Protein AF-0000000084930682 (afdb_homodimer)

InterPro domains:
  IPR006115 6-phosphogluconate dehydrogenase, NADP-binding [PF03446] (6-154)
  IPR008927 6-phosphogluconate dehydrogenase-like, C-terminal domain superfamily [SSF48179] (185-286)
  IPR013328 6-phosphogluconate dehydrogenase, domain 2 [G3DSA:1.10.1040.10] (161-287)
  IPR015815 3-hydroxyisobutyrate dehydrogenase-related [PIRSF000103] (4-286)
  IPR036291 NAD(P)-binding domain superfamily [SSF51735] (5-155)
  IPR048666 NADPH-dependent reductive aminase-like, C-terminal domain [PF21761] (161-287)
  IPR051265 HIBADH-related NP60 subfamily [PTHR43580] (5-253)

Nearest PDB structures (foldseek):
  8j43-assembly1_B  TM=9.358E-01  e=3.098E-40  Frankia sp. QA3
  8kfk-assembly1_A  TM=8.866E-01  e=5.993E-33  Paenibacillus mucilaginosus
  7y8o-assembly1_B  TM=8.743E-01  e=2.305E-32  Streptomyces clavuligerus
  7y8m-assembly1_B  TM=8.558E-01  e=6.140E-32  Streptomyces clavuligerus
  6smt-assembly3_E  TM=8.747E-01  e=4.357E-31  Mycolicibacterium smegmatis MC2 155

Secondary structure (DSSP, 8-state):
-----EEEE--SHHHHHHHHHHHHTT--EEEE-SSTTTTHHHHHTTPEEPSSHHHHHHS-SEEEE--S-HHHHHHHHGGGHHHHTTSEEEE-S---HHHHHHHHHHHHHTT-EEEEEEEES-GGGTT-TTSEEEEEE-HHHHHHHHHHHTTSSEEEE--S-TTHHHHHHHHHHHHHHHHHHHHHHHHHHHHTTT--HHHHHHHHHHHHHHHHHHHHHHHHHHHHT----SS-BHHHHHHHHHHHHHHHHHTT---HHHHHHHHHHHHHHHTT-TTSBGGGGHHHH--/-----EEEE--SHHHHHHHHHHHHTT--EEEE-SSTTTTHHHHHTTPEEPSSHHHHHHT-SEEEE--S-HHHHHHHHGGGHHHHTTSEEEE-S---HHHHHHHHHHHHHTT-EEEEEEEES-GGGTT-TTSEEEEEE-HHHHHHHHHHHTTSSEEEE--S-TTHHHHHHHHHHHHHHHHHHHHHHHHHHHHTTT--HHHHHHHHHHHHHHHHHHHHHHHHHHHHT----SS-BHHHHHHHHHHHHHHHHHTT---HHHHHHHHHHHHHHHTT-TTSBGGGGHHHH--

Structure (mmCIF, N/CA/C/O backbone):
data_AF-0000000084930682-model_v1
#
loop_
_entity.id
_entity.type
_entity.pdbx_description
1 polymer '3-hydroxyisobutyrate dehydrogenase'
#
loop_
_atom_site.group_PDB
_atom_site.id
_atom_site.type_symbol
_atom_site.label_atom_id
_atom_site.label_alt_id
_atom_site.label_comp_id
_atom_site.label_asym_id
_atom_site.label_entity_id
_atom_site.label_seq_id
_atom_site.pdbx_PDB_ins_code
_atom_site.Cartn_x
_atom_site.Cartn_y
_atom_site.Cartn_z
_atom_site.occupancy
_atom_site.B_iso_or_equiv
_atom_site.auth_seq_id
_atom_site.auth_comp_id
_atom_site.auth_asym_id
_atom_site.auth_atom_id
_atom_site.pdbx_PDB_model_num
ATOM 1 N N . MET A 1 1 ? -7.109 -13.305 -34 1 51.56 1 MET A N 1
ATOM 2 C CA . MET A 1 1 ? -6.109 -13.922 -33.125 1 51.56 1 MET A CA 1
ATOM 3 C C . MET A 1 1 ? -5.93 -15.398 -33.469 1 51.56 1 MET A C 1
ATOM 5 O O . MET A 1 1 ? -6.867 -16.047 -33.938 1 51.56 1 MET A O 1
ATOM 9 N N . ASN A 1 2 ? -4.746 -15.805 -33.906 1 65.25 2 ASN A N 1
ATOM 10 C CA . ASN A 1 2 ? -4.555 -17.203 -34.25 1 65.25 2 ASN A CA 1
ATOM 11 C C . ASN A 1 2 ? -4.977 -18.141 -33.125 1 65.25 2 ASN A C 1
ATOM 13 O O . ASN A 1 2 ? -4.402 -18.094 -32.031 1 65.25 2 ASN A O 1
ATOM 17 N N . ALA A 1 3 ? -6.074 -18.734 -33.281 1 86.19 3 ALA A N 1
ATOM 18 C CA . ALA A 1 3 ? -6.703 -19.578 -32.25 1 86.19 3 ALA A CA 1
ATOM 19 C C . ALA A 1 3 ? -5.848 -20.812 -31.969 1 86.19 3 ALA A C 1
ATOM 21 O O . ALA A 1 3 ? -5.477 -21.547 -32.875 1 86.19 3 ALA A O 1
ATOM 22 N N . GLN A 1 4 ? -5.277 -20.859 -30.797 1 92.06 4 GLN A N 1
ATOM 23 C CA . GLN A 1 4 ? -4.504 -21.984 -30.297 1 92.06 4 GLN A CA 1
ATOM 24 C C . GLN A 1 4 ? -5.363 -22.906 -29.422 1 92.06 4 GLN A C 1
ATOM 26 O O . GLN A 1 4 ? -6.18 -22.422 -28.641 1 92.06 4 GLN A O 1
ATOM 31 N N . SER A 1 5 ? -5.18 -24.25 -29.719 1 96.25 5 SER A N 1
ATOM 32 C CA . SER A 1 5 ? -5.875 -25.203 -28.844 1 96.25 5 SER A CA 1
ATOM 33 C C . SER A 1 5 ? -5.254 -25.219 -27.453 1 96.25 5 SER A C 1
ATOM 35 O O . SER A 1 5 ? -4.031 -25.281 -27.312 1 96.25 5 SER A O 1
ATOM 37 N N . ILE A 1 6 ? -6.113 -25.156 -26.422 1 97.94 6 ILE A N 1
ATOM 38 C CA . ILE A 1 6 ? -5.648 -25.094 -25.047 1 97.94 6 ILE A CA 1
ATOM 39 C C . ILE A 1 6 ? -6.348 -26.156 -24.203 1 97.94 6 ILE A C 1
ATOM 41 O O . ILE A 1 6 ? -7.531 -26.422 -24.406 1 97.94 6 ILE A O 1
ATOM 45 N N . THR A 1 7 ? -5.621 -26.766 -23.391 1 98.62 7 THR A N 1
ATOM 46 C CA . THR A 1 7 ? -6.191 -27.641 -22.359 1 98.62 7 THR A CA 1
ATOM 47 C C . THR A 1 7 ? -6.082 -26.984 -20.984 1 98.62 7 THR A C 1
ATOM 49 O O . THR A 1 7 ? -5.039 -26.438 -20.641 1 98.62 7 THR A O 1
ATOM 52 N N . VAL A 1 8 ? -7.172 -27 -20.203 1 98.81 8 VAL A N 1
ATOM 53 C CA . VAL A 1 8 ? -7.16 -26.562 -18.812 1 98.81 8 VAL A CA 1
ATOM 54 C C . VAL A 1 8 ? -7.504 -27.734 -17.906 1 98.81 8 VAL A C 1
ATOM 56 O O . VAL A 1 8 ? -8.562 -28.344 -18.047 1 98.81 8 VAL A O 1
ATOM 59 N N . ILE A 1 9 ? -6.559 -28.031 -17.047 1 98.44 9 ILE A N 1
ATOM 60 C CA . ILE A 1 9 ? -6.75 -29.094 -16.078 1 98.44 9 ILE A CA 1
ATOM 61 C C . ILE A 1 9 ? -6.977 -28.516 -14.688 1 98.44 9 ILE A C 1
ATOM 63 O O . ILE A 1 9 ? -6.145 -27.75 -14.18 1 98.44 9 ILE A O 1
ATOM 67 N N . GLY A 1 10 ? -8.023 -28.922 -13.992 1 98.06 10 GLY A N 1
ATOM 68 C CA . GLY A 1 10 ? -8.469 -28.328 -12.742 1 98.06 10 GLY A CA 1
ATOM 69 C C . GLY A 1 10 ? -9.555 -27.281 -12.93 1 98.06 10 GLY A C 1
ATOM 70 O O . GLY A 1 10 ? -9.32 -26.25 -13.555 1 98.06 10 GLY A O 1
ATOM 71 N N . LEU A 1 11 ? -10.742 -27.625 -12.359 1 97.62 11 LEU A N 1
ATOM 72 C CA . LEU A 1 11 ? -11.883 -26.75 -12.609 1 97.62 11 LEU A CA 1
ATOM 73 C C . LEU A 1 11 ? -12.531 -26.312 -11.305 1 97.62 11 LEU A C 1
ATOM 75 O O . LEU A 1 11 ? -13.758 -26.422 -11.156 1 97.62 11 LEU A O 1
ATOM 79 N N . GLY A 1 12 ? -11.617 -25.969 -10.336 1 94.25 12 GLY A N 1
ATOM 80 C CA . GLY A 1 12 ? -12.133 -25.125 -9.266 1 94.25 12 GLY A CA 1
ATOM 81 C C . GLY A 1 12 ? -12.586 -23.766 -9.742 1 94.25 12 GLY A C 1
ATOM 82 O O . GLY A 1 12 ? -12.742 -23.531 -10.945 1 94.25 12 GLY A O 1
ATOM 83 N N . GLN A 1 13 ? -12.789 -22.859 -8.82 1 92.12 13 GLN A N 1
ATOM 84 C CA . GLN A 1 13 ? -13.234 -21.531 -9.203 1 92.12 13 GLN A CA 1
ATOM 85 C C . GLN A 1 13 ? -12.25 -20.875 -10.172 1 92.12 13 GLN A C 1
ATOM 87 O O . GLN A 1 13 ? -12.656 -20.328 -11.195 1 92.12 13 GLN A O 1
ATOM 92 N N . MET A 1 14 ? -10.977 -20.953 -9.82 1 94.94 14 MET A N 1
ATOM 93 C CA . MET A 1 14 ? -9.953 -20.312 -10.648 1 94.94 14 MET A CA 1
ATOM 94 C C . MET A 1 14 ? -9.812 -21.031 -11.984 1 94.94 14 MET A C 1
ATOM 96 O O . MET A 1 14 ? -9.789 -20.391 -13.039 1 94.94 14 MET A O 1
ATOM 100 N N . GLY A 1 15 ? -9.688 -22.375 -11.961 1 97.5 15 GLY A N 1
ATOM 101 C CA . GLY A 1 15 ? -9.57 -23.125 -13.195 1 97.5 15 GLY A CA 1
ATOM 102 C C . GLY A 1 15 ? -10.719 -22.875 -14.156 1 97.5 15 GLY A C 1
ATOM 103 O O . GLY A 1 15 ? -10.508 -22.766 -15.367 1 97.5 15 GLY A O 1
ATOM 104 N N . THR A 1 16 ? -11.914 -22.812 -13.602 1 97.5 16 THR A N 1
ATOM 105 C CA . THR A 1 16 ? -13.094 -22.516 -14.414 1 97.5 16 THR A CA 1
ATOM 106 C C . THR A 1 16 ? -12.992 -21.141 -15.055 1 97.5 16 THR A C 1
ATOM 108 O O . THR A 1 16 ? -13.297 -20.969 -16.234 1 97.5 16 THR A O 1
ATOM 111 N N . ALA A 1 17 ? -12.57 -20.141 -14.281 1 97.12 17 ALA A N 1
ATOM 112 C CA . ALA A 1 17 ? -12.406 -18.781 -14.797 1 97.12 17 ALA A CA 1
ATOM 113 C C . ALA A 1 17 ? -11.367 -18.734 -15.914 1 97.12 17 ALA A C 1
ATOM 115 O O . ALA A 1 17 ? -11.547 -18.047 -16.906 1 97.12 17 ALA A O 1
ATOM 116 N N . LEU A 1 18 ? -10.289 -19.484 -15.75 1 98.44 18 LEU A N 1
ATOM 117 C CA . LEU A 1 18 ? -9.242 -19.547 -16.766 1 98.44 18 LEU A CA 1
ATOM 118 C C . LEU A 1 18 ? -9.773 -20.156 -18.062 1 98.44 18 LEU A C 1
ATOM 120 O O . LEU A 1 18 ? -9.57 -19.594 -19.141 1 98.44 18 LEU A O 1
ATOM 124 N N . ALA A 1 19 ? -10.438 -21.266 -17.938 1 98.44 19 ALA A N 1
ATOM 125 C CA . ALA A 1 19 ? -11 -21.938 -19.109 1 98.44 19 ALA A CA 1
ATOM 126 C C . ALA A 1 19 ? -12.016 -21.047 -19.812 1 98.44 19 ALA A C 1
ATOM 128 O O . ALA A 1 19 ? -12.023 -20.953 -21.047 1 98.44 19 ALA A O 1
ATOM 129 N N . ASP A 1 20 ? -12.82 -20.391 -19.031 1 98 20 ASP A N 1
ATOM 130 C CA . ASP A 1 20 ? -13.844 -19.484 -19.578 1 98 20 ASP A CA 1
ATOM 131 C C . ASP A 1 20 ? -13.203 -18.359 -20.375 1 98 20 ASP A C 1
ATOM 133 O O . ASP A 1 20 ? -13.727 -17.953 -21.422 1 98 20 ASP A O 1
ATOM 137 N N . ALA A 1 21 ? -12.156 -17.797 -19.891 1 98.06 21 ALA A N 1
ATOM 138 C CA . ALA A 1 21 ? -11.461 -16.703 -20.578 1 98.06 21 ALA A CA 1
ATOM 139 C C . ALA A 1 21 ? -10.953 -17.156 -21.938 1 98.06 21 ALA A C 1
ATOM 141 O O . ALA A 1 21 ? -11.078 -16.438 -22.938 1 98.06 21 ALA A O 1
ATOM 142 N N . PHE A 1 22 ? -10.383 -18.375 -22 1 98.06 22 PHE A N 1
ATOM 143 C CA . PHE A 1 22 ? -9.891 -18.906 -23.266 1 98.06 22 PHE A CA 1
ATOM 144 C C . PHE A 1 22 ? -11.047 -19.125 -24.25 1 98.06 22 PHE A C 1
ATOM 146 O O . PHE A 1 22 ? -10.945 -18.781 -25.422 1 98.06 22 PHE A O 1
ATOM 153 N N . LEU A 1 23 ? -12.133 -19.672 -23.734 1 97.25 23 LEU A N 1
ATOM 154 C CA . LEU A 1 23 ? -13.32 -19.906 -24.547 1 97.25 23 LEU A CA 1
ATOM 155 C C . LEU A 1 23 ? -13.852 -18.594 -25.125 1 97.25 23 LEU A C 1
ATOM 157 O O . LEU A 1 23 ? -14.141 -18.5 -26.328 1 97.25 23 LEU A O 1
ATOM 161 N N . ALA A 1 24 ? -13.961 -17.656 -24.266 1 96.5 24 ALA A N 1
ATOM 162 C CA . ALA A 1 24 ? -14.5 -16.359 -24.672 1 96.5 24 ALA A CA 1
ATOM 163 C C . ALA A 1 24 ? -13.633 -15.703 -25.75 1 96.5 24 ALA A C 1
ATOM 165 O O . ALA A 1 24 ? -14.141 -14.984 -26.609 1 96.5 24 ALA A O 1
ATOM 166 N N . ALA A 1 25 ? -12.367 -16 -25.703 1 96.75 25 ALA A N 1
ATOM 167 C CA . ALA A 1 25 ? -11.43 -15.422 -26.672 1 96.75 25 ALA A CA 1
ATOM 168 C C . ALA A 1 25 ? -11.414 -16.219 -27.969 1 96.75 25 ALA A C 1
ATOM 170 O O . ALA A 1 25 ? -10.719 -15.859 -28.922 1 96.75 25 ALA A O 1
ATOM 171 N N . GLY A 1 26 ? -12.094 -17.359 -27.969 1 96.5 26 GLY A N 1
ATOM 172 C CA . GLY A 1 26 ? -12.273 -18.109 -29.203 1 96.5 26 GLY A CA 1
ATOM 173 C C . GLY A 1 26 ? -11.281 -19.25 -29.359 1 96.5 26 GLY A C 1
ATOM 174 O O . GLY A 1 26 ? -11.172 -19.844 -30.438 1 96.5 26 GLY A O 1
ATOM 175 N N . HIS A 1 27 ? -10.539 -19.578 -28.328 1 97.81 27 HIS A N 1
ATOM 176 C CA . HIS A 1 27 ? -9.609 -20.703 -28.391 1 97.81 27 HIS A CA 1
ATOM 177 C C . HIS A 1 27 ? -10.336 -22.031 -28.219 1 97.81 27 HIS A C 1
ATOM 179 O O . HIS A 1 27 ? -11.172 -22.172 -27.328 1 97.81 27 HIS A O 1
ATOM 185 N N . PRO A 1 28 ? -10.062 -23.016 -29.125 1 97.94 28 PRO A N 1
ATOM 186 C CA . PRO A 1 28 ? -10.539 -24.359 -28.781 1 97.94 28 PRO A CA 1
ATOM 187 C C . PRO A 1 28 ? -10.016 -24.844 -27.438 1 97.94 28 PRO A C 1
ATOM 189 O O . PRO A 1 28 ? -8.805 -24.922 -27.234 1 97.94 28 PRO A O 1
ATOM 192 N N . THR A 1 29 ? -10.938 -25.078 -26.5 1 98.5 29 THR A N 1
ATOM 193 C CA . THR A 1 29 ? -10.539 -25.328 -25.109 1 98.5 29 THR A CA 1
ATOM 194 C C . THR A 1 29 ? -11.016 -26.703 -24.656 1 98.5 29 THR A C 1
ATOM 196 O O . THR A 1 29 ? -12.219 -26.984 -24.656 1 98.5 29 THR A O 1
ATOM 199 N N . THR A 1 30 ? -10.086 -27.562 -24.344 1 98.62 30 THR A N 1
ATOM 200 C CA . THR A 1 30 ? -10.359 -28.844 -23.703 1 98.62 30 THR A CA 1
ATOM 201 C C . THR A 1 30 ? -10.219 -28.734 -22.188 1 98.62 30 THR A C 1
ATOM 203 O O . THR A 1 30 ? -9.289 -28.094 -21.688 1 98.62 30 THR A O 1
ATOM 206 N N . VAL A 1 31 ? -11.18 -29.359 -21.422 1 98.69 31 VAL A N 1
ATOM 207 C CA . VAL A 1 31 ? -11.148 -29.219 -19.969 1 98.69 31 VAL A CA 1
ATOM 208 C C . VAL A 1 31 ? -11.227 -30.594 -19.312 1 98.69 31 VAL A C 1
ATOM 210 O O . VAL A 1 31 ? -11.812 -31.516 -19.875 1 98.69 31 VAL A O 1
ATOM 213 N N . TRP A 1 32 ? -10.602 -30.703 -18.141 1 98.12 32 TRP A N 1
ATOM 214 C CA . TRP A 1 32 ? -10.664 -31.906 -17.344 1 98.12 32 TRP A CA 1
ATOM 215 C C . TRP A 1 32 ? -10.633 -31.578 -15.844 1 98.12 32 TRP A C 1
ATOM 217 O O . TRP A 1 32 ? -9.922 -30.672 -15.422 1 98.12 32 TRP A O 1
ATOM 227 N N . ASN A 1 33 ? -11.352 -32.312 -15.094 1 97.56 33 ASN A N 1
ATOM 228 C CA . ASN A 1 33 ? -11.367 -32.25 -13.633 1 97.56 33 ASN A CA 1
ATOM 229 C C . ASN A 1 33 ? -11.68 -33.625 -13.023 1 97.56 33 ASN A C 1
ATOM 231 O O . ASN A 1 33 ? -12.414 -34.406 -13.609 1 97.56 33 ASN A O 1
ATOM 235 N N . ARG A 1 34 ? -11.117 -33.844 -11.883 1 92.5 34 ARG A N 1
ATOM 236 C CA . ARG A 1 34 ? -11.297 -35.125 -11.211 1 92.5 34 ARG A CA 1
ATOM 237 C C . ARG A 1 34 ? -12.758 -35.344 -10.812 1 92.5 34 ARG A C 1
ATOM 239 O O . ARG A 1 34 ? -13.312 -36.438 -11.023 1 92.5 34 ARG A O 1
ATOM 246 N N . THR A 1 35 ? -13.352 -34.219 -10.273 1 91 35 THR A N 1
ATOM 247 C CA . THR A 1 35 ? -14.734 -34.312 -9.805 1 91 35 THR A CA 1
ATOM 248 C C . THR A 1 35 ? -15.703 -34.219 -10.977 1 91 35 THR A C 1
ATOM 250 O O . THR A 1 35 ? -15.703 -33.219 -11.711 1 91 35 THR A O 1
ATOM 253 N N . PRO A 1 36 ? -16.594 -35.188 -11.07 1 83.81 36 PRO A N 1
ATOM 254 C CA . PRO A 1 36 ? -17.562 -35.156 -12.172 1 83.81 36 PRO A CA 1
ATOM 255 C C . PRO A 1 36 ? -18.484 -33.938 -12.109 1 83.81 36 PRO A C 1
ATOM 257 O O . PRO A 1 36 ? -18.844 -33.469 -11.023 1 83.81 36 PRO A O 1
ATOM 260 N N . GLY A 1 37 ? -18.859 -33.469 -13.188 1 90.62 37 GLY A N 1
ATOM 261 C CA . GLY A 1 37 ? -19.844 -32.406 -13.25 1 90.62 37 GLY A CA 1
ATOM 262 C C . GLY A 1 37 ? -19.25 -31.016 -13.289 1 90.62 37 GLY A C 1
ATOM 263 O O . GLY A 1 37 ? -19.891 -30.078 -13.734 1 90.62 37 GLY A O 1
ATOM 264 N N . LYS A 1 38 ? -18 -30.859 -12.859 1 91.75 38 LYS A N 1
ATOM 265 C CA . LYS A 1 38 ? -17.375 -29.531 -12.781 1 91.75 38 LYS A CA 1
ATOM 266 C C . LYS A 1 38 ? -17.203 -28.922 -14.172 1 91.75 38 LYS A C 1
ATOM 268 O O . LYS A 1 38 ? -17.203 -27.703 -14.32 1 91.75 38 LYS A O 1
ATOM 273 N N . ALA A 1 39 ? -17.188 -29.734 -15.156 1 95.06 39 ALA A N 1
ATOM 274 C CA . ALA A 1 39 ? -16.906 -29.266 -16.516 1 95.06 39 ALA A CA 1
ATOM 275 C C . ALA A 1 39 ? -18.203 -28.922 -17.25 1 95.06 39 ALA A C 1
ATOM 277 O O . ALA A 1 39 ? -18.172 -28.312 -18.312 1 95.06 39 ALA A O 1
ATOM 278 N N . ASP A 1 40 ? -19.344 -29.234 -16.719 1 96 40 ASP A N 1
ATOM 279 C CA . ASP A 1 40 ? -20.609 -29.203 -17.438 1 96 40 ASP A CA 1
ATOM 280 C C . ASP A 1 40 ? -20.906 -27.812 -17.969 1 96 40 ASP A C 1
ATOM 282 O O . ASP A 1 40 ? -21.25 -27.641 -19.141 1 96 40 ASP A O 1
ATOM 286 N N . ALA A 1 41 ? -20.797 -26.859 -17.109 1 95.62 41 ALA A N 1
ATOM 287 C CA . ALA A 1 41 ? -21.109 -25.484 -17.5 1 95.62 41 ALA A CA 1
ATOM 288 C C . ALA A 1 41 ? -20.188 -25.016 -18.625 1 95.62 41 ALA A C 1
ATOM 290 O O . ALA A 1 41 ? -20.625 -24.297 -19.531 1 95.62 41 ALA A O 1
ATOM 291 N N . LEU A 1 42 ? -18.953 -25.422 -18.609 1 97.81 42 LEU A N 1
ATOM 292 C CA . LEU A 1 42 ? -17.984 -25.031 -19.641 1 97.81 42 LEU A CA 1
ATOM 293 C C . LEU A 1 42 ? -18.297 -25.75 -20.953 1 97.81 42 LEU A C 1
ATOM 295 O O . LEU A 1 42 ? -18.156 -25.156 -22.031 1 97.81 42 LEU A O 1
ATOM 299 N N . VAL A 1 43 ? -18.672 -26.984 -20.859 1 97.5 43 VAL A N 1
ATOM 300 C CA . VAL A 1 43 ? -19.031 -27.75 -22.047 1 97.5 43 VAL A CA 1
ATOM 301 C C . VAL A 1 43 ? -20.25 -27.125 -22.719 1 97.5 43 VAL A C 1
ATOM 303 O O . VAL A 1 43 ? -20.312 -27.031 -23.953 1 97.5 43 VAL A O 1
ATOM 306 N N . ALA A 1 44 ? -21.172 -26.719 -21.875 1 97.31 44 ALA A N 1
ATOM 307 C CA . ALA A 1 44 ? -22.359 -26.062 -22.391 1 97.31 44 ALA A CA 1
ATOM 308 C C . ALA A 1 44 ? -22 -24.781 -23.156 1 97.31 44 ALA A C 1
ATOM 310 O O . ALA A 1 44 ? -22.703 -24.359 -24.062 1 97.31 44 ALA A O 1
ATOM 311 N N . ARG A 1 45 ? -20.859 -24.234 -22.891 1 96.25 45 ARG A N 1
ATOM 312 C CA . ARG A 1 45 ? -20.422 -23 -23.516 1 96.25 45 ARG A CA 1
ATOM 313 C C . ARG A 1 45 ? -19.438 -23.266 -24.641 1 96.25 45 ARG A C 1
ATOM 315 O O . ARG A 1 45 ? -18.922 -22.344 -25.266 1 96.25 45 ARG A O 1
ATOM 322 N N . GLY A 1 46 ? -19.125 -24.578 -24.859 1 97.5 46 GLY A N 1
ATOM 323 C CA . GLY A 1 46 ? -18.359 -24.875 -26.062 1 97.5 46 GLY A CA 1
ATOM 324 C C . GLY A 1 46 ? -17.062 -25.609 -25.781 1 97.5 46 GLY A C 1
ATOM 325 O O . GLY A 1 46 ? -16.344 -25.984 -26.703 1 97.5 46 GLY A O 1
ATOM 326 N N . ALA A 1 47 ? -16.703 -25.859 -24.547 1 98.25 47 ALA A N 1
ATOM 327 C CA . ALA A 1 47 ? -15.484 -26.594 -24.219 1 98.25 47 ALA A CA 1
ATOM 328 C C . ALA A 1 47 ? -15.641 -28.078 -24.516 1 98.25 47 ALA A C 1
ATOM 330 O O . ALA A 1 47 ? -16.766 -28.594 -24.609 1 98.25 47 ALA A O 1
ATOM 331 N N . THR A 1 48 ? -14.594 -28.703 -24.75 1 98.25 48 THR A N 1
ATOM 332 C CA . THR A 1 48 ? -14.57 -30.156 -24.906 1 98.25 48 THR A CA 1
ATOM 333 C C . THR A 1 48 ? -14.133 -30.828 -23.609 1 98.25 48 THR A C 1
ATOM 335 O O . THR A 1 48 ? -13.078 -30.516 -23.062 1 98.25 48 THR A O 1
ATOM 338 N N . ARG A 1 49 ? -14.938 -31.734 -23.125 1 98.12 49 ARG A N 1
ATOM 339 C CA . ARG A 1 49 ? -14.586 -32.469 -21.922 1 98.12 49 ARG A CA 1
ATOM 340 C C . ARG A 1 49 ? -13.695 -33.656 -22.25 1 98.12 49 ARG A C 1
ATOM 342 O O . ARG A 1 49 ? -14.055 -34.5 -23.078 1 98.12 49 ARG A O 1
ATOM 349 N N . ALA A 1 50 ? -12.547 -33.688 -21.672 1 97.81 50 ALA A N 1
ATOM 350 C CA . ALA A 1 50 ? -11.711 -34.875 -21.781 1 97.81 50 ALA A CA 1
ATOM 351 C C . ALA A 1 50 ? -12.141 -35.938 -20.75 1 97.81 50 ALA A C 1
ATOM 353 O O . ALA A 1 50 ? -12.461 -35.594 -19.609 1 97.81 50 ALA A O 1
ATOM 354 N N . ALA A 1 51 ? -12.047 -37.188 -21.047 1 96.19 51 ALA A N 1
ATOM 355 C CA . ALA A 1 51 ? -12.477 -38.25 -20.172 1 96.19 51 ALA A CA 1
ATOM 356 C C . ALA A 1 51 ? -11.352 -38.656 -19.219 1 96.19 51 ALA A C 1
ATOM 358 O O . ALA A 1 51 ? -11.602 -39.188 -18.125 1 96.19 51 ALA A O 1
ATOM 359 N N . THR A 1 52 ? -10.141 -38.469 -19.719 1 96.81 52 THR A N 1
ATOM 360 C CA . THR A 1 52 ? -8.969 -38.844 -18.922 1 96.81 52 THR A CA 1
ATOM 361 C C . THR A 1 52 ? -7.926 -37.719 -18.969 1 96.81 52 THR A C 1
ATOM 363 O O . THR A 1 52 ? -7.996 -36.844 -19.828 1 96.81 52 THR A O 1
ATOM 366 N N . VAL A 1 53 ? -7.008 -37.812 -18.047 1 97.75 53 VAL A N 1
ATOM 367 C CA . VAL A 1 53 ? -5.918 -36.844 -18.016 1 97.75 53 VAL A CA 1
ATOM 368 C C . VAL A 1 53 ? -5.082 -36.969 -19.297 1 97.75 53 VAL A C 1
ATOM 370 O O . V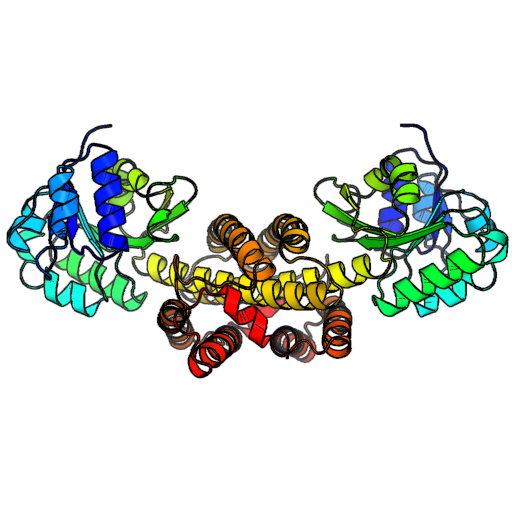AL A 1 53 ? -4.652 -35.969 -19.875 1 97.75 53 VAL A O 1
ATOM 373 N N . THR A 1 54 ? -4.879 -38.219 -19.75 1 98.06 54 THR A N 1
ATOM 374 C CA . THR A 1 54 ? -4.121 -38.469 -20.969 1 98.06 54 THR A CA 1
ATOM 375 C C . THR A 1 54 ? -4.781 -37.781 -22.172 1 98.06 54 THR A C 1
ATOM 377 O O . THR A 1 54 ? -4.109 -37.125 -22.953 1 98.06 54 THR A O 1
ATOM 380 N N . GLU A 1 55 ? -6.098 -37.969 -22.266 1 97.75 55 GLU A N 1
ATOM 381 C CA . GLU A 1 55 ? -6.844 -37.344 -23.344 1 97.75 55 GLU A CA 1
ATOM 382 C C . GLU A 1 55 ? -6.715 -35.812 -23.266 1 97.75 55 GLU A C 1
ATOM 384 O O . GLU A 1 55 ? -6.57 -35.156 -24.297 1 97.75 55 GLU A O 1
ATOM 389 N N . ALA A 1 56 ? -6.773 -35.312 -22.062 1 98.06 56 ALA A N 1
ATOM 390 C CA . ALA A 1 56 ? -6.695 -33.875 -21.859 1 98.06 56 ALA A CA 1
ATOM 391 C C . ALA A 1 56 ? -5.352 -33.312 -22.328 1 98.06 56 ALA A C 1
ATOM 393 O O . ALA A 1 56 ? -5.305 -32.375 -23.094 1 98.06 56 ALA A O 1
ATOM 394 N N . VAL A 1 57 ? -4.234 -33.938 -21.906 1 98.12 57 VAL A N 1
ATOM 395 C CA . VAL A 1 57 ? -2.912 -33.375 -22.156 1 98.12 57 VAL A CA 1
ATOM 396 C C . VAL A 1 57 ? -2.547 -33.562 -23.641 1 98.12 57 VAL A C 1
ATOM 398 O O . VAL A 1 57 ? -1.751 -32.812 -24.188 1 98.12 57 VAL A O 1
ATOM 401 N N . THR A 1 58 ? -3.16 -34.531 -24.344 1 97.75 58 THR A N 1
ATOM 402 C CA . THR A 1 58 ? -2.812 -34.812 -25.734 1 97.75 58 THR A CA 1
ATOM 403 C C . THR A 1 58 ? -3.674 -33.969 -26.688 1 97.75 58 THR A C 1
ATOM 405 O O . THR A 1 58 ? -3.373 -33.844 -27.875 1 97.75 58 THR A O 1
ATOM 408 N N . ALA A 1 59 ? -4.672 -33.344 -26.125 1 98 59 ALA A N 1
ATOM 409 C CA . ALA A 1 59 ? -5.645 -32.625 -26.938 1 98 59 ALA A CA 1
ATOM 410 C C . ALA A 1 59 ? -5.074 -31.281 -27.422 1 98 59 ALA A C 1
ATOM 412 O O . ALA A 1 59 ? -5.594 -30.688 -28.359 1 98 59 ALA A O 1
ATOM 413 N N . SER A 1 60 ? -4.047 -30.766 -26.781 1 97.75 60 SER A N 1
ATOM 414 C CA . SER A 1 60 ? -3.541 -29.438 -27.094 1 97.75 60 SER A CA 1
ATOM 415 C C . SER A 1 60 ? -2.031 -29.359 -26.906 1 97.75 60 SER A C 1
ATOM 417 O O . SER A 1 60 ? -1.461 -30.125 -26.125 1 97.75 60 SER A O 1
ATOM 419 N N . GLU A 1 61 ? -1.413 -28.469 -27.578 1 95.81 61 GLU A N 1
ATOM 420 C CA . GLU A 1 61 ? 0.001 -28.172 -27.359 1 95.81 61 GLU A CA 1
ATOM 421 C C . GLU A 1 61 ? 0.218 -27.484 -26.016 1 95.81 61 GLU A C 1
ATOM 423 O O . GLU A 1 61 ? 1.159 -27.797 -25.297 1 95.81 61 GLU A O 1
ATOM 428 N N . LEU A 1 62 ? -0.631 -26.516 -25.719 1 98 62 LEU A N 1
ATOM 429 C CA . LEU A 1 62 ? -0.551 -25.75 -24.469 1 98 62 LEU A CA 1
ATOM 430 C C . LEU A 1 62 ? -1.49 -26.328 -23.422 1 98 62 LEU A C 1
ATOM 432 O O . LEU A 1 62 ? -2.705 -26.375 -23.625 1 98 62 LEU A O 1
ATOM 436 N N . VAL A 1 63 ? -0.92 -26.766 -22.312 1 98.69 63 VAL A N 1
ATOM 437 C CA . VAL A 1 63 ? -1.67 -27.359 -21.203 1 98.69 63 VAL A CA 1
ATOM 438 C C . VAL A 1 63 ? -1.528 -26.484 -19.969 1 98.69 63 VAL A C 1
ATOM 440 O O . VAL A 1 63 ? -0.418 -26.266 -19.469 1 98.69 63 VAL A O 1
ATOM 443 N N . VAL A 1 64 ? -2.652 -25.969 -19.438 1 98.81 64 VAL A N 1
ATOM 444 C CA . VAL A 1 64 ? -2.686 -25.156 -18.219 1 98.81 64 VAL A CA 1
ATOM 445 C C . VAL A 1 64 ? -3.219 -26.016 -17.062 1 98.81 64 VAL A C 1
ATOM 447 O O . VAL A 1 64 ? -4.281 -26.625 -17.172 1 98.81 64 VAL A O 1
ATOM 450 N N . VAL A 1 65 ? -2.449 -26.062 -16.016 1 98.75 65 VAL A N 1
ATOM 451 C CA . VAL A 1 65 ? -2.893 -26.828 -14.852 1 98.75 65 VAL A CA 1
ATOM 452 C C . VAL A 1 65 ? -3.086 -25.906 -13.664 1 98.75 65 VAL A C 1
ATOM 454 O O . VAL A 1 65 ? -2.244 -25.031 -13.398 1 98.75 65 VAL A O 1
ATOM 457 N N . CYS A 1 66 ? -4.16 -25.938 -13.008 1 98.38 66 CYS A N 1
ATOM 458 C CA . CYS A 1 66 ? -4.543 -25.172 -11.828 1 98.38 66 CYS A CA 1
ATOM 459 C C . CYS A 1 66 ? -5.355 -26.016 -10.859 1 98.38 66 CYS A C 1
ATOM 461 O O . CYS A 1 66 ? -6.578 -26.094 -10.977 1 98.38 66 CYS A O 1
ATOM 463 N N . VAL A 1 67 ? -4.641 -26.641 -9.906 1 97.31 67 VAL A N 1
ATOM 464 C CA . VAL A 1 67 ? -5.262 -27.578 -8.984 1 97.31 67 VAL A CA 1
ATOM 465 C C . VAL A 1 67 ? -4.93 -27.188 -7.547 1 97.31 67 VAL A C 1
ATOM 467 O O . VAL A 1 67 ? -4.57 -26.047 -7.277 1 97.31 67 VAL A O 1
ATOM 470 N N . LEU A 1 68 ? -5.168 -28 -6.621 1 92.94 68 LEU A N 1
ATOM 471 C CA . LEU A 1 68 ? -5.172 -27.656 -5.203 1 92.94 68 LEU A CA 1
ATOM 472 C C . LEU A 1 68 ? -3.771 -27.281 -4.734 1 92.94 68 LEU A C 1
ATOM 474 O O . LEU A 1 68 ? -3.604 -26.281 -4.023 1 92.94 68 LEU A O 1
ATOM 478 N N . ASP A 1 69 ? -2.779 -28.125 -5.055 1 94.56 69 ASP A N 1
ATOM 479 C CA . ASP A 1 69 ? -1.416 -27.891 -4.586 1 94.56 69 ASP A CA 1
ATOM 480 C C . ASP A 1 69 ? -0.405 -28.656 -5.434 1 94.56 69 ASP A C 1
ATOM 482 O O . ASP A 1 69 ? -0.771 -29.281 -6.434 1 94.56 69 ASP A O 1
ATOM 486 N N . ASP A 1 70 ? 0.809 -28.516 -5.086 1 95.94 70 ASP A N 1
ATOM 487 C CA . ASP A 1 70 ? 1.902 -29.109 -5.844 1 95.94 70 ASP A CA 1
ATOM 488 C C . ASP A 1 70 ? 1.785 -30.625 -5.867 1 95.94 70 ASP A C 1
ATOM 490 O O . ASP A 1 70 ? 2.068 -31.266 -6.887 1 95.94 70 ASP A O 1
ATOM 494 N N . ALA A 1 71 ? 1.396 -31.203 -4.762 1 96.38 71 ALA A N 1
ATOM 495 C CA . ALA A 1 71 ? 1.232 -32.656 -4.691 1 96.38 71 ALA A CA 1
ATOM 496 C C . ALA A 1 71 ? 0.179 -33.125 -5.688 1 96.38 71 ALA A C 1
ATOM 498 O O . ALA A 1 71 ? 0.364 -34.156 -6.348 1 96.38 71 ALA A O 1
ATOM 499 N N . ALA A 1 72 ? -0.867 -32.406 -5.785 1 96.69 72 ALA A N 1
ATOM 500 C CA . ALA A 1 72 ? -1.929 -32.75 -6.727 1 96.69 72 ALA A CA 1
ATOM 501 C C . ALA A 1 72 ? -1.434 -32.656 -8.172 1 96.69 72 ALA A C 1
ATOM 503 O O . ALA A 1 72 ? -1.818 -33.469 -9.016 1 96.69 72 ALA A O 1
ATOM 504 N N . VAL A 1 73 ? -0.625 -31.719 -8.484 1 97.81 73 VAL A N 1
ATOM 505 C CA . VAL A 1 73 ? -0.053 -31.578 -9.82 1 97.81 73 VAL A CA 1
ATOM 506 C C . VAL A 1 73 ? 0.758 -32.812 -10.172 1 97.81 73 VAL A C 1
ATOM 508 O O . VAL A 1 73 ? 0.579 -33.406 -11.25 1 97.81 73 VAL A O 1
ATOM 511 N N . ARG A 1 74 ? 1.587 -33.188 -9.266 1 96.06 74 ARG A N 1
ATOM 512 C CA . ARG A 1 74 ? 2.459 -34.344 -9.508 1 96.06 74 ARG A CA 1
ATOM 513 C C . ARG A 1 74 ? 1.646 -35.625 -9.664 1 96.06 74 ARG A C 1
ATOM 515 O O . ARG A 1 74 ? 1.919 -36.438 -10.555 1 96.06 74 ARG A O 1
ATOM 522 N N . GLU A 1 75 ? 0.743 -35.781 -8.797 1 96 75 GLU A N 1
ATOM 523 C CA . GLU A 1 75 ? -0.11 -36.969 -8.852 1 96 75 GLU A CA 1
ATOM 524 C C . GLU A 1 75 ? -0.842 -37.062 -10.188 1 96 75 GLU A C 1
ATOM 526 O O . GLU A 1 75 ? -1.023 -38.156 -10.727 1 96 75 GLU A O 1
ATOM 531 N N . LEU A 1 76 ? -1.188 -35.938 -10.672 1 96.5 76 LEU A N 1
ATOM 532 C CA . LEU A 1 76 ? -1.979 -35.844 -11.898 1 96.5 76 LEU A CA 1
ATOM 533 C C . LEU A 1 76 ? -1.105 -36.062 -13.125 1 96.5 76 LEU A C 1
ATOM 535 O O . LEU A 1 76 ? -1.514 -36.75 -14.07 1 96.5 76 LEU A O 1
ATOM 539 N N . LEU A 1 77 ? 0.062 -35.5 -13.141 1 97.19 77 LEU A N 1
ATOM 540 C CA . LEU A 1 77 ? 0.797 -35.406 -14.398 1 97.19 77 LEU A CA 1
ATOM 541 C C . LEU A 1 77 ? 1.886 -36.469 -14.484 1 97.19 77 LEU A C 1
ATOM 543 O O . LEU A 1 77 ? 2.316 -36.844 -15.578 1 97.19 77 LEU A O 1
ATOM 547 N N . ALA A 1 78 ? 2.346 -36.969 -13.359 1 95.75 78 ALA A N 1
ATOM 548 C CA . ALA A 1 78 ? 3.426 -37.969 -13.344 1 95.75 78 ALA A CA 1
ATOM 549 C C . ALA A 1 78 ? 3.072 -39.188 -14.195 1 95.75 78 ALA A C 1
ATOM 551 O O . ALA A 1 78 ? 3.883 -39.625 -15.008 1 95.75 78 ALA 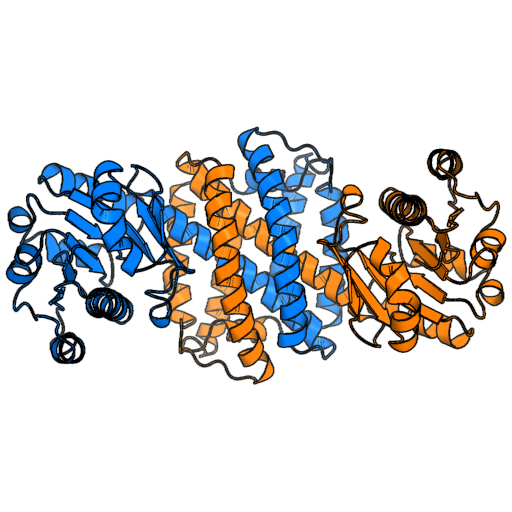A O 1
ATOM 552 N N . PRO A 1 79 ? 1.825 -39.688 -14.07 1 97.06 79 PRO A N 1
ATOM 553 C CA . PRO A 1 79 ? 1.475 -40.906 -14.836 1 97.06 79 PRO A CA 1
ATOM 554 C C . PRO A 1 79 ? 1.396 -40.656 -16.344 1 97.06 79 PRO A C 1
ATOM 556 O O . PRO A 1 79 ? 1.392 -41.594 -17.125 1 97.06 79 PRO A O 1
ATOM 559 N N . VAL A 1 80 ? 1.312 -39.406 -16.766 1 97.88 80 VAL A N 1
ATOM 560 C CA . VAL A 1 80 ? 1.109 -39.125 -18.188 1 97.88 80 VAL A CA 1
ATOM 561 C C . VAL A 1 80 ? 2.293 -38.312 -18.719 1 97.88 80 VAL A C 1
ATOM 563 O O . VAL A 1 80 ? 2.154 -37.562 -19.688 1 97.88 80 VAL A O 1
ATOM 566 N N . THR A 1 81 ? 3.422 -38.406 -18.094 1 97.88 81 THR A N 1
ATOM 567 C CA . THR A 1 81 ? 4.633 -37.656 -18.422 1 97.88 81 THR A CA 1
ATOM 568 C C . THR A 1 81 ? 4.996 -37.844 -19.906 1 97.88 81 THR A C 1
ATOM 570 O O . THR A 1 81 ? 5.305 -36.844 -20.594 1 97.88 81 THR A O 1
ATOM 573 N N . GLU A 1 82 ? 4.914 -39.031 -20.375 1 97.44 82 GLU A N 1
ATOM 574 C CA . GLU A 1 82 ? 5.281 -39.312 -21.766 1 97.44 82 GLU A CA 1
ATOM 575 C C . GLU A 1 82 ? 4.336 -38.625 -22.734 1 97.44 82 GLU A C 1
ATOM 577 O O . GLU A 1 82 ? 4.746 -38.188 -23.828 1 97.44 82 GLU A O 1
ATOM 582 N N . SER A 1 83 ? 3.107 -38.531 -22.391 1 98.06 83 SER A N 1
ATOM 583 C CA . SER A 1 83 ? 2.113 -37.906 -23.234 1 98.06 83 SER A CA 1
ATOM 584 C C . SER A 1 83 ? 2.326 -36.375 -23.281 1 98.06 83 SER A C 1
ATOM 586 O O . SER A 1 83 ? 1.837 -35.719 -24.188 1 98.06 83 SER A O 1
ATOM 588 N N . LEU A 1 84 ? 3.025 -35.844 -22.328 1 98.19 84 LEU A N 1
ATOM 589 C CA . LEU A 1 84 ? 3.279 -34.406 -22.25 1 98.19 84 LEU A CA 1
ATOM 590 C C . LEU A 1 84 ? 4.516 -34.031 -23.047 1 98.19 84 LEU A C 1
ATOM 592 O O . LEU A 1 84 ? 4.742 -32.844 -23.312 1 98.19 84 LEU A O 1
ATOM 596 N N . ARG A 1 85 ? 5.316 -35.062 -23.391 1 97.81 85 ARG A N 1
ATOM 597 C CA . ARG A 1 85 ? 6.547 -34.781 -24.141 1 97.81 85 ARG A CA 1
ATOM 598 C C . ARG A 1 85 ? 6.262 -33.938 -25.375 1 97.81 85 ARG A C 1
ATOM 600 O O . ARG A 1 85 ? 5.344 -34.25 -26.141 1 97.81 85 ARG A O 1
ATOM 607 N N . GLY A 1 86 ? 7.035 -32.875 -25.516 1 97.38 86 GLY A N 1
ATOM 608 C CA . GLY A 1 86 ? 6.914 -32 -26.672 1 97.38 86 GLY A CA 1
ATOM 609 C C . GLY A 1 86 ? 5.859 -30.938 -26.5 1 97.38 86 GLY A C 1
ATOM 610 O O . GLY A 1 86 ? 5.742 -30.031 -27.344 1 97.38 86 GLY A O 1
ATOM 611 N N . ARG A 1 87 ? 5.117 -30.938 -25.453 1 97.88 87 ARG A N 1
ATOM 612 C CA . ARG A 1 87 ? 4.074 -29.953 -25.188 1 97.88 87 ARG A CA 1
ATOM 613 C C . ARG A 1 87 ? 4.566 -28.891 -24.203 1 97.88 87 ARG A C 1
ATOM 615 O O . ARG A 1 87 ? 5.719 -28.938 -23.766 1 97.88 87 ARG A O 1
ATOM 622 N N . VAL A 1 88 ? 3.756 -27.891 -24.016 1 98.25 88 VAL A N 1
ATOM 623 C CA . VAL A 1 88 ? 4.066 -26.812 -23.078 1 98.25 88 VAL A CA 1
ATOM 624 C C . VAL A 1 88 ? 3.105 -26.859 -21.891 1 98.25 88 VAL A C 1
ATOM 626 O O . VAL A 1 88 ? 1.886 -26.812 -22.062 1 98.25 88 VAL A O 1
ATOM 629 N N . LEU A 1 89 ? 3.668 -27.062 -20.734 1 98.56 89 LEU A N 1
ATOM 630 C CA . LEU A 1 89 ? 2.902 -27.047 -19.5 1 98.56 89 LEU A CA 1
ATOM 631 C C . LEU A 1 89 ? 3.01 -25.703 -18.797 1 98.56 89 LEU A C 1
ATOM 633 O O . LEU A 1 89 ? 4.113 -25.25 -18.484 1 98.56 89 LEU A O 1
ATOM 637 N N . VAL A 1 90 ? 1.896 -25 -18.609 1 98.75 90 VAL A N 1
ATOM 638 C CA . VAL A 1 90 ? 1.8 -23.812 -17.781 1 98.75 90 VAL A CA 1
ATOM 639 C C . VAL A 1 90 ? 1.171 -24.156 -16.438 1 98.75 90 VAL A C 1
ATOM 641 O O . VAL A 1 90 ? -0.013 -24.484 -16.375 1 98.75 90 VAL A O 1
ATOM 644 N N . ASN A 1 91 ? 1.933 -24.078 -15.414 1 98.75 91 ASN A N 1
ATOM 645 C CA . ASN A 1 91 ? 1.451 -24.375 -14.07 1 98.75 91 ASN A CA 1
ATOM 646 C C . ASN A 1 91 ? 0.994 -23.125 -13.336 1 98.75 91 ASN A C 1
ATOM 648 O O . ASN A 1 91 ? 1.81 -22.266 -13.016 1 98.75 91 ASN A O 1
ATOM 652 N N . LEU A 1 92 ? -0.263 -23 -13.078 1 98.56 92 LEU A N 1
ATOM 653 C CA . LEU A 1 92 ? -0.816 -21.859 -12.344 1 98.56 92 LEU A CA 1
ATOM 654 C C . LEU A 1 92 ? -1.345 -22.297 -10.984 1 98.56 92 LEU A C 1
ATOM 656 O O . LEU A 1 92 ? -2.207 -21.625 -10.406 1 98.56 92 LEU A O 1
ATOM 660 N N . THR A 1 93 ? -0.896 -23.516 -10.539 1 97.69 93 THR A N 1
ATOM 661 C CA . THR A 1 93 ? -1.158 -23.984 -9.188 1 97.69 93 THR A CA 1
ATOM 662 C C . THR A 1 93 ? -0.254 -23.281 -8.18 1 97.69 93 THR A C 1
ATOM 664 O O . THR A 1 93 ? 0.95 -23.156 -8.406 1 97.69 93 THR A O 1
ATOM 667 N N . THR A 1 94 ? -0.85 -22.875 -7.082 1 94.81 94 THR A N 1
ATOM 668 C CA . THR A 1 94 ? -0.067 -22.203 -6.047 1 94.81 94 THR A CA 1
ATOM 669 C C . THR A 1 94 ? 0.937 -23.172 -5.426 1 94.81 94 THR A C 1
ATOM 671 O O . THR A 1 94 ? 0.591 -24.312 -5.102 1 94.81 94 THR A O 1
ATOM 674 N N . GLY A 1 95 ? 2.156 -22.734 -5.324 1 95.19 95 GLY A N 1
ATOM 675 C CA . GLY A 1 95 ? 3.219 -23.531 -4.734 1 95.19 95 GLY A CA 1
ATOM 676 C C . GLY A 1 95 ? 4.395 -22.703 -4.258 1 95.19 95 GLY A C 1
ATOM 677 O O . GLY A 1 95 ? 4.316 -21.469 -4.215 1 95.19 95 GLY A O 1
ATOM 678 N N . SER A 1 96 ? 5.48 -23.375 -3.822 1 97 96 SER A N 1
ATOM 679 C CA . SER A 1 96 ? 6.688 -22.703 -3.354 1 97 96 SER A CA 1
ATOM 680 C C . SER A 1 96 ? 7.707 -22.547 -4.477 1 97 96 SER A C 1
ATOM 682 O O . SER A 1 96 ? 7.617 -23.234 -5.5 1 97 96 SER A O 1
ATOM 684 N N . PRO A 1 97 ? 8.648 -21.641 -4.281 1 97.44 97 PRO A N 1
ATOM 685 C CA . PRO A 1 97 ? 9.719 -21.5 -5.27 1 97.44 97 PRO A CA 1
ATOM 686 C C . PRO A 1 97 ? 10.477 -22.812 -5.5 1 97.44 97 PRO A C 1
ATOM 688 O O . PRO A 1 97 ? 10.812 -23.141 -6.637 1 97.44 97 PRO A O 1
ATOM 691 N N . GLU A 1 98 ? 10.68 -23.531 -4.438 1 97.38 98 GLU A N 1
ATOM 692 C CA . GLU A 1 98 ? 11.391 -24.797 -4.527 1 97.38 98 GLU A CA 1
ATOM 693 C C . GLU A 1 98 ? 10.594 -25.828 -5.336 1 97.38 98 GLU A C 1
ATOM 695 O O . GLU A 1 98 ? 11.164 -26.547 -6.164 1 97.38 98 GLU A O 1
ATOM 700 N N . GLN A 1 99 ? 9.344 -25.844 -5.102 1 97.81 99 GLN A N 1
ATOM 701 C CA . GLN A 1 99 ? 8.477 -26.75 -5.844 1 97.81 99 GLN A CA 1
ATOM 702 C C . GLN A 1 99 ? 8.445 -26.391 -7.328 1 97.81 99 GLN A C 1
ATOM 704 O O . GLN A 1 99 ? 8.5 -27.281 -8.188 1 97.81 99 GLN A O 1
ATOM 709 N N . ALA A 1 100 ? 8.367 -25.141 -7.652 1 98 100 ALA A N 1
ATOM 710 C CA . ALA A 1 100 ? 8.359 -24.672 -9.039 1 98 100 ALA A CA 1
ATOM 711 C C . ALA A 1 100 ? 9.641 -25.078 -9.758 1 98 100 ALA A C 1
ATOM 713 O O . ALA A 1 100 ? 9.602 -25.547 -10.898 1 98 100 ALA A O 1
ATOM 714 N N . ARG A 1 101 ? 10.75 -24.922 -9.078 1 98.31 101 ARG A N 1
ATOM 715 C CA . ARG A 1 101 ? 12.039 -25.297 -9.648 1 98.31 101 ARG A CA 1
ATOM 716 C C . ARG A 1 101 ? 12.125 -26.797 -9.867 1 98.31 101 ARG A C 1
ATOM 718 O O . ARG A 1 101 ? 12.664 -27.25 -10.883 1 98.31 101 ARG A O 1
ATOM 725 N N . ALA A 1 102 ? 11.617 -27.516 -8.922 1 98.12 102 ALA A N 1
ATOM 726 C CA . ALA A 1 102 ? 11.602 -28.969 -9.055 1 98.12 102 ALA A CA 1
ATOM 727 C C . ALA A 1 102 ? 10.75 -29.406 -10.234 1 98.12 102 ALA A C 1
ATOM 729 O O . ALA A 1 102 ? 11.117 -30.328 -10.977 1 98.12 102 ALA A O 1
ATOM 730 N N . GLN A 1 103 ? 9.625 -28.797 -10.43 1 98 103 GLN A N 1
ATOM 731 C CA . GLN A 1 103 ? 8.75 -29.094 -11.547 1 98 103 GLN A CA 1
ATOM 732 C C . GLN A 1 103 ? 9.406 -28.734 -12.875 1 98 103 GLN A C 1
ATOM 734 O O . GLN A 1 103 ? 9.258 -29.453 -13.867 1 98 103 GLN A O 1
ATOM 739 N N . ALA A 1 104 ? 10.062 -27.609 -12.906 1 98.19 104 ALA A N 1
ATOM 740 C CA . ALA A 1 104 ? 10.773 -27.188 -14.109 1 98.19 104 ALA A CA 1
ATOM 741 C C . ALA A 1 104 ? 11.852 -28.219 -14.492 1 98.19 104 ALA A C 1
ATOM 743 O O . ALA A 1 104 ? 12.016 -28.547 -15.672 1 98.19 104 ALA A O 1
ATOM 744 N N . ALA A 1 105 ? 12.594 -28.688 -13.477 1 98.06 105 ALA A N 1
ATOM 745 C CA . ALA A 1 105 ? 13.625 -29.688 -13.711 1 98.06 105 ALA A CA 1
ATOM 746 C C . ALA A 1 105 ? 13.023 -30.984 -14.242 1 98.06 105 ALA A C 1
ATOM 748 O O . ALA A 1 105 ? 13.547 -31.578 -15.18 1 98.06 105 ALA A O 1
ATOM 749 N N . TRP A 1 106 ? 11.953 -31.391 -13.602 1 97.88 106 TRP A N 1
ATOM 750 C CA . TRP A 1 106 ? 11.234 -32.562 -14.039 1 97.88 106 TRP A CA 1
ATOM 751 C C . TRP A 1 106 ? 10.797 -32.438 -15.492 1 97.88 106 TRP A C 1
ATOM 753 O O . TRP A 1 106 ? 10.992 -33.344 -16.297 1 97.88 106 TRP A O 1
ATOM 763 N N . ALA A 1 107 ? 10.211 -31.328 -15.875 1 98 107 ALA A N 1
ATOM 764 C CA . ALA A 1 107 ? 9.734 -31.062 -17.234 1 98 107 ALA A CA 1
ATOM 765 C C . ALA A 1 107 ? 10.875 -31.125 -18.234 1 98 107 ALA A C 1
ATOM 767 O O . ALA A 1 107 ? 10.758 -31.734 -19.297 1 98 107 ALA A O 1
ATOM 768 N N . ALA A 1 108 ? 11.945 -30.484 -17.875 1 97.56 108 ALA A N 1
ATOM 769 C CA . ALA A 1 108 ? 13.109 -30.453 -18.766 1 97.56 108 ALA A CA 1
ATOM 770 C C . ALA A 1 108 ? 13.641 -31.859 -19.016 1 97.56 108 ALA A C 1
ATOM 772 O O . ALA A 1 108 ? 13.992 -32.188 -20.156 1 97.56 108 ALA A O 1
ATOM 773 N N . GLU A 1 109 ? 13.68 -32.656 -17.953 1 97.75 109 GLU A N 1
ATOM 774 C CA . GLU A 1 109 ? 14.156 -34.031 -18.047 1 97.75 109 GLU A CA 1
ATOM 775 C C . GLU A 1 109 ? 13.305 -34.844 -19.016 1 97.75 109 GLU A C 1
ATOM 777 O O . GLU A 1 109 ? 13.797 -35.781 -19.625 1 97.75 109 GLU A O 1
ATOM 782 N N . HIS A 1 110 ? 12.109 -34.438 -19.188 1 97.88 110 HIS A N 1
ATOM 783 C CA . HIS A 1 110 ? 11.18 -35.25 -19.953 1 97.88 110 HIS A CA 1
ATOM 784 C C . HIS A 1 110 ? 10.789 -34.562 -21.266 1 97.88 110 HIS A C 1
ATOM 786 O O . HIS A 1 110 ? 9.82 -34.969 -21.906 1 97.88 110 HIS A O 1
ATOM 792 N N . GLY A 1 111 ? 11.5 -33.438 -21.609 1 97.75 111 GLY A N 1
ATOM 793 C CA . GLY A 1 111 ? 11.25 -32.75 -22.875 1 97.75 111 GLY A CA 1
ATOM 794 C C . GLY A 1 111 ? 9.938 -32 -22.906 1 97.75 111 GLY A C 1
ATOM 795 O O . GLY A 1 111 ? 9.281 -31.938 -23.953 1 97.75 111 GLY A O 1
ATOM 796 N N . ILE A 1 112 ? 9.461 -31.562 -21.812 1 98.19 112 ILE A N 1
ATOM 797 C CA . ILE A 1 112 ? 8.242 -30.781 -21.672 1 98.19 112 ILE A CA 1
ATOM 798 C C . ILE A 1 112 ? 8.594 -29.297 -21.5 1 98.19 112 ILE A C 1
ATOM 800 O O . ILE A 1 112 ? 9.43 -28.938 -20.656 1 98.19 112 ILE A O 1
ATOM 804 N N . GLY A 1 113 ? 8.109 -28.422 -22.422 1 98.19 113 GLY A N 1
ATOM 805 C CA . GLY A 1 113 ? 8.203 -27 -22.125 1 98.19 113 GLY A CA 1
ATOM 806 C C . GLY A 1 113 ? 7.477 -26.594 -20.859 1 98.19 113 GLY A C 1
ATOM 807 O O . GLY A 1 113 ? 6.391 -27.109 -20.578 1 98.19 113 GLY A O 1
ATOM 808 N N . TYR A 1 114 ? 8.062 -25.703 -20.109 1 98.44 114 TYR A N 1
ATOM 809 C CA . TYR A 1 114 ? 7.473 -25.438 -18.797 1 98.44 114 TYR A CA 1
ATOM 810 C C . TYR A 1 114 ? 7.508 -23.953 -18.484 1 98.44 114 TYR A C 1
ATOM 812 O O . TYR A 1 114 ? 8.539 -23.297 -18.656 1 98.44 114 TYR A O 1
ATOM 820 N N . LEU A 1 115 ? 6.383 -23.406 -18.094 1 98.69 115 LEU A N 1
ATOM 821 C CA . LEU A 1 115 ? 6.227 -22.094 -17.469 1 98.69 115 LEU A CA 1
ATOM 822 C C . LEU A 1 115 ? 5.516 -22.203 -16.125 1 98.69 115 LEU A C 1
ATOM 824 O O . LEU A 1 115 ? 4.48 -22.859 -16.016 1 98.69 115 LEU A O 1
ATOM 828 N N . ASP A 1 116 ? 6.133 -21.656 -15.117 1 98.62 116 ASP A N 1
ATOM 829 C CA . ASP A 1 116 ? 5.477 -21.531 -13.812 1 98.62 116 ASP A CA 1
ATOM 830 C C . ASP A 1 116 ? 4.887 -20.141 -13.625 1 98.62 116 ASP A C 1
ATOM 832 O O . ASP A 1 116 ? 5.539 -19.141 -13.93 1 98.62 116 ASP A O 1
ATOM 836 N N . GLY A 1 117 ? 3.656 -20.109 -13.164 1 97.94 117 GLY A N 1
ATOM 837 C CA . GLY A 1 117 ? 3.023 -18.797 -13.078 1 97.94 117 GLY A CA 1
ATOM 838 C C . GLY A 1 117 ? 2.264 -18.578 -11.781 1 97.94 117 GLY A C 1
ATOM 839 O O . GLY A 1 117 ? 2.217 -19.469 -10.93 1 97.94 117 GLY A O 1
ATOM 840 N N . ALA A 1 118 ? 1.815 -17.406 -11.57 1 98 118 ALA A N 1
ATOM 841 C CA . ALA A 1 118 ? 0.976 -17 -10.453 1 98 118 ALA A CA 1
ATOM 842 C C . ALA A 1 118 ? -0.111 -16.031 -10.914 1 98 118 ALA A C 1
ATOM 844 O O . ALA A 1 118 ? 0.17 -15.062 -11.641 1 98 118 ALA A O 1
ATOM 845 N N . VAL A 1 119 ? -1.313 -16.328 -10.555 1 97.31 119 VAL A N 1
ATOM 846 C CA . VAL A 1 119 ? -2.451 -15.492 -10.906 1 97.31 119 VAL A CA 1
ATOM 847 C C . VAL A 1 119 ? -2.631 -14.398 -9.859 1 97.31 119 VAL A C 1
ATOM 849 O O . VAL A 1 119 ? -2.912 -14.688 -8.688 1 97.31 119 VAL A O 1
ATOM 852 N N . MET A 1 120 ? -2.461 -13.133 -10.242 1 97.25 120 MET A N 1
ATOM 853 C CA . MET A 1 120 ? -2.525 -12.016 -9.305 1 97.25 120 MET A CA 1
ATOM 854 C C . MET A 1 120 ? -3.887 -11.336 -9.367 1 97.25 120 MET A C 1
ATOM 856 O O . MET A 1 120 ? -3.971 -10.125 -9.578 1 97.25 120 MET A O 1
ATOM 860 N N . THR A 1 121 ? -4.902 -12.047 -9.25 1 93.62 121 THR A N 1
ATOM 861 C CA . THR A 1 121 ? -6.285 -11.586 -9.164 1 93.62 121 THR A CA 1
ATOM 862 C C . THR A 1 121 ? -7.191 -12.711 -8.664 1 93.62 121 THR A C 1
ATOM 864 O O . THR A 1 121 ? -6.723 -13.805 -8.359 1 93.62 121 THR A O 1
ATOM 867 N N . THR A 1 122 ? -8.445 -12.461 -8.484 1 90 122 THR A N 1
ATOM 868 C CA . THR A 1 122 ? -9.461 -13.453 -8.125 1 90 122 THR A CA 1
ATOM 869 C C . THR A 1 122 ? -10.18 -13.961 -9.375 1 90 122 THR A C 1
ATOM 871 O O . THR A 1 122 ? -9.992 -13.422 -10.469 1 90 122 THR A O 1
ATOM 874 N N . PRO A 1 123 ? -10.992 -14.992 -9.242 1 92.56 123 PRO A N 1
ATOM 875 C CA . PRO A 1 123 ? -11.617 -15.602 -10.414 1 92.56 123 PRO A CA 1
ATOM 876 C C . PRO A 1 123 ? -12.422 -14.609 -11.242 1 92.56 123 PRO A C 1
ATOM 878 O O . PRO A 1 123 ? -12.289 -14.562 -12.469 1 92.56 123 PRO A O 1
ATOM 881 N N . PRO A 1 124 ? -13.133 -13.68 -10.664 1 90.88 124 PRO A N 1
ATOM 882 C CA . PRO A 1 124 ? -13.883 -12.727 -11.484 1 90.88 124 PRO A CA 1
ATOM 883 C C . PRO A 1 124 ? -12.969 -11.773 -12.266 1 90.88 124 PRO A C 1
ATOM 885 O O . PRO A 1 124 ? -13.406 -11.164 -13.242 1 90.88 124 PRO A O 1
ATOM 888 N N . GLY A 1 125 ? -11.734 -11.656 -11.828 1 93.25 125 GLY A N 1
ATOM 889 C CA . GLY A 1 125 ? -10.82 -10.719 -12.453 1 93.25 125 GLY A CA 1
ATOM 890 C C . GLY A 1 125 ? -10.047 -11.32 -13.609 1 93.25 125 GLY A C 1
ATOM 891 O O . GLY A 1 125 ? -9.336 -10.609 -14.328 1 93.25 125 GLY A O 1
ATOM 892 N N . VAL A 1 126 ? -10.242 -12.617 -13.828 1 96.62 126 VAL A N 1
ATOM 893 C CA . VAL A 1 126 ? -9.531 -13.289 -14.906 1 96.62 126 VAL A CA 1
ATOM 894 C C . VAL A 1 126 ? -10.039 -12.789 -16.25 1 96.62 126 VAL A C 1
ATOM 896 O O . VAL A 1 126 ? -11.25 -12.672 -16.469 1 96.62 126 VAL A O 1
ATOM 899 N N . GLY A 1 127 ? -9.141 -12.438 -17.125 1 97 127 GLY A N 1
ATOM 900 C CA . GLY A 1 127 ? -9.492 -11.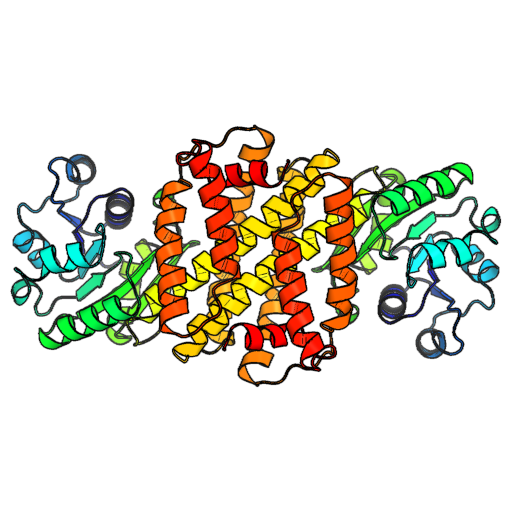938 -18.453 1 97 127 GLY A CA 1
ATOM 901 C C . GLY A 1 127 ? -9.367 -10.43 -18.562 1 97 127 GLY A C 1
ATOM 902 O O . GLY A 1 127 ? -9.367 -9.891 -19.672 1 97 127 GLY A O 1
ATOM 903 N N . ASP A 1 128 ? -9.305 -9.727 -17.453 1 95.81 128 ASP A N 1
ATOM 904 C CA . ASP A 1 128 ? -9.102 -8.281 -17.438 1 95.81 128 ASP A CA 1
ATOM 905 C C . ASP A 1 128 ? -7.629 -7.926 -17.594 1 95.81 128 ASP A C 1
ATOM 907 O O . ASP A 1 128 ? -6.797 -8.305 -16.766 1 95.81 12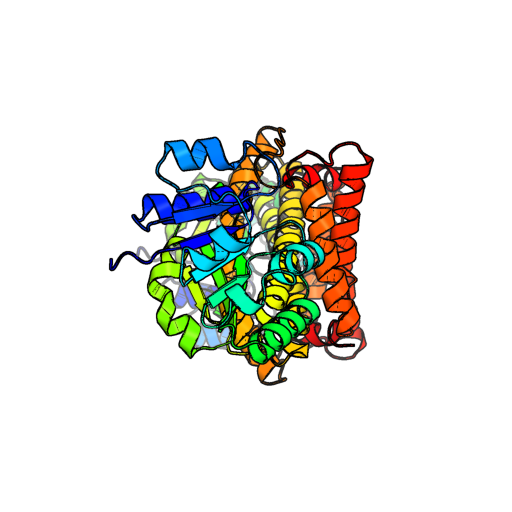8 ASP A O 1
ATOM 911 N N . SER A 1 129 ? -7.344 -7.156 -18.594 1 95.56 129 SER A N 1
ATOM 912 C CA . SER A 1 129 ? -5.965 -6.824 -18.938 1 95.56 129 SER A CA 1
ATOM 913 C C . SER A 1 129 ? -5.328 -5.941 -17.875 1 95.56 129 SER A C 1
ATOM 915 O O . SER A 1 129 ? -4.109 -5.754 -17.859 1 95.56 129 SER A O 1
ATOM 917 N N . ALA A 1 130 ? -6.094 -5.414 -16.938 1 94.44 130 ALA A N 1
ATOM 918 C CA . ALA A 1 130 ? -5.57 -4.609 -15.828 1 94.44 130 ALA A CA 1
ATOM 919 C C . ALA A 1 130 ? -4.91 -5.492 -14.773 1 94.44 130 ALA A C 1
ATOM 921 O O . ALA A 1 130 ? -4.117 -5.012 -13.961 1 94.44 130 ALA A O 1
ATOM 922 N N . ASN A 1 131 ? -5.242 -6.801 -14.805 1 96.31 131 ASN A N 1
ATOM 923 C CA . ASN A 1 131 ? -4.691 -7.734 -13.828 1 96.31 131 ASN A CA 1
ATOM 924 C C . ASN A 1 131 ? -3.473 -8.469 -14.375 1 96.31 131 ASN A C 1
ATOM 926 O O . ASN A 1 131 ? -3.402 -8.758 -15.57 1 96.31 131 ASN A O 1
ATOM 930 N N . MET A 1 132 ? -2.594 -8.773 -13.477 1 97.88 132 MET A N 1
ATOM 931 C CA . MET A 1 132 ? -1.35 -9.406 -13.906 1 97.88 132 MET A CA 1
ATOM 932 C C . MET A 1 132 ? -1.426 -10.922 -13.742 1 97.88 132 MET A C 1
ATOM 934 O O . MET A 1 132 ? -2.016 -11.422 -12.781 1 97.88 132 MET A O 1
ATOM 938 N N . ILE A 1 133 ? -0.844 -11.617 -14.641 1 98.56 133 ILE A N 1
ATOM 939 C CA . ILE A 1 133 ? -0.421 -13.008 -14.469 1 98.56 133 ILE A CA 1
ATOM 940 C C . ILE A 1 133 ? 1.096 -13.102 -14.609 1 98.56 133 ILE A C 1
ATOM 942 O O . ILE A 1 133 ? 1.659 -12.664 -15.617 1 98.56 133 ILE A O 1
ATOM 946 N N . LEU A 1 134 ? 1.768 -13.633 -13.641 1 98.69 134 LEU A N 1
ATOM 947 C CA . LEU A 1 134 ? 3.223 -13.75 -13.641 1 98.69 134 LEU A CA 1
ATOM 948 C C . LEU A 1 134 ? 3.666 -15.078 -14.234 1 98.69 134 LEU A C 1
ATOM 950 O O . LEU A 1 134 ? 3.047 -16.109 -13.984 1 98.69 134 LEU A O 1
ATOM 954 N N . TYR A 1 135 ? 4.68 -15.008 -15 1 98.75 135 TYR A N 1
ATOM 955 C CA . TYR A 1 135 ? 5.25 -16.219 -15.578 1 98.75 135 TYR A CA 1
ATOM 956 C C . TYR A 1 135 ? 6.766 -16.234 -15.414 1 98.75 135 TYR A C 1
ATOM 958 O O . TYR A 1 135 ? 7.426 -15.203 -15.547 1 98.75 135 TYR A O 1
ATOM 966 N N . ALA A 1 136 ? 7.289 -17.359 -15.102 1 98.62 136 ALA A N 1
ATOM 967 C CA . ALA A 1 136 ? 8.727 -17.609 -15.031 1 98.62 136 ALA A CA 1
ATOM 968 C C . ALA A 1 136 ? 9.102 -18.922 -15.695 1 98.62 136 ALA A C 1
ATOM 970 O O . ALA A 1 136 ? 8.375 -19.906 -15.578 1 98.62 136 ALA A O 1
ATOM 971 N N . GLY A 1 137 ? 10.18 -18.938 -16.375 1 97.44 137 GLY A N 1
ATOM 972 C CA . GLY A 1 137 ? 10.648 -20.078 -17.141 1 97.44 137 GLY A CA 1
ATOM 973 C C . GLY A 1 137 ? 11.336 -19.672 -18.438 1 97.44 137 GLY A C 1
ATOM 974 O O . GLY A 1 137 ? 11.922 -18.594 -18.516 1 97.44 137 GLY A O 1
ATOM 975 N N . SER A 1 138 ? 11.258 -20.5 -19.453 1 95.06 138 SER A N 1
ATOM 976 C CA . SER A 1 138 ? 11.938 -20.25 -20.719 1 95.06 138 SER A CA 1
ATOM 977 C C . SER A 1 138 ? 11.422 -18.969 -21.391 1 95.06 138 SER A C 1
ATOM 979 O O . SER A 1 138 ? 10.242 -18.891 -21.734 1 95.06 138 SER A O 1
ATOM 981 N N . PRO A 1 139 ? 12.297 -18 -21.562 1 94.56 139 PRO A N 1
ATOM 982 C CA . PRO A 1 139 ? 11.867 -16.781 -22.25 1 94.56 139 PRO A CA 1
ATOM 983 C C . PRO A 1 139 ? 11.328 -17.047 -23.656 1 94.56 139 PRO A C 1
ATOM 985 O O . PRO A 1 139 ? 10.406 -16.375 -24.109 1 94.56 139 PRO A O 1
ATOM 988 N N . GLU A 1 140 ? 11.922 -18 -24.266 1 96.06 140 GLU A N 1
ATOM 989 C CA . GLU A 1 140 ? 11.484 -18.359 -25.625 1 96.06 140 GLU A CA 1
ATOM 990 C C . GLU A 1 140 ? 10.062 -18.922 -25.609 1 96.06 140 GLU A C 1
ATOM 992 O O . GLU A 1 140 ? 9.242 -18.562 -26.453 1 96.06 140 GLU A O 1
ATOM 997 N N . LEU A 1 141 ? 9.875 -19.797 -24.688 1 96.62 141 LEU A N 1
ATOM 998 C CA . LEU A 1 141 ? 8.539 -20.391 -24.562 1 96.62 141 LEU A CA 1
ATOM 999 C C . LEU A 1 141 ? 7.508 -19.312 -24.219 1 96.62 141 LEU A C 1
ATOM 1001 O O . LEU A 1 141 ? 6.402 -19.328 -24.781 1 96.62 141 LEU A O 1
ATOM 1005 N N . PHE A 1 142 ? 7.855 -18.453 -23.375 1 97.81 142 PHE A N 1
ATOM 1006 C CA . PHE A 1 142 ? 6.961 -17.359 -23 1 97.81 142 PHE A CA 1
ATOM 1007 C C . PHE A 1 142 ? 6.629 -16.5 -24.219 1 97.81 142 PHE A C 1
ATOM 1009 O O . PHE A 1 142 ? 5.461 -16.203 -24.469 1 97.81 142 PHE A O 1
ATOM 1016 N N . ALA A 1 143 ? 7.625 -16.125 -24.891 1 97.31 143 ALA A N 1
ATOM 1017 C CA . ALA A 1 143 ? 7.434 -15.297 -26.062 1 97.31 143 ALA A CA 1
ATOM 1018 C C . ALA A 1 143 ? 6.523 -15.977 -27.094 1 97.31 143 ALA A C 1
ATOM 1020 O O . ALA A 1 143 ? 5.66 -15.336 -27.688 1 97.31 143 ALA A O 1
ATOM 1021 N N . ALA A 1 144 ? 6.672 -17.25 -27.266 1 96.5 144 ALA A N 1
ATOM 1022 C CA . ALA A 1 144 ? 5.938 -18.016 -28.266 1 96.5 144 ALA A CA 1
ATOM 1023 C C . ALA A 1 144 ? 4.449 -18.078 -27.922 1 96.5 144 ALA A C 1
ATOM 1025 O O . ALA A 1 144 ? 3.605 -18.188 -28.812 1 96.5 144 ALA A O 1
ATOM 1026 N N . HIS A 1 145 ? 4.145 -17.969 -26.625 1 97.06 145 HIS A N 1
ATOM 1027 C CA . HIS A 1 145 ? 2.76 -18.172 -26.203 1 97.06 145 HIS A CA 1
ATOM 1028 C C . HIS A 1 145 ? 2.193 -16.922 -25.547 1 97.06 145 HIS A C 1
ATOM 1030 O O . HIS A 1 145 ? 1.116 -16.969 -24.953 1 97.06 145 HIS A O 1
ATOM 1036 N N . ARG A 1 146 ? 2.869 -15.781 -25.641 1 97.12 146 ARG A N 1
ATOM 1037 C CA . ARG A 1 146 ? 2.51 -14.555 -24.938 1 97.12 146 ARG A CA 1
ATOM 1038 C C . ARG A 1 146 ? 1.123 -14.07 -25.344 1 97.12 146 ARG A C 1
ATOM 1040 O O . ARG A 1 146 ? 0.325 -13.664 -24.5 1 97.12 146 ARG A O 1
ATOM 1047 N N . THR A 1 147 ? 0.864 -14.102 -26.609 1 96.75 147 THR A N 1
ATOM 1048 C CA . THR A 1 147 ? -0.415 -13.617 -27.109 1 96.75 147 THR A CA 1
ATOM 1049 C C . THR A 1 147 ? -1.568 -14.453 -26.562 1 96.75 147 THR A C 1
ATOM 1051 O O . THR A 1 147 ? -2.588 -13.898 -26.141 1 96.75 147 THR A O 1
ATOM 1054 N N . THR A 1 148 ? -1.396 -15.75 -26.547 1 97.31 148 THR A N 1
ATOM 1055 C CA . THR A 1 148 ? -2.422 -16.641 -26.016 1 97.31 148 THR A CA 1
ATOM 1056 C C . THR A 1 148 ? -2.6 -16.422 -24.516 1 97.31 148 THR A C 1
ATOM 1058 O O . THR A 1 148 ? -3.729 -16.344 -24.031 1 97.31 148 THR A O 1
ATOM 1061 N N . LEU A 1 149 ? -1.511 -16.234 -23.812 1 97.81 149 LEU A N 1
ATOM 1062 C CA . LEU A 1 149 ? -1.548 -16.094 -22.359 1 97.81 149 LEU A CA 1
ATOM 1063 C C . LEU A 1 149 ? -2.135 -14.75 -21.953 1 97.81 149 LEU A C 1
ATOM 1065 O O . LEU A 1 149 ? -2.67 -14.602 -20.859 1 97.81 149 LEU A O 1
ATOM 1069 N N . ALA A 1 150 ? -2.096 -13.758 -22.859 1 97.81 150 ALA A N 1
ATOM 1070 C CA . ALA A 1 150 ? -2.602 -12.414 -22.594 1 97.81 150 ALA A CA 1
ATOM 1071 C C . ALA A 1 150 ? -4.121 -12.414 -22.469 1 97.81 150 ALA A C 1
ATOM 1073 O O . ALA A 1 150 ? -4.711 -11.453 -21.969 1 97.81 150 ALA A O 1
ATOM 1074 N N . VAL A 1 151 ? -4.711 -13.57 -22.875 1 97.19 151 VAL A N 1
ATOM 1075 C CA . VAL A 1 151 ? -6.156 -13.711 -22.766 1 97.19 151 VAL A CA 1
ATOM 1076 C C . VAL A 1 151 ? -6.562 -13.766 -21.297 1 97.19 151 VAL A C 1
ATOM 1078 O O . VAL A 1 151 ? -7.672 -13.375 -20.938 1 97.19 151 VAL A O 1
ATOM 1081 N N . LEU A 1 152 ? -5.66 -14.18 -20.453 1 98.19 152 LEU A N 1
ATOM 1082 C CA . LEU A 1 152 ? -5.957 -14.398 -19.047 1 98.19 152 LEU A CA 1
ATOM 1083 C C . LEU A 1 152 ? -5.762 -13.109 -18.25 1 98.19 152 LEU A C 1
ATOM 1085 O O . LEU A 1 152 ? -6.27 -12.984 -17.125 1 98.19 152 LEU A O 1
ATOM 1089 N N . GLY A 1 153 ? -5.027 -12.188 -18.688 1 97.81 153 GLY A N 1
ATOM 1090 C CA . GLY A 1 153 ? -4.527 -10.961 -18.078 1 97.81 153 GLY A CA 1
ATOM 1091 C C . GLY A 1 153 ? -3.203 -10.508 -18.672 1 97.81 153 GLY A C 1
ATOM 1092 O O . GLY A 1 153 ? -2.658 -11.156 -19.562 1 97.81 153 GLY A O 1
ATOM 1093 N N . ASP A 1 154 ? -2.711 -9.406 -18.234 1 98 154 ASP A N 1
ATOM 1094 C CA . ASP A 1 154 ? -1.419 -8.945 -18.734 1 98 154 ASP A CA 1
ATOM 1095 C C . ASP A 1 154 ? -0.3 -9.898 -18.328 1 98 154 ASP A C 1
ATOM 1097 O O . ASP A 1 154 ? 0.022 -10.023 -17.141 1 98 154 ASP A O 1
ATOM 1101 N N . PRO A 1 155 ? 0.293 -10.586 -19.25 1 98.31 155 PRO A N 1
ATOM 1102 C CA . PRO A 1 155 ? 1.354 -11.539 -18.938 1 98.31 155 PRO A CA 1
ATOM 1103 C C . PRO A 1 155 ? 2.68 -10.867 -18.594 1 98.31 155 PRO A C 1
ATOM 1105 O O . PRO A 1 155 ? 3.232 -10.141 -19.422 1 98.31 155 PRO A O 1
ATOM 1108 N N . VAL A 1 156 ? 3.215 -11.062 -17.406 1 98.19 156 VAL A N 1
ATOM 1109 C CA . VAL A 1 156 ? 4.473 -10.484 -16.953 1 98.19 156 VAL A CA 1
ATOM 1110 C C . VAL A 1 156 ? 5.57 -11.547 -16.969 1 98.19 156 VAL A C 1
ATOM 1112 O O . VAL A 1 156 ? 5.422 -12.602 -16.359 1 98.19 156 VAL A O 1
ATOM 1115 N N . ASP A 1 157 ? 6.664 -11.273 -17.672 1 98.25 157 ASP A N 1
ATOM 1116 C CA . ASP A 1 157 ? 7.805 -12.18 -17.766 1 98.25 157 ASP A CA 1
ATOM 1117 C C . ASP A 1 157 ? 8.805 -11.914 -16.641 1 98.25 157 ASP A C 1
ATOM 1119 O O . ASP A 1 157 ? 9.398 -10.844 -16.562 1 98.25 157 ASP A O 1
ATOM 1123 N N . LEU A 1 158 ? 9.039 -12.938 -15.758 1 98.12 158 LEU A N 1
ATOM 1124 C CA . LEU A 1 158 ? 9.93 -12.758 -14.625 1 98.12 158 LEU A CA 1
ATOM 1125 C C . LEU A 1 158 ? 11.297 -13.375 -14.898 1 98.12 158 LEU A C 1
ATOM 1127 O O . LEU A 1 158 ? 12.164 -13.391 -14.023 1 98.12 158 LEU A O 1
ATOM 1131 N N . GLY A 1 159 ? 11.422 -13.961 -16.078 1 97.12 159 GLY A N 1
ATOM 1132 C CA . GLY A 1 159 ? 12.727 -14.5 -16.453 1 97.12 159 GLY A CA 1
ATOM 1133 C C . GLY A 1 159 ? 12.797 -16.016 -16.344 1 97.12 159 GLY A C 1
ATOM 1134 O O . GLY A 1 159 ? 11.766 -16.672 -16.25 1 97.12 159 GLY A O 1
ATOM 1135 N N . PRO A 1 160 ? 13.969 -16.625 -16.406 1 97.5 160 PRO A N 1
ATOM 1136 C CA . PRO A 1 160 ? 14.133 -18.062 -16.641 1 97.5 160 PRO A CA 1
ATOM 1137 C C . PRO A 1 160 ? 13.992 -18.891 -15.367 1 97.5 160 PRO A C 1
ATOM 1139 O O . PRO A 1 160 ? 13.82 -20.109 -15.43 1 97.5 160 PRO A O 1
ATOM 1142 N N . ASP A 1 161 ? 14.148 -18.266 -14.18 1 98.19 161 ASP A N 1
ATOM 1143 C CA . ASP A 1 161 ? 14.055 -19.016 -12.93 1 98.19 161 ASP A CA 1
ATOM 1144 C C . ASP A 1 161 ? 12.602 -19.328 -12.586 1 98.19 161 ASP A C 1
ATOM 1146 O O . ASP A 1 161 ? 11.867 -18.453 -12.117 1 98.19 161 ASP A O 1
ATOM 1150 N N . ALA A 1 162 ? 12.211 -20.594 -12.664 1 98.25 162 ALA A N 1
ATOM 1151 C CA . ALA A 1 162 ? 10.828 -21.031 -12.516 1 98.25 162 ALA A CA 1
ATOM 1152 C C . ALA A 1 162 ? 10.305 -20.719 -11.109 1 98.25 162 ALA A C 1
ATOM 1154 O O . ALA A 1 162 ? 9.086 -20.672 -10.891 1 98.25 162 ALA A O 1
ATOM 1155 N N . GLY A 1 163 ? 11.195 -20.438 -10.188 1 98 163 GLY A N 1
ATOM 1156 C CA . GLY A 1 163 ? 10.789 -20.203 -8.812 1 98 163 GLY A CA 1
ATOM 1157 C C . GLY A 1 163 ? 10.289 -18.781 -8.578 1 98 163 GLY A C 1
ATOM 1158 O O . GLY A 1 163 ? 9.656 -18.516 -7.559 1 98 163 GLY A O 1
ATOM 1159 N N . LEU A 1 164 ? 10.477 -17.891 -9.547 1 98.12 164 LEU A N 1
ATOM 1160 C CA . LEU A 1 164 ? 10.227 -16.469 -9.305 1 98.12 164 LEU A CA 1
ATOM 1161 C C . LEU A 1 164 ? 8.727 -16.172 -9.328 1 98.12 164 LEU A C 1
ATOM 1163 O O . LEU A 1 164 ? 8.266 -15.242 -8.664 1 98.12 164 LEU A O 1
ATOM 1167 N N . GLY A 1 165 ? 7.945 -16.969 -10.039 1 98 165 GLY A N 1
ATOM 1168 C CA . GLY A 1 165 ? 6.504 -16.781 -10 1 98 165 GLY A CA 1
ATOM 1169 C C . GLY A 1 165 ? 5.93 -16.906 -8.602 1 98 165 GLY A C 1
ATOM 1170 O O . GLY A 1 165 ? 5.234 -16 -8.133 1 98 165 GLY A O 1
ATOM 1171 N N . SER A 1 166 ? 6.273 -18.031 -7.965 1 97.62 166 SER A N 1
ATOM 1172 C CA . SER A 1 166 ? 5.793 -18.297 -6.613 1 97.62 166 SER A CA 1
ATOM 1173 C C . SER A 1 166 ? 6.387 -17.312 -5.609 1 97.62 166 SER A C 1
ATOM 1175 O O . SER A 1 166 ? 5.715 -16.891 -4.668 1 97.62 166 SER A O 1
ATOM 1177 N N . LEU A 1 167 ? 7.633 -16.969 -5.812 1 98.06 167 LEU A N 1
ATOM 1178 C CA . LEU A 1 167 ? 8.312 -16.047 -4.91 1 98.06 167 LEU A CA 1
ATOM 1179 C C . LEU A 1 167 ? 7.66 -14.672 -4.953 1 98.06 167 LEU A C 1
ATOM 1181 O O . LEU A 1 167 ? 7.383 -14.07 -3.91 1 98.06 167 LEU A O 1
ATOM 1185 N N . TYR A 1 168 ? 7.449 -14.141 -6.195 1 98.5 168 TYR A N 1
ATOM 1186 C CA . TYR A 1 168 ? 6.781 -12.859 -6.359 1 98.5 168 TYR A CA 1
ATOM 1187 C C . TYR A 1 168 ? 5.367 -12.898 -5.789 1 98.5 168 TYR A C 1
ATOM 1189 O O . TYR A 1 168 ? 4.938 -11.969 -5.109 1 98.5 168 TYR A O 1
ATOM 1197 N N . ASP A 1 169 ? 4.676 -13.992 -6.086 1 98.06 169 ASP A N 1
ATOM 1198 C CA . ASP A 1 169 ? 3.312 -14.141 -5.582 1 98.06 169 ASP A CA 1
ATOM 1199 C C . ASP A 1 169 ? 3.273 -14.008 -4.059 1 98.06 169 ASP A C 1
ATOM 1201 O O . ASP A 1 169 ? 2.5 -13.219 -3.518 1 98.06 169 ASP A O 1
ATOM 1205 N N . ALA A 1 170 ? 4.141 -14.75 -3.371 1 97.88 170 ALA A N 1
ATOM 1206 C CA . ALA A 1 170 ? 4.195 -14.711 -1.913 1 97.88 170 ALA A CA 1
ATOM 1207 C C . ALA A 1 170 ? 4.527 -13.305 -1.417 1 97.88 170 ALA A C 1
ATOM 1209 O O . ALA A 1 170 ? 3.869 -12.789 -0.507 1 97.88 170 ALA A O 1
ATOM 1210 N N . GLY A 1 171 ? 5.539 -12.695 -2.006 1 98.5 171 GLY A N 1
ATOM 1211 C CA . GLY A 1 171 ? 5.941 -11.352 -1.612 1 98.5 171 GLY A CA 1
ATOM 1212 C C . GLY A 1 171 ? 4.859 -10.312 -1.845 1 98.5 171 GLY A C 1
ATOM 1213 O O . GLY A 1 171 ? 4.629 -9.453 -0.996 1 98.5 171 GLY A O 1
ATOM 1214 N N . LEU A 1 172 ? 4.18 -10.398 -3.004 1 98.69 172 LEU A N 1
ATOM 1215 C CA . LEU A 1 172 ? 3.143 -9.438 -3.361 1 98.69 172 LEU A CA 1
ATOM 1216 C C . LEU A 1 172 ? 1.914 -9.609 -2.475 1 98.69 172 LEU A C 1
ATOM 1218 O O . LEU A 1 172 ? 1.251 -8.625 -2.131 1 98.69 172 LEU A O 1
ATOM 1222 N N . LEU A 1 173 ? 1.623 -10.859 -2.117 1 98.19 173 LEU A N 1
ATOM 1223 C CA . LEU A 1 173 ? 0.546 -11.07 -1.157 1 98.19 173 LEU A CA 1
ATOM 1224 C C . LEU A 1 173 ? 0.916 -10.5 0.209 1 98.19 173 LEU A C 1
ATOM 1226 O O . LEU A 1 173 ? 0.073 -9.914 0.889 1 98.19 173 LEU A O 1
ATOM 1230 N N . GLY A 1 174 ? 2.166 -10.672 0.608 1 98.62 174 GLY A N 1
ATOM 1231 C CA . GLY A 1 174 ? 2.641 -10.031 1.824 1 98.62 174 GLY A CA 1
ATOM 1232 C C . GLY A 1 174 ? 2.461 -8.531 1.816 1 98.62 174 GLY A C 1
ATOM 1233 O O . GLY A 1 174 ? 2.006 -7.949 2.803 1 98.62 174 GLY A O 1
ATOM 1234 N N . LEU A 1 175 ? 2.85 -7.91 0.696 1 98.81 175 LEU A N 1
ATOM 1235 C CA . LEU A 1 175 ? 2.637 -6.477 0.52 1 98.81 175 LEU A CA 1
ATOM 1236 C C . LEU A 1 175 ? 1.156 -6.129 0.626 1 98.81 175 LEU A C 1
ATOM 1238 O O . LEU A 1 175 ? 0.789 -5.156 1.288 1 98.81 175 LEU A O 1
ATOM 1242 N N . MET A 1 176 ? 0.307 -6.918 0.025 1 98.62 176 MET A N 1
ATOM 1243 C CA . MET A 1 176 ? -1.134 -6.68 0.053 1 98.62 176 MET A CA 1
ATOM 1244 C C . MET A 1 176 ? -1.663 -6.711 1.482 1 98.62 176 MET A C 1
ATOM 1246 O O . MET A 1 176 ? -2.395 -5.809 1.897 1 98.62 176 MET A O 1
ATOM 1250 N N . TRP A 1 177 ? -1.287 -7.738 2.262 1 98.62 177 TRP A N 1
ATOM 1251 C CA . TRP A 1 177 ? -1.763 -7.844 3.637 1 98.62 177 TRP A CA 1
ATOM 1252 C C . TRP A 1 177 ? -1.252 -6.68 4.48 1 98.62 177 TRP A C 1
ATOM 1254 O O . TRP A 1 177 ? -1.94 -6.219 5.391 1 98.62 177 TRP A O 1
ATOM 1264 N N . SER A 1 178 ? -0.02 -6.23 4.184 1 98.81 178 SER A N 1
ATOM 1265 C CA . SER A 1 178 ? 0.515 -5.062 4.879 1 98.81 178 SER A CA 1
ATOM 1266 C C . SER A 1 178 ? -0.28 -3.807 4.539 1 98.81 178 SER A C 1
ATOM 1268 O O . SER A 1 178 ? -0.626 -3.025 5.43 1 98.81 178 SER A O 1
ATOM 1270 N N . VAL A 1 179 ? -0.6 -3.629 3.258 1 98.81 179 VAL A N 1
ATOM 1271 C CA . VAL A 1 179 ? -1.417 -2.492 2.844 1 98.81 179 VAL A CA 1
ATOM 1272 C C . VAL A 1 179 ? -2.779 -2.559 3.531 1 98.81 179 VAL A C 1
ATOM 1274 O O . VAL A 1 179 ? -3.232 -1.574 4.121 1 98.81 179 VAL A O 1
ATOM 1277 N N . PHE A 1 180 ? -3.418 -3.74 3.508 1 98.62 180 PHE A N 1
ATOM 1278 C CA . PHE A 1 180 ? -4.723 -3.906 4.141 1 98.62 180 PHE A CA 1
ATOM 1279 C C . PHE A 1 180 ? -4.645 -3.584 5.629 1 98.62 180 PHE A C 1
ATOM 1281 O O . PHE A 1 180 ? -5.504 -2.881 6.164 1 98.62 180 PHE A O 1
ATOM 1288 N N . GLY A 1 181 ? -3.617 -4.145 6.262 1 98.44 181 GLY A N 1
ATOM 1289 C CA . GLY A 1 181 ? -3.475 -3.898 7.688 1 98.44 181 GLY A CA 1
ATOM 1290 C C . GLY A 1 181 ? -3.396 -2.424 8.031 1 98.44 181 GLY A C 1
ATOM 1291 O O . GLY A 1 181 ? -4.129 -1.946 8.906 1 98.44 181 GLY A O 1
ATOM 1292 N N . GLY A 1 182 ? -2.463 -1.693 7.336 1 98.75 182 GLY A N 1
ATOM 1293 C CA . GLY A 1 182 ? -2.334 -0.264 7.57 1 98.75 182 GLY A CA 1
ATOM 1294 C C . GLY A 1 182 ? -3.594 0.512 7.234 1 98.75 182 GLY A C 1
ATOM 1295 O O . GLY A 1 182 ? -3.986 1.416 7.973 1 98.75 182 GLY A O 1
ATOM 1296 N N . TRP A 1 183 ? -4.238 0.182 6.137 1 98.88 183 TRP A N 1
ATOM 1297 C CA . TRP A 1 183 ? -5.449 0.854 5.672 1 98.88 183 TRP A CA 1
ATOM 1298 C C . TRP A 1 183 ? -6.609 0.609 6.637 1 98.88 183 TRP A C 1
ATOM 1300 O O . TRP A 1 183 ? -7.359 1.532 6.961 1 98.88 183 TRP A O 1
ATOM 1310 N N . LEU A 1 184 ? -6.777 -0.666 7.07 1 98.75 184 LEU A N 1
ATOM 1311 C CA . LEU A 1 184 ? -7.848 -0.994 8 1 98.75 184 LEU A CA 1
ATOM 1312 C C . LEU A 1 184 ? -7.645 -0.285 9.336 1 98.75 184 LEU A C 1
ATOM 1314 O O . LEU A 1 184 ? -8.594 0.242 9.922 1 98.75 184 LEU A O 1
ATOM 1318 N N . HIS A 1 185 ? -6.41 -0.302 9.836 1 98.69 185 HIS A N 1
ATOM 1319 C CA . HIS A 1 185 ? -6.086 0.431 11.055 1 98.69 185 HIS A CA 1
ATOM 1320 C C . HIS A 1 185 ? -6.461 1.903 10.93 1 98.69 185 HIS A C 1
ATOM 1322 O O . HIS A 1 185 ? -7.129 2.457 11.805 1 98.69 185 HIS A O 1
ATOM 1328 N N . ALA A 1 186 ? -6.051 2.516 9.797 1 98.69 186 ALA A N 1
ATOM 1329 C CA . ALA A 1 186 ? -6.309 3.934 9.555 1 98.69 186 ALA A CA 1
ATOM 1330 C C . ALA A 1 186 ? -7.805 4.199 9.398 1 98.69 186 ALA A C 1
ATOM 1332 O O . ALA A 1 186 ? -8.312 5.23 9.852 1 98.69 186 ALA A O 1
ATOM 1333 N N . SER A 1 187 ? -8.523 3.275 8.742 1 98.69 187 SER A N 1
ATOM 1334 C CA . SER A 1 187 ? -9.961 3.406 8.57 1 98.69 187 SER A CA 1
ATOM 1335 C C . SER A 1 187 ? -10.688 3.322 9.906 1 98.69 187 SER A C 1
ATOM 1337 O O . SER A 1 187 ? -11.672 4.035 10.133 1 98.69 187 SER A O 1
ATOM 1339 N N . ALA A 1 188 ? -10.211 2.4 10.742 1 98.5 188 ALA A N 1
ATOM 1340 C CA . ALA A 1 188 ? -10.773 2.322 12.086 1 98.5 188 ALA A CA 1
ATOM 1341 C C . ALA A 1 188 ? -10.547 3.617 12.859 1 98.5 188 ALA A C 1
ATOM 1343 O O . ALA A 1 188 ? -11.445 4.117 13.531 1 98.5 188 ALA A O 1
ATOM 1344 N N . LEU A 1 189 ? -9.344 4.145 12.734 1 98 189 LEU A N 1
ATOM 1345 C CA . LEU A 1 189 ? -8.977 5.402 13.375 1 98 189 LEU A CA 1
ATOM 1346 C C . LEU A 1 189 ? -9.883 6.535 12.914 1 98 189 LEU A C 1
ATOM 1348 O O . LEU A 1 189 ? -10.461 7.254 13.734 1 98 189 LEU A O 1
ATOM 1352 N N . ALA A 1 190 ? -10.008 6.723 11.602 1 97.88 190 ALA A N 1
ATOM 1353 C CA . ALA A 1 190 ? -10.859 7.762 11.023 1 97.88 190 ALA A CA 1
ATOM 1354 C C . ALA A 1 190 ? -12.32 7.535 11.391 1 97.88 190 ALA A C 1
ATOM 1356 O O . ALA A 1 190 ? -13.055 8.484 11.68 1 97.88 190 ALA A O 1
ATOM 1357 N N . GLY A 1 191 ? -12.734 6.281 11.375 1 97.75 191 GLY A N 1
ATOM 1358 C CA . GLY A 1 191 ? -14.109 5.922 11.703 1 97.75 191 GLY A CA 1
ATOM 1359 C C . GLY A 1 191 ? -14.5 6.297 13.117 1 97.75 191 GLY A C 1
ATOM 1360 O O . GLY A 1 191 ? -15.664 6.605 13.383 1 97.75 191 GLY A O 1
ATOM 1361 N N . ALA A 1 192 ? -13.562 6.215 14.023 1 96.94 192 ALA A N 1
ATOM 1362 C CA . ALA A 1 192 ? -13.82 6.59 15.414 1 96.94 192 ALA A CA 1
ATOM 1363 C C . ALA A 1 192 ? -14.258 8.047 15.516 1 96.94 192 ALA A C 1
ATOM 1365 O O . ALA A 1 192 ? -14.922 8.438 16.484 1 96.94 192 ALA A O 1
ATOM 1366 N N . ASP A 1 193 ? -13.891 8.883 14.539 1 96.5 193 ASP A N 1
ATOM 1367 C CA . ASP A 1 193 ? -14.305 10.281 14.492 1 96.5 193 ASP A CA 1
ATOM 1368 C C . ASP A 1 193 ? -15.391 10.5 13.445 1 96.5 193 ASP A C 1
ATOM 1370 O O . ASP A 1 193 ? -15.586 11.617 12.969 1 96.5 193 ASP A O 1
ATOM 1374 N N . GLY A 1 194 ? -16 9.453 12.984 1 96.81 194 GLY A N 1
ATOM 1375 C CA . GLY A 1 194 ? -17.203 9.547 12.172 1 96.81 194 GLY A CA 1
ATOM 1376 C C . GLY A 1 194 ? -16.922 9.609 10.688 1 96.81 194 GLY A C 1
ATOM 1377 O O . GLY A 1 194 ? -17.828 9.859 9.883 1 96.81 194 GLY A O 1
ATOM 1378 N N . VAL A 1 195 ? -15.758 9.383 10.25 1 98 195 VAL A N 1
ATOM 1379 C CA . VAL A 1 195 ? -15.406 9.406 8.836 1 98 195 VAL A CA 1
ATOM 1380 C C . VAL A 1 195 ? -15.758 8.062 8.195 1 98 195 VAL A C 1
ATOM 1382 O O . VAL A 1 195 ? -15.234 7.02 8.594 1 98 195 VAL A O 1
ATOM 1385 N N . PRO A 1 196 ? -16.656 8.039 7.184 1 98.5 196 PRO A N 1
ATOM 1386 C CA . PRO A 1 196 ? -16.906 6.777 6.48 1 98.5 196 PRO A CA 1
ATOM 1387 C C . PRO A 1 196 ? -15.664 6.203 5.812 1 98.5 196 PRO A C 1
ATOM 1389 O O . PRO A 1 196 ? -14.82 6.961 5.328 1 98.5 196 PRO A O 1
ATOM 1392 N N . ALA A 1 197 ? -15.625 4.883 5.816 1 98.62 197 ALA A N 1
ATOM 1393 C CA . ALA A 1 197 ? -14.484 4.203 5.219 1 98.62 197 ALA A CA 1
ATOM 1394 C C . ALA A 1 197 ? -14.297 4.613 3.762 1 98.62 197 ALA A C 1
ATOM 1396 O O . ALA A 1 197 ? -13.164 4.773 3.295 1 98.62 197 ALA A O 1
ATOM 1397 N N . ARG A 1 198 ? -15.391 4.816 3.012 1 98.44 198 ARG A N 1
ATOM 1398 C CA . ARG A 1 198 ? -15.32 5.176 1.599 1 98.44 198 ARG A CA 1
ATOM 1399 C C . ARG A 1 198 ? -14.641 6.527 1.412 1 98.44 198 ARG A C 1
ATOM 1401 O O . ARG A 1 198 ? -13.891 6.723 0.456 1 98.44 198 ARG A O 1
ATOM 1408 N N . GLU A 1 199 ? -14.891 7.465 2.316 1 98.19 199 GLU A N 1
ATOM 1409 C CA . GLU A 1 199 ? -14.305 8.797 2.227 1 98.19 199 GLU A CA 1
ATOM 1410 C C . GLU A 1 199 ? -12.805 8.766 2.514 1 98.19 199 GLU A C 1
ATOM 1412 O O . GLU A 1 199 ? -12.008 9.367 1.783 1 98.19 199 GLU A O 1
ATOM 1417 N N . PHE A 1 200 ? -12.469 8.031 3.568 1 98.75 200 PHE A N 1
ATOM 1418 C CA . PHE A 1 200 ? -11.047 7.902 3.875 1 98.75 200 PHE A CA 1
ATOM 1419 C C . PHE A 1 200 ? -10.312 7.195 2.742 1 98.75 200 PHE A C 1
ATOM 1421 O O . PHE A 1 200 ? -9.203 7.582 2.381 1 98.75 200 PHE A O 1
ATOM 1428 N N . THR A 1 201 ? -10.914 6.148 2.178 1 98.81 201 THR A N 1
ATOM 1429 C CA . THR A 1 201 ? -10.289 5.328 1.145 1 98.81 201 THR A CA 1
ATOM 1430 C C . THR A 1 201 ? -10 6.16 -0.1 1 98.81 201 THR A C 1
ATOM 1432 O O . THR A 1 201 ? -8.984 5.953 -0.767 1 98.81 201 THR A O 1
ATOM 1435 N N . ALA A 1 202 ? -10.859 7.105 -0.438 1 97.94 202 ALA A N 1
ATOM 1436 C CA . ALA A 1 202 ? -10.633 7.965 -1.599 1 97.94 202 ALA A CA 1
ATOM 1437 C C . ALA A 1 202 ? -9.312 8.727 -1.469 1 97.94 202 ALA A C 1
ATOM 1439 O O . ALA A 1 202 ? -8.555 8.836 -2.438 1 97.94 202 ALA A O 1
ATOM 1440 N N . VAL A 1 203 ? -8.961 9.188 -0.286 1 98.38 203 VAL A N 1
ATOM 1441 C CA . VAL A 1 203 ? -7.723 9.922 -0.029 1 98.38 203 VAL A CA 1
ATOM 1442 C C . VAL A 1 203 ? -6.555 8.945 0.052 1 98.38 203 VAL A C 1
ATOM 1444 O O . VAL A 1 203 ? -5.473 9.219 -0.478 1 98.38 203 VAL A O 1
ATOM 1447 N N . ALA A 1 204 ? -6.809 7.77 0.672 1 98.62 204 ALA A N 1
ATOM 1448 C CA . ALA A 1 204 ? -5.777 6.754 0.854 1 98.62 204 ALA A CA 1
ATOM 1449 C C . ALA A 1 204 ? -5.27 6.242 -0.49 1 98.62 204 ALA A C 1
ATOM 1451 O O . ALA A 1 204 ? -4.07 6.016 -0.663 1 98.62 204 ALA A O 1
ATOM 1452 N N . THR A 1 205 ? -6.215 6 -1.466 1 97.56 205 THR A N 1
ATOM 1453 C CA . THR A 1 205 ? -5.824 5.492 -2.775 1 97.56 205 THR A CA 1
ATOM 1454 C C . THR A 1 205 ? -4.934 6.492 -3.504 1 97.56 205 THR A C 1
ATOM 1456 O O . THR A 1 205 ? -3.982 6.105 -4.184 1 97.56 205 THR A O 1
ATOM 1459 N N . ARG A 1 206 ? -5.176 7.746 -3.35 1 96.25 206 ARG A N 1
ATOM 1460 C CA . ARG A 1 206 ? -4.312 8.773 -3.922 1 96.25 206 ARG A CA 1
ATOM 1461 C C . ARG A 1 206 ? -2.945 8.781 -3.244 1 96.25 206 ARG A C 1
ATOM 1463 O O . ARG A 1 206 ? -1.917 8.906 -3.91 1 96.25 206 ARG A O 1
ATOM 1470 N N . TRP A 1 207 ? -2.971 8.648 -1.951 1 97.56 207 TRP A N 1
ATOM 1471 C CA . TRP A 1 207 ? -1.74 8.625 -1.167 1 97.56 207 TRP A CA 1
ATOM 1472 C C . TRP A 1 207 ? -0.833 7.48 -1.607 1 97.56 207 TRP A C 1
ATOM 1474 O O . TRP A 1 207 ? 0.392 7.621 -1.625 1 97.56 207 TRP A O 1
ATOM 1484 N N . LEU A 1 208 ? -1.388 6.359 -2.01 1 97.25 208 LEU A N 1
ATOM 1485 C CA . LEU A 1 208 ? -0.605 5.203 -2.434 1 97.25 208 LEU A CA 1
ATOM 1486 C C . LEU A 1 208 ? 0.234 5.535 -3.662 1 97.25 208 LEU A C 1
ATOM 1488 O O . LEU A 1 208 ? 1.314 4.973 -3.854 1 97.25 208 LEU A O 1
ATOM 1492 N N . ARG A 1 209 ? -0.195 6.52 -4.441 1 93.19 209 ARG A N 1
ATOM 1493 C CA . ARG A 1 209 ? 0.604 6.949 -5.586 1 93.19 209 ARG A CA 1
ATOM 1494 C C . ARG A 1 209 ? 1.903 7.605 -5.129 1 93.19 209 ARG A C 1
ATOM 1496 O O . ARG A 1 209 ? 2.975 7.312 -5.664 1 93.19 209 ARG A O 1
ATOM 1503 N N . THR A 1 210 ? 1.781 8.461 -4.184 1 93.38 210 THR A N 1
ATOM 1504 C CA . THR A 1 210 ? 2.957 9.117 -3.621 1 93.38 210 THR A CA 1
ATOM 1505 C C . THR A 1 210 ? 3.879 8.094 -2.961 1 93.38 210 THR A C 1
ATOM 1507 O O . THR A 1 210 ? 5.098 8.148 -3.133 1 93.38 210 THR A O 1
ATOM 1510 N N . VAL A 1 211 ? 3.287 7.172 -2.238 1 96.31 211 VAL A N 1
ATOM 1511 C CA . VAL A 1 211 ? 4.059 6.141 -1.548 1 96.31 211 VAL A CA 1
ATOM 1512 C C . VAL A 1 211 ? 4.812 5.289 -2.566 1 96.31 211 VAL A C 1
ATOM 1514 O O . VAL A 1 211 ? 5.961 4.902 -2.332 1 96.31 211 VAL A O 1
ATOM 1517 N N . SER A 1 212 ? 4.168 4.996 -3.715 1 96.12 212 SER A N 1
ATOM 1518 C CA . SER A 1 212 ? 4.809 4.23 -4.781 1 96.12 212 SER A CA 1
ATOM 1519 C C . SER A 1 212 ? 6.031 4.961 -5.324 1 96.12 212 SER A C 1
ATOM 1521 O O . SER A 1 212 ? 7.023 4.328 -5.695 1 96.12 212 SER A O 1
ATOM 1523 N N . TRP A 1 213 ? 5.953 6.266 -5.398 1 92.88 213 TRP A N 1
ATOM 1524 C CA . TRP A 1 213 ? 7.094 7.059 -5.84 1 92.88 213 TRP A CA 1
ATOM 1525 C C . TRP A 1 213 ? 8.258 6.926 -4.863 1 92.88 213 TRP A C 1
ATOM 1527 O O . TRP A 1 213 ? 9.414 6.777 -5.277 1 92.88 213 TRP A O 1
ATOM 1537 N N . PHE A 1 214 ? 7.977 6.988 -3.553 1 94 214 PHE A N 1
ATOM 1538 C CA . PHE A 1 214 ? 9.008 6.781 -2.545 1 94 214 PHE A CA 1
ATOM 1539 C C . PHE A 1 214 ? 9.648 5.406 -2.703 1 94 214 PHE A C 1
ATOM 1541 O O . PHE A 1 214 ? 10.875 5.273 -2.625 1 94 214 PHE A O 1
ATOM 1548 N N . MET A 1 215 ? 8.844 4.359 -2.963 1 97.31 215 MET A N 1
ATOM 1549 C CA . MET A 1 215 ? 9.336 2.994 -3.125 1 97.31 215 MET A CA 1
ATOM 1550 C C . MET A 1 215 ? 10.359 2.916 -4.254 1 97.31 215 MET A C 1
ATOM 1552 O O . MET A 1 215 ? 11.391 2.252 -4.121 1 97.31 215 MET A O 1
ATOM 1556 N N . THR A 1 216 ? 10.086 3.578 -5.352 1 96.5 216 THR A N 1
ATOM 1557 C CA . THR A 1 216 ? 10.961 3.531 -6.52 1 96.5 216 THR A CA 1
ATOM 1558 C C . THR A 1 216 ? 12.328 4.129 -6.195 1 96.5 216 THR A C 1
ATOM 1560 O O . THR A 1 216 ? 13.359 3.557 -6.539 1 96.5 216 THR A O 1
ATOM 1563 N N . GLY A 1 217 ? 12.305 5.297 -5.512 1 95 217 GLY A N 1
ATOM 1564 C CA . GLY A 1 217 ? 13.57 5.891 -5.094 1 95 217 GLY A CA 1
ATOM 1565 C C . GLY A 1 217 ? 14.336 5.023 -4.113 1 95 217 GLY A C 1
ATOM 1566 O O . GLY A 1 217 ? 15.555 4.875 -4.23 1 95 217 GLY A O 1
ATOM 1567 N N . TYR A 1 218 ? 13.625 4.445 -3.17 1 97.25 218 TYR A N 1
ATOM 1568 C CA . TYR A 1 218 ? 14.234 3.6 -2.15 1 97.25 218 TYR A CA 1
ATOM 1569 C C . TYR A 1 218 ? 14.797 2.322 -2.766 1 97.25 218 TYR A C 1
ATOM 1571 O O . TYR A 1 218 ? 15.805 1.794 -2.301 1 97.25 218 TYR A O 1
ATOM 1579 N N . ALA A 1 219 ? 14.109 1.779 -3.824 1 98.5 219 ALA A N 1
ATOM 1580 C CA . ALA A 1 219 ? 14.594 0.573 -4.492 1 98.5 219 ALA A CA 1
ATOM 1581 C C . ALA A 1 219 ? 15.992 0.787 -5.062 1 98.5 219 ALA A C 1
ATOM 1583 O O . ALA A 1 219 ? 16.828 -0.11 -5.008 1 98.5 219 ALA A O 1
ATOM 1584 N N . G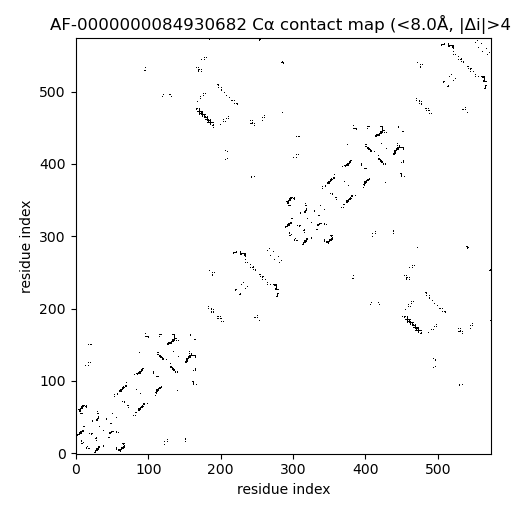LU A 1 220 ? 16.234 1.975 -5.613 1 97.75 220 GLU A N 1
ATOM 1585 C CA . GLU A 1 220 ? 17.562 2.307 -6.141 1 97.75 220 GLU A CA 1
ATOM 1586 C C . GLU A 1 220 ? 18.609 2.316 -5.031 1 97.75 220 GLU A C 1
ATOM 1588 O O . GLU A 1 220 ? 19.734 1.853 -5.227 1 97.75 220 GLU A O 1
ATOM 1593 N N . GLN A 1 221 ? 18.25 2.869 -3.895 1 97.81 221 GLN A N 1
ATOM 1594 C CA . GLN A 1 221 ? 19.141 2.904 -2.744 1 97.81 221 GLN A CA 1
ATOM 1595 C C . GLN A 1 221 ? 19.5 1.494 -2.275 1 97.81 221 GLN A C 1
ATOM 1597 O O . GLN A 1 221 ? 20.656 1.2 -1.979 1 97.81 221 GLN A O 1
ATOM 1602 N N . ILE A 1 222 ? 18.484 0.645 -2.209 1 98.31 222 ILE A N 1
ATOM 1603 C CA . ILE A 1 222 ? 18.672 -0.734 -1.77 1 98.31 222 ILE A CA 1
ATOM 1604 C C . ILE A 1 222 ? 19.641 -1.453 -2.705 1 98.31 222 ILE A C 1
ATOM 1606 O O . ILE A 1 222 ? 20.562 -2.123 -2.248 1 98.31 222 ILE A O 1
ATOM 1610 N N . ASP A 1 223 ? 19.422 -1.294 -4.012 1 98.5 223 ASP A N 1
ATOM 1611 C CA . ASP A 1 223 ? 20.281 -1.951 -4.988 1 98.5 223 ASP A CA 1
ATOM 1612 C C . ASP A 1 223 ? 21.719 -1.432 -4.895 1 98.5 223 ASP A C 1
ATOM 1614 O O . ASP A 1 223 ? 22.672 -2.189 -5.086 1 98.5 223 ASP A O 1
ATOM 1618 N N . ALA A 1 224 ? 21.875 -0.122 -4.539 1 97.75 224 ALA A N 1
ATOM 1619 C CA . ALA A 1 224 ? 23.203 0.495 -4.43 1 97.75 224 ALA A CA 1
ATOM 1620 C C . ALA A 1 224 ? 23.828 0.188 -3.078 1 97.75 224 ALA A C 1
ATOM 1622 O O . ALA A 1 224 ? 25.047 0.342 -2.906 1 97.75 224 ALA A O 1
ATOM 1623 N N . GLY A 1 225 ? 23.047 -0.198 -2.084 1 96.75 225 GLY A N 1
ATOM 1624 C CA . GLY A 1 225 ? 23.516 -0.386 -0.722 1 96.75 225 GLY A CA 1
ATOM 1625 C C . GLY A 1 225 ? 23.859 0.916 -0.026 1 96.75 225 GLY A C 1
ATOM 1626 O O . GLY A 1 225 ? 24.797 0.963 0.786 1 96.75 225 GLY A O 1
ATOM 1627 N N . GLU A 1 226 ? 23.219 2.016 -0.466 1 97.12 226 GLU A N 1
ATOM 1628 C CA . GLU A 1 226 ? 23.406 3.352 0.09 1 97.12 226 GLU A CA 1
ATOM 1629 C C . GLU A 1 226 ? 22.078 3.957 0.528 1 97.12 226 GLU A C 1
ATOM 1631 O O . GLU A 1 226 ? 21.109 3.961 -0.235 1 97.12 226 GLU A O 1
ATOM 1636 N N . TYR A 1 227 ? 22.109 4.438 1.734 1 97.25 227 TYR A N 1
ATOM 1637 C CA . TYR A 1 227 ? 20.859 4.898 2.32 1 97.25 227 TYR A CA 1
ATOM 1638 C C . TYR A 1 227 ? 20.984 6.34 2.805 1 97.25 227 TYR A C 1
ATOM 1640 O O . TYR A 1 227 ? 20.828 6.613 3.998 1 97.25 227 TYR A O 1
ATOM 1648 N N . PRO A 1 228 ? 21.219 7.211 1.895 1 93.88 228 PRO A N 1
ATOM 1649 C CA . PRO A 1 228 ? 21.328 8.609 2.318 1 93.88 228 PRO A CA 1
ATOM 1650 C C . PRO A 1 228 ? 20.031 9.164 2.896 1 93.88 228 PRO A C 1
ATOM 1652 O O . PRO A 1 228 ? 18.953 8.891 2.369 1 93.88 228 PRO A O 1
ATOM 1655 N N . GLY A 1 229 ? 20.047 9.82 4.039 1 87.81 229 GLY A N 1
ATOM 1656 C CA . GLY A 1 229 ? 18.891 10.383 4.734 1 87.81 229 GLY A CA 1
ATOM 1657 C C . GLY A 1 229 ? 18.453 11.727 4.18 1 87.81 229 GLY A C 1
ATOM 1658 O O . GLY A 1 229 ? 18.141 12.641 4.938 1 87.81 229 GLY A O 1
ATOM 1659 N N . ALA A 1 230 ? 18.453 11.93 2.877 1 79.75 230 ALA A N 1
ATOM 1660 C CA . ALA A 1 230 ? 18.219 13.234 2.254 1 79.75 230 ALA A CA 1
ATOM 1661 C C . ALA A 1 230 ? 16.75 13.625 2.324 1 79.75 230 ALA A C 1
ATOM 1663 O O . ALA A 1 230 ? 16.422 14.82 2.371 1 79.75 230 ALA A O 1
ATOM 1664 N N . ASP A 1 231 ? 15.82 12.711 2.336 1 79 231 ASP A N 1
ATOM 1665 C CA . ASP A 1 231 ? 14.391 13.023 2.379 1 79 231 ASP A CA 1
ATOM 1666 C C . ASP A 1 231 ? 13.875 13.023 3.816 1 79 231 ASP A C 1
ATOM 1668 O O . ASP A 1 231 ? 13.727 14.086 4.426 1 79 231 ASP A O 1
ATOM 1672 N N . ALA A 1 232 ? 13.586 12.008 4.391 1 84.94 232 ALA A N 1
ATOM 1673 C CA . ALA A 1 232 ? 13.203 11.844 5.793 1 84.94 232 ALA A CA 1
ATOM 1674 C C . ALA A 1 232 ? 13.977 10.695 6.438 1 84.94 232 ALA A C 1
ATOM 1676 O O . ALA A 1 232 ? 13.906 9.555 5.98 1 84.94 232 ALA A O 1
ATOM 1677 N N . THR A 1 233 ? 14.703 11.062 7.52 1 93.31 233 THR A N 1
ATOM 1678 C CA . THR A 1 233 ? 15.516 10.062 8.203 1 93.31 233 THR A CA 1
ATOM 1679 C C . THR A 1 233 ? 14.641 9.141 9.047 1 93.31 233 THR A C 1
ATOM 1681 O O . THR A 1 233 ? 13.477 9.445 9.297 1 93.31 233 THR A O 1
ATOM 1684 N N . ILE A 1 234 ? 15.172 8.039 9.461 1 96.81 234 ILE A N 1
ATOM 1685 C CA . ILE A 1 234 ? 14.477 7.102 10.336 1 96.81 234 ILE A CA 1
ATOM 1686 C C . ILE A 1 234 ? 14.125 7.789 11.656 1 96.81 234 ILE A C 1
ATOM 1688 O O . ILE A 1 234 ? 13.047 7.57 12.211 1 96.81 234 ILE A O 1
ATOM 1692 N N . ASP A 1 235 ? 15.016 8.703 12.141 1 94.81 235 ASP A N 1
ATOM 1693 C CA . ASP A 1 235 ? 14.75 9.438 13.375 1 94.81 235 ASP A CA 1
ATOM 1694 C C . ASP A 1 235 ? 13.484 10.289 13.242 1 94.81 235 ASP A C 1
ATOM 1696 O O . ASP A 1 235 ? 12.68 10.352 14.172 1 94.81 235 ASP A O 1
ATOM 1700 N N . VAL A 1 236 ? 13.352 10.906 12.109 1 90.25 236 VAL A N 1
ATOM 1701 C CA . VAL A 1 236 ? 12.188 11.742 11.852 1 90.25 236 VAL A CA 1
ATOM 1702 C C . VAL A 1 236 ? 10.922 10.883 11.844 1 90.25 236 VAL A C 1
ATOM 1704 O O . VAL A 1 236 ? 9.883 11.289 12.375 1 90.25 236 VAL A O 1
ATOM 1707 N N . GLN A 1 237 ? 11.008 9.703 11.297 1 94.88 237 GLN A N 1
ATOM 1708 C CA . GLN A 1 237 ? 9.867 8.797 11.219 1 94.88 237 GLN A CA 1
ATOM 1709 C C . GLN A 1 237 ? 9.5 8.266 12.602 1 94.88 237 GLN A C 1
ATOM 1711 O O . GLN A 1 237 ? 8.312 8.086 12.906 1 94.88 237 GLN A O 1
ATOM 1716 N N . VAL A 1 238 ? 10.508 8 13.414 1 95.75 238 VAL A N 1
ATOM 1717 C CA . VAL A 1 238 ? 10.273 7.531 14.773 1 95.75 238 VAL A CA 1
ATOM 1718 C C . VAL A 1 238 ? 9.484 8.586 15.555 1 95.75 238 VAL A C 1
ATOM 1720 O O . VAL A 1 238 ? 8.555 8.25 16.297 1 95.75 238 VAL A O 1
ATOM 1723 N N . ALA A 1 239 ? 9.797 9.82 15.344 1 90.75 239 ALA A N 1
ATOM 1724 C CA . ALA A 1 239 ? 9.062 10.898 16 1 90.75 239 ALA A CA 1
ATOM 1725 C C . ALA A 1 239 ? 7.637 10.984 15.477 1 90.75 239 ALA A C 1
ATOM 1727 O O . ALA A 1 239 ? 6.699 11.195 16.25 1 90.75 239 ALA A O 1
ATOM 1728 N N . ALA A 1 240 ? 7.477 10.797 14.227 1 92.38 240 ALA A N 1
ATOM 1729 C CA . ALA A 1 240 ? 6.172 10.953 13.578 1 92.38 240 ALA A CA 1
ATOM 1730 C C . ALA A 1 240 ? 5.219 9.836 14.008 1 92.38 240 ALA A C 1
ATOM 1732 O O . ALA A 1 240 ? 4.016 10.07 14.148 1 92.38 240 ALA A O 1
ATOM 1733 N N . ILE A 1 241 ? 5.727 8.586 14.188 1 97.12 241 ILE A N 1
ATOM 1734 C CA . ILE A 1 241 ? 4.84 7.461 14.461 1 97.12 241 ILE A CA 1
ATOM 1735 C C . ILE A 1 241 ? 4.238 7.609 15.859 1 97.12 241 ILE A C 1
ATOM 1737 O O . ILE A 1 241 ? 3.197 7.02 16.156 1 97.12 241 ILE A O 1
ATOM 1741 N N . GLY A 1 242 ? 4.871 8.383 16.719 1 95.38 242 GLY A N 1
ATOM 1742 C CA . GLY A 1 242 ? 4.297 8.703 18.016 1 95.38 242 GLY A CA 1
ATOM 1743 C C . GLY A 1 242 ? 2.922 9.336 17.922 1 95.38 242 GLY A C 1
ATOM 1744 O O . GLY A 1 242 ? 2.047 9.055 18.75 1 95.38 242 GLY A O 1
ATOM 1745 N N . HIS A 1 243 ? 2.699 10.172 16.938 1 94.75 243 HIS A N 1
ATOM 1746 C CA . HIS A 1 243 ? 1.4 10.805 16.734 1 94.75 243 HIS A CA 1
ATOM 1747 C C . HIS A 1 243 ? 0.333 9.766 16.391 1 94.75 243 HIS A C 1
ATOM 1749 O O . HIS A 1 243 ? -0.812 9.883 16.828 1 94.75 243 HIS A O 1
ATOM 1755 N N . LEU A 1 244 ? 0.707 8.789 15.57 1 97.44 244 LEU A N 1
ATOM 1756 C CA . LEU A 1 244 ? -0.23 7.73 15.219 1 97.44 244 LEU A CA 1
ATOM 1757 C C . LEU A 1 244 ? -0.604 6.902 16.438 1 97.44 244 LEU A C 1
ATOM 1759 O O . LEU A 1 244 ? -1.781 6.605 16.656 1 97.44 244 LEU A O 1
ATOM 1763 N N . LEU A 1 245 ? 0.411 6.527 17.219 1 97.88 245 LEU A N 1
ATOM 1764 C CA . LEU A 1 245 ? 0.174 5.738 18.422 1 97.88 245 LEU A CA 1
ATOM 1765 C C . LEU A 1 245 ? -0.712 6.496 19.406 1 97.88 245 LEU A C 1
ATOM 1767 O O . LEU A 1 245 ? -1.649 5.93 19.969 1 97.88 245 LEU A O 1
ATOM 1771 N N . HIS A 1 246 ? -0.451 7.762 19.547 1 96.19 246 HIS A N 1
ATOM 1772 C CA . HIS A 1 246 ? -1.266 8.609 20.406 1 96.19 246 HIS A CA 1
ATOM 1773 C C . HIS A 1 246 ? -2.709 8.664 19.922 1 96.19 246 HIS A C 1
ATOM 1775 O O . HIS A 1 246 ? -3.643 8.492 20.703 1 96.19 246 HIS A O 1
ATOM 1781 N N . ALA A 1 247 ? -2.93 8.953 18.656 1 96.12 247 ALA A N 1
ATOM 1782 C CA . ALA A 1 247 ? -4.273 9.031 18.094 1 96.12 247 ALA A CA 1
ATOM 1783 C C . ALA A 1 247 ? -5.031 7.727 18.281 1 96.12 247 ALA A C 1
ATOM 1785 O O . ALA A 1 247 ? -6.223 7.734 18.609 1 96.12 247 ALA A O 1
ATOM 1786 N N . GLY A 1 248 ? -4.348 6.578 18.016 1 97.5 248 GLY A N 1
ATOM 1787 C CA . GLY A 1 248 ? -4.965 5.277 18.219 1 97.5 248 GLY A CA 1
ATOM 1788 C C . GLY A 1 248 ? -5.379 5.031 19.672 1 97.5 248 GLY A C 1
ATOM 1789 O O . GLY A 1 248 ? -6.5 4.594 19.922 1 97.5 248 GLY A O 1
ATOM 1790 N N . GLU A 1 249 ? -4.457 5.328 20.609 1 96.81 249 GLU A N 1
ATOM 1791 C CA . GLU A 1 249 ? -4.742 5.148 22.031 1 96.81 249 GLU A CA 1
ATOM 1792 C C . GLU A 1 249 ? -5.938 5.992 22.469 1 96.81 249 GLU A C 1
ATOM 1794 O O . GLU A 1 249 ? -6.816 5.508 23.172 1 96.81 249 GLU A O 1
ATOM 1799 N N . ALA A 1 250 ? -5.988 7.211 22.047 1 96 250 ALA A N 1
ATOM 1800 C CA . ALA A 1 250 ? -7.047 8.148 22.422 1 96 250 ALA A CA 1
ATOM 1801 C C . ALA A 1 250 ? -8.406 7.668 21.922 1 96 250 ALA A C 1
ATOM 1803 O O . ALA A 1 250 ? -9.445 8.07 22.453 1 96 250 ALA A O 1
ATOM 1804 N N . ARG A 1 251 ? -8.438 6.785 20.969 1 96.69 251 ARG A N 1
ATOM 1805 C CA . ARG A 1 251 ? -9.688 6.367 20.344 1 96.69 251 ARG A CA 1
ATOM 1806 C C . ARG A 1 251 ? -9.938 4.879 20.562 1 96.69 251 ARG A C 1
ATOM 1808 O O . ARG A 1 251 ? -10.859 4.305 19.984 1 96.69 251 ARG A O 1
ATOM 1815 N N . GLY A 1 252 ? -9.031 4.191 21.312 1 96.75 252 GLY A N 1
ATOM 1816 C CA . GLY A 1 252 ? -9.195 2.783 21.641 1 96.75 252 GLY A CA 1
ATOM 1817 C C . GLY A 1 252 ? -8.906 1.866 20.469 1 96.75 252 GLY A C 1
ATOM 1818 O O . GLY A 1 252 ? -9.492 0.786 20.359 1 96.75 252 GLY A O 1
ATOM 1819 N N . ILE A 1 253 ? -8.125 2.316 19.516 1 97.44 253 ILE A N 1
ATOM 1820 C CA . ILE A 1 253 ? -7.754 1.514 18.359 1 97.44 253 ILE A CA 1
ATOM 1821 C C . ILE A 1 253 ? -6.547 0.643 18.688 1 97.44 253 ILE A C 1
ATOM 1823 O O . ILE A 1 253 ? -5.605 1.103 19.344 1 97.44 253 ILE A O 1
ATOM 1827 N N . ASP A 1 254 ? -6.52 -0.632 18.297 1 96.88 254 ASP A N 1
ATOM 1828 C CA . ASP A 1 254 ? -5.422 -1.566 18.516 1 96.88 254 ASP A CA 1
ATOM 1829 C C . ASP A 1 254 ? -4.152 -1.102 17.797 1 96.88 254 ASP A C 1
ATOM 1831 O O . ASP A 1 254 ? -4.129 -1.002 16.578 1 96.88 254 ASP A O 1
ATOM 1835 N N . ASN A 1 255 ? -3.113 -0.841 18.5 1 97.69 255 ASN A N 1
ATOM 1836 C CA . ASN A 1 255 ? -1.894 -0.246 17.969 1 97.69 255 ASN A CA 1
ATOM 1837 C C . ASN A 1 255 ? -0.825 -1.302 17.703 1 97.69 255 ASN A C 1
ATOM 1839 O O . ASN A 1 255 ? 0.322 -0.967 17.391 1 97.69 255 ASN A O 1
ATOM 1843 N N . ARG A 1 256 ? -1.119 -2.631 17.734 1 97.31 256 ARG A N 1
ATOM 1844 C CA . ARG A 1 256 ? -0.102 -3.668 17.594 1 97.31 256 ARG A CA 1
ATOM 1845 C C . ARG A 1 256 ? 0.668 -3.508 16.297 1 97.31 256 ARG A C 1
ATOM 1847 O O . ARG A 1 256 ? 1.886 -3.697 16.25 1 97.31 256 ARG A O 1
ATOM 1854 N N . LEU A 1 257 ? 0.007 -3.045 15.18 1 97.88 257 LEU A N 1
ATOM 1855 C CA . LEU A 1 257 ? 0.656 -2.93 13.875 1 97.88 257 LEU A CA 1
ATOM 1856 C C . LEU A 1 257 ? 1.618 -1.748 13.852 1 97.88 257 LEU A C 1
ATOM 1858 O O . LEU A 1 257 ? 2.811 -1.918 13.578 1 97.88 257 LEU A O 1
ATOM 1862 N N . PRO A 1 258 ? 1.182 -0.509 14.195 1 98.25 258 PRO A N 1
ATOM 1863 C CA . PRO A 1 258 ? 2.162 0.579 14.219 1 98.25 258 PRO A CA 1
ATOM 1864 C C . PRO A 1 258 ? 3.262 0.358 15.258 1 98.25 258 PRO A C 1
ATOM 1866 O O . PRO A 1 258 ? 4.391 0.825 15.07 1 98.25 258 PRO A O 1
ATOM 1869 N N . GLU A 1 259 ? 2.99 -0.371 16.328 1 98.44 259 GLU A N 1
ATOM 1870 C CA . GLU A 1 259 ? 4.02 -0.691 17.297 1 98.44 259 GLU A CA 1
ATOM 1871 C C . GLU A 1 259 ? 5.105 -1.575 16.688 1 98.44 259 GLU A C 1
ATOM 1873 O O . GLU A 1 259 ? 6.289 -1.414 17 1 98.44 259 GLU A O 1
ATOM 1878 N N . LEU A 1 260 ? 4.699 -2.518 15.875 1 98.19 260 LEU A N 1
ATOM 1879 C CA . LEU A 1 260 ? 5.695 -3.332 15.188 1 98.19 260 LEU A CA 1
ATOM 1880 C C . LEU A 1 260 ? 6.559 -2.473 14.273 1 98.19 260 LEU A C 1
ATOM 1882 O O . LEU A 1 260 ? 7.777 -2.664 14.203 1 98.19 260 LEU A O 1
ATOM 1886 N N . HIS A 1 261 ? 5.984 -1.513 13.539 1 98.19 261 HIS A N 1
ATOM 1887 C CA . HIS A 1 261 ? 6.758 -0.621 12.68 1 98.19 261 HIS A CA 1
ATOM 1888 C C . HIS A 1 261 ? 7.734 0.218 13.5 1 98.19 261 HIS A C 1
ATOM 1890 O O . HIS A 1 261 ? 8.883 0.42 13.094 1 98.19 261 HIS A O 1
ATOM 1896 N N . LEU A 1 262 ? 7.25 0.686 14.648 1 98.44 262 LEU A N 1
ATOM 1897 C CA . LEU A 1 262 ? 8.125 1.434 15.539 1 98.44 262 LEU A CA 1
ATOM 1898 C C . LEU A 1 262 ? 9.305 0.575 15.992 1 98.44 262 LEU A C 1
ATOM 1900 O O . LEU A 1 262 ? 10.445 1.049 16.047 1 98.44 262 LEU A O 1
ATOM 1904 N N . ASP A 1 263 ? 9.023 -0.693 16.297 1 98 263 ASP A N 1
ATOM 1905 C CA . ASP A 1 263 ? 10.078 -1.606 16.719 1 98 263 ASP A CA 1
ATOM 1906 C C . ASP A 1 263 ? 11.133 -1.778 15.633 1 98 263 ASP A C 1
ATOM 1908 O O . ASP A 1 263 ? 12.328 -1.817 15.914 1 98 263 ASP A O 1
ATOM 1912 N N . LEU A 1 264 ? 10.711 -1.906 14.391 1 97.31 264 LEU A N 1
ATOM 1913 C CA . LEU A 1 264 ? 11.633 -2.043 13.266 1 97.31 264 LEU A CA 1
ATOM 1914 C C . LEU A 1 264 ? 12.484 -0.79 13.102 1 97.31 264 LEU A C 1
ATOM 1916 O O . LEU A 1 264 ? 13.695 -0.881 12.875 1 97.31 264 LEU A O 1
ATOM 1920 N N . MET A 1 265 ? 11.883 0.376 13.234 1 97.81 265 MET A N 1
ATOM 1921 C CA . MET A 1 265 ? 12.617 1.636 13.141 1 97.81 265 MET A CA 1
ATOM 1922 C C . MET A 1 265 ? 13.625 1.769 14.273 1 97.81 265 MET A C 1
ATOM 1924 O O . MET A 1 265 ? 14.781 2.145 14.047 1 97.81 265 MET A O 1
ATOM 1928 N N . ARG A 1 266 ? 13.195 1.409 15.469 1 98.06 266 ARG A N 1
ATOM 1929 C CA . ARG A 1 266 ? 14.055 1.543 16.641 1 98.06 266 ARG A CA 1
ATOM 1930 C C . ARG A 1 266 ? 15.266 0.615 16.547 1 98.06 266 ARG A C 1
ATOM 1932 O O . ARG A 1 266 ? 16.359 0.969 16.969 1 98.06 266 ARG A O 1
ATOM 1939 N N . ALA A 1 267 ? 15.039 -0.562 16.047 1 97.38 267 ALA A N 1
ATOM 1940 C CA . ALA A 1 267 ? 16.156 -1.482 15.836 1 97.38 267 ALA A CA 1
ATOM 1941 C C . ALA A 1 267 ? 17.219 -0.854 14.945 1 97.38 267 ALA A C 1
ATOM 1943 O O . ALA A 1 267 ? 18.422 -1.006 15.203 1 97.38 267 ALA A O 1
ATOM 1944 N N . ALA A 1 268 ? 16.828 -0.149 13.898 1 97.19 268 ALA A N 1
ATOM 1945 C CA . ALA A 1 268 ? 17.781 0.533 13.016 1 97.19 268 ALA A CA 1
ATOM 1946 C C . ALA A 1 268 ? 18.484 1.675 13.742 1 97.19 268 ALA A C 1
ATOM 1948 O O . ALA A 1 268 ? 19.688 1.858 13.602 1 97.19 268 ALA A O 1
ATOM 1949 N N . VAL A 1 269 ? 17.734 2.438 14.555 1 97.81 269 VAL A N 1
ATOM 1950 C CA . VAL A 1 269 ? 18.297 3.551 15.32 1 97.81 269 VAL A CA 1
ATOM 1951 C C . VAL A 1 269 ? 19.328 3.029 16.312 1 97.81 269 VAL A C 1
ATOM 1953 O O . VAL A 1 269 ? 20.438 3.576 16.406 1 97.81 269 VAL A O 1
ATOM 1956 N N . ASP A 1 270 ? 19 1.931 16.984 1 97.75 270 ASP A N 1
ATOM 1957 C CA . ASP A 1 270 ? 19.875 1.329 17.969 1 97.75 270 ASP A CA 1
ATOM 1958 C C . ASP A 1 270 ? 21.172 0.825 17.328 1 97.75 270 ASP A C 1
ATOM 1960 O O . ASP A 1 270 ? 22.219 0.798 17.953 1 97.75 270 ASP A O 1
ATOM 1964 N N . ALA A 1 271 ? 21.125 0.507 16.094 1 97.19 271 ALA A N 1
ATOM 1965 C CA . ALA A 1 271 ? 22.281 0.026 15.352 1 97.19 271 ALA A CA 1
ATOM 1966 C C . ALA A 1 271 ? 23.078 1.188 14.773 1 97.19 271 ALA A C 1
ATOM 1968 O O . ALA A 1 271 ? 24.062 0.979 14.047 1 97.19 271 ALA A O 1
ATOM 1969 N N . GLY A 1 272 ? 22.688 2.463 15.023 1 97.38 272 GLY A N 1
ATOM 1970 C CA . GLY A 1 272 ? 23.438 3.641 14.625 1 97.38 272 GLY A CA 1
ATOM 1971 C C . GLY A 1 272 ? 23 4.207 13.281 1 97.38 272 GLY A C 1
ATOM 1972 O O . GLY A 1 272 ? 23.719 4.996 12.672 1 97.38 272 GLY A O 1
ATOM 1973 N N . HIS A 1 273 ? 21.781 3.797 12.836 1 97.62 273 HIS A N 1
ATOM 1974 C CA . HIS A 1 273 ? 21.375 4.176 11.492 1 97.62 273 HIS A CA 1
ATOM 1975 C C . HIS A 1 273 ? 20.188 5.145 11.531 1 97.62 273 HIS A C 1
ATOM 1977 O O . HIS A 1 273 ? 19.406 5.207 10.586 1 97.62 273 HIS A O 1
ATOM 1983 N N . GLY A 1 274 ? 20 5.867 12.594 1 97.19 274 GLY A N 1
ATOM 1984 C CA . GLY A 1 274 ? 18.906 6.82 12.742 1 97.19 274 GLY A CA 1
ATOM 1985 C C . GLY A 1 274 ? 18.906 7.887 11.664 1 97.19 274 GLY A C 1
ATOM 1986 O O . GLY A 1 274 ? 17.844 8.398 11.297 1 97.19 274 GLY A O 1
ATOM 1987 N N . GLY A 1 275 ? 20.078 8.211 11.109 1 96.5 275 GLY A N 1
ATOM 1988 C CA . GLY A 1 275 ? 20.219 9.258 10.117 1 96.5 275 GLY A CA 1
ATOM 1989 C C . GLY A 1 275 ? 20.031 8.758 8.695 1 96.5 275 GLY A C 1
ATOM 1990 O O . GLY A 1 275 ? 20.031 9.547 7.746 1 96.5 275 GLY A O 1
ATOM 1991 N N . ASP A 1 276 ? 19.812 7.484 8.492 1 97.38 276 ASP A N 1
ATOM 1992 C CA . ASP A 1 276 ? 19.641 6.883 7.172 1 97.38 276 ASP A CA 1
ATOM 1993 C C . ASP A 1 276 ? 18.219 7.055 6.656 1 97.38 276 ASP A C 1
ATOM 1995 O O . ASP A 1 276 ? 17.328 7.434 7.41 1 97.38 276 ASP A O 1
ATOM 1999 N N . SER A 1 277 ? 18.094 6.793 5.328 1 96.56 277 SER A N 1
ATOM 2000 C CA . SER A 1 277 ? 16.75 6.738 4.762 1 96.56 277 SER A CA 1
ATOM 2001 C C . SER A 1 277 ? 15.984 5.523 5.273 1 96.56 277 SER A C 1
ATOM 2003 O O . SER A 1 277 ? 16.578 4.598 5.828 1 96.56 277 SER A O 1
ATOM 2005 N N . TYR A 1 278 ? 14.711 5.551 5.113 1 96.75 278 TYR A N 1
ATOM 2006 C CA . TYR A 1 278 ? 13.852 4.484 5.609 1 96.75 278 TYR A CA 1
ATOM 2007 C C . TYR A 1 278 ? 14.18 3.156 4.941 1 96.75 278 TYR A C 1
ATOM 2009 O O . TYR A 1 278 ? 13.945 2.09 5.516 1 96.75 278 TYR A O 1
ATOM 2017 N N . ALA A 1 279 ? 14.758 3.178 3.725 1 97.44 279 ALA A N 1
ATOM 2018 C CA . ALA A 1 279 ? 15.102 1.971 2.977 1 97.44 279 ALA A CA 1
ATOM 2019 C C . ALA A 1 279 ? 16.062 1.092 3.768 1 97.44 279 ALA A C 1
ATOM 2021 O O . ALA A 1 279 ? 16.141 -0.119 3.543 1 97.44 279 ALA A O 1
ATOM 2022 N N . ARG A 1 280 ? 16.766 1.744 4.727 1 97.5 280 ARG A N 1
ATOM 2023 C CA . ARG A 1 280 ? 17.734 1.046 5.562 1 97.5 280 ARG A CA 1
ATOM 2024 C C . ARG A 1 280 ? 17.078 -0.084 6.344 1 97.5 280 ARG A C 1
ATOM 2026 O O . ARG A 1 280 ? 17.719 -1.078 6.676 1 97.5 280 ARG A O 1
ATOM 2033 N N . ILE A 1 281 ? 15.812 -0.016 6.551 1 97.88 281 ILE A N 1
ATOM 2034 C CA . ILE A 1 281 ? 15.07 -0.963 7.379 1 97.88 281 ILE A CA 1
ATOM 2035 C C . ILE A 1 281 ? 15.094 -2.344 6.723 1 97.88 281 ILE A C 1
ATOM 2037 O O . ILE A 1 281 ? 14.898 -3.359 7.398 1 97.88 281 ILE A O 1
ATOM 2041 N N . ILE A 1 282 ? 15.336 -2.416 5.41 1 98.19 282 ILE A N 1
ATOM 2042 C CA . ILE A 1 282 ? 15.383 -3.701 4.723 1 98.19 282 ILE A CA 1
ATOM 2043 C C . ILE A 1 282 ? 16.438 -4.59 5.367 1 98.19 282 ILE A C 1
ATOM 2045 O O . ILE A 1 282 ? 16.297 -5.812 5.418 1 98.19 282 ILE A O 1
ATOM 2049 N N . GLU A 1 283 ? 17.531 -3.986 5.91 1 96.5 283 GLU A N 1
ATOM 2050 C CA . GLU A 1 283 ? 18.609 -4.75 6.516 1 96.5 283 GLU A CA 1
ATOM 2051 C C . GLU A 1 283 ? 18.141 -5.488 7.762 1 96.5 283 GLU 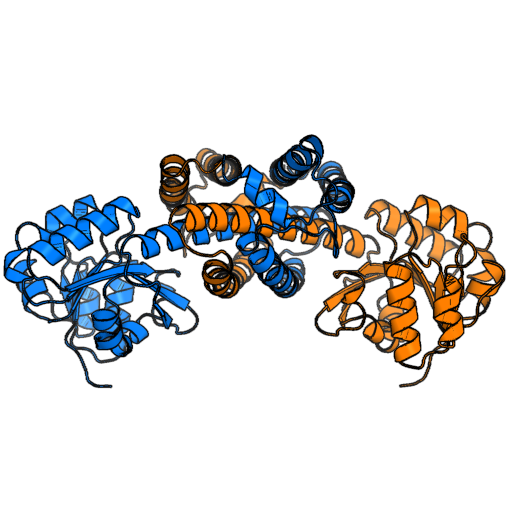A C 1
ATOM 2053 O O . GLU A 1 283 ? 18.734 -6.504 8.141 1 96.5 283 GLU A O 1
ATOM 2058 N N . ASN A 1 284 ? 17.031 -4.949 8.383 1 94.5 284 ASN A N 1
ATOM 2059 C CA . ASN A 1 284 ? 16.438 -5.633 9.531 1 94.5 284 ASN A CA 1
ATOM 2060 C C . ASN A 1 284 ? 15.742 -6.93 9.109 1 94.5 284 ASN A C 1
ATOM 2062 O O . ASN A 1 284 ? 15.625 -7.859 9.914 1 94.5 284 ASN A O 1
ATOM 2066 N N . PHE A 1 285 ? 15.312 -6.969 7.855 1 95.5 285 PHE A N 1
ATOM 2067 C CA . PHE A 1 285 ? 14.602 -8.148 7.379 1 95.5 285 PHE A CA 1
ATOM 2068 C C . PHE A 1 285 ? 15.578 -9.211 6.883 1 95.5 285 PHE A C 1
ATOM 2070 O O . PHE A 1 285 ? 15.297 -10.406 6.953 1 95.5 285 PHE A O 1
ATOM 2077 N N . ARG A 1 286 ? 16.844 -8.766 6.324 1 92.19 286 ARG A N 1
ATOM 2078 C CA . ARG A 1 286 ? 17.844 -9.664 5.754 1 92.19 286 ARG A CA 1
ATOM 2079 C C . ARG A 1 286 ? 18.672 -10.32 6.848 1 92.19 286 ARG A C 1
ATOM 2081 O O . ARG A 1 286 ? 19.516 -11.18 6.566 1 92.19 286 ARG A O 1
ATOM 2088 N N . LYS A 1 287 ? 18.391 -10.906 8.016 1 70.94 287 LYS A N 1
ATOM 2089 C CA . LYS A 1 287 ? 19.25 -11.438 9.07 1 70.94 287 LYS A CA 1
ATOM 2090 C C . LYS A 1 287 ? 20.422 -12.219 8.492 1 70.94 287 LYS A C 1
ATOM 2092 O O . LYS A 1 287 ? 20.344 -12.75 7.379 1 70.94 287 LYS A O 1
ATOM 2097 N N . MET B 1 1 ? -3.455 34.75 -12.156 1 51.81 1 MET B N 1
ATOM 2098 C CA . MET B 1 1 ? -3.959 34.375 -10.836 1 51.81 1 MET B CA 1
ATOM 2099 C C . MET B 1 1 ? -3.955 35.594 -9.906 1 51.81 1 MET B C 1
ATOM 2101 O O . MET B 1 1 ? -3.121 36.5 -10.047 1 51.81 1 MET B O 1
ATOM 2105 N N . ASN B 1 2 ? -5.117 36.031 -9.375 1 65.81 2 ASN B N 1
ATOM 2106 C CA . ASN B 1 2 ? -5.137 37.188 -8.492 1 65.81 2 ASN B CA 1
ATOM 2107 C C . ASN B 1 2 ? -4.188 37 -7.316 1 65.81 2 ASN B C 1
ATOM 2109 O O . ASN B 1 2 ? -4.352 36.094 -6.512 1 65.81 2 ASN B O 1
ATOM 2113 N N . ALA B 1 3 ? -3.105 37.688 -7.359 1 86.94 3 ALA B N 1
ATOM 2114 C CA . ALA B 1 3 ? -2.023 37.594 -6.379 1 86.94 3 ALA B CA 1
ATOM 2115 C C . ALA B 1 3 ? -2.502 38 -4.992 1 86.94 3 ALA B C 1
ATOM 2117 O O . ALA B 1 3 ? -3.105 39.062 -4.836 1 86.94 3 ALA B O 1
ATOM 2118 N N . GLN B 1 4 ? -2.541 37.062 -4.066 1 92.12 4 GLN B N 1
ATOM 2119 C CA . GLN B 1 4 ? -2.875 37.281 -2.666 1 92.12 4 GLN B CA 1
ATOM 2120 C C . GLN B 1 4 ? -1.614 37.406 -1.812 1 92.12 4 GLN B C 1
ATOM 2122 O O . GLN B 1 4 ? -0.653 36.656 -2.014 1 92.12 4 GLN B O 1
ATOM 2127 N N . SER B 1 5 ? -1.654 38.469 -0.917 1 96.31 5 SER B N 1
ATOM 2128 C CA . SER B 1 5 ? -0.538 38.562 0.019 1 96.31 5 SER B CA 1
ATOM 2129 C C . SER B 1 5 ? -0.585 37.438 1.05 1 96.31 5 SER B C 1
ATOM 2131 O O . SER B 1 5 ? -1.639 37.188 1.629 1 96.31 5 SER B O 1
ATOM 2133 N N . ILE B 1 6 ? 0.566 36.812 1.267 1 97.94 6 ILE B N 1
ATOM 2134 C CA . ILE B 1 6 ? 0.64 35.656 2.16 1 97.94 6 ILE B CA 1
ATOM 2135 C C . ILE B 1 6 ? 1.778 35.844 3.16 1 97.94 6 ILE B C 1
ATOM 2137 O O . ILE B 1 6 ? 2.832 36.375 2.812 1 97.94 6 ILE B O 1
ATOM 2141 N N . THR B 1 7 ? 1.522 35.531 4.34 1 98.62 7 THR B N 1
ATOM 2142 C CA . THR B 1 7 ? 2.576 35.438 5.348 1 98.62 7 THR B CA 1
ATOM 2143 C C . THR B 1 7 ? 2.875 33.969 5.684 1 98.62 7 THR B C 1
ATOM 2145 O O . THR B 1 7 ? 1.958 33.188 5.855 1 98.62 7 THR B O 1
ATOM 2148 N N . VAL B 1 8 ? 4.156 33.594 5.723 1 98.81 8 VAL B N 1
ATOM 2149 C CA . VAL B 1 8 ? 4.586 32.281 6.191 1 98.81 8 VAL B CA 1
ATOM 2150 C C . VAL B 1 8 ? 5.441 32.438 7.449 1 98.81 8 VAL B C 1
ATOM 2152 O O . VAL B 1 8 ? 6.461 33.125 7.434 1 98.81 8 VAL B O 1
ATOM 2155 N N . ILE B 1 9 ? 4.953 31.844 8.5 1 98.44 9 ILE B N 1
ATOM 2156 C CA . ILE B 1 9 ? 5.668 31.859 9.766 1 98.44 9 ILE B CA 1
ATOM 2157 C C . ILE B 1 9 ? 6.293 30.484 10.023 1 98.44 9 ILE B C 1
ATOM 2159 O O . ILE B 1 9 ? 5.594 29.469 10.055 1 98.44 9 ILE B O 1
ATOM 2163 N N . GLY B 1 10 ? 7.57 30.422 10.336 1 98.06 10 GLY B N 1
ATOM 2164 C CA . GLY B 1 10 ? 8.336 29.188 10.422 1 98.06 10 GLY B CA 1
ATOM 2165 C C . GLY B 1 10 ? 9.078 28.859 9.148 1 98.06 10 GLY B C 1
ATOM 2166 O O . GLY B 1 10 ? 8.453 28.609 8.109 1 98.06 10 GLY B O 1
ATOM 2167 N N . LEU B 1 11 ? 10.438 28.859 9.281 1 97.62 11 LEU B N 1
ATOM 2168 C CA . LEU B 1 11 ? 11.227 28.672 8.07 1 97.62 11 LEU B CA 1
ATOM 2169 C C . LEU B 1 11 ? 12.234 27.547 8.242 1 97.62 11 LEU B C 1
ATOM 2171 O O . LEU B 1 11 ? 13.422 27.719 7.957 1 97.62 11 LEU B O 1
ATOM 2175 N N . GLY B 1 12 ? 11.703 26.438 8.875 1 94.31 12 GLY B N 1
ATOM 2176 C CA . GLY B 1 12 ? 12.43 25.188 8.672 1 94.31 12 GLY B CA 1
ATOM 2177 C C . GLY B 1 12 ? 12.422 24.719 7.23 1 94.31 12 GLY B C 1
ATOM 2178 O O . GLY B 1 12 ? 12.078 25.484 6.328 1 94.31 12 GLY B O 1
ATOM 2179 N N . GLN B 1 13 ? 12.805 23.5 6.996 1 92.06 13 GLN B N 1
ATOM 2180 C CA . GLN B 1 13 ? 12.844 23 5.633 1 92.06 13 GLN B CA 1
ATOM 2181 C C . GLN B 1 13 ? 11.469 23.109 4.965 1 92.06 13 GLN B C 1
ATOM 2183 O O . GLN B 1 13 ? 11.359 23.578 3.832 1 92.06 13 GLN B O 1
ATOM 2188 N N . MET B 1 14 ? 10.453 22.672 5.703 1 94.94 14 MET B N 1
ATOM 2189 C CA . MET B 1 14 ? 9.102 22.688 5.141 1 94.94 14 MET B CA 1
ATOM 2190 C C . MET B 1 14 ? 8.594 24.109 4.973 1 94.94 14 MET B C 1
ATOM 2192 O O . MET B 1 14 ? 8.078 24.469 3.912 1 94.94 14 MET B O 1
ATOM 2196 N N . GLY B 1 15 ? 8.727 24.953 6.012 1 97.5 15 GLY B N 1
ATOM 2197 C CA . GLY B 1 15 ? 8.289 26.328 5.918 1 97.5 15 GLY B CA 1
ATOM 2198 C C . GLY B 1 15 ? 8.938 27.078 4.766 1 97.5 15 GLY B C 1
ATOM 2199 O O . GLY B 1 15 ? 8.273 27.859 4.078 1 97.5 15 GLY B O 1
ATOM 2200 N N . THR B 1 16 ? 10.227 26.844 4.59 1 97.5 16 THR B N 1
ATOM 2201 C CA . THR B 1 16 ? 10.945 27.453 3.486 1 97.5 16 THR B CA 1
ATOM 2202 C C . THR B 1 16 ? 10.375 27.016 2.145 1 97.5 16 THR B C 1
ATOM 2204 O O . THR B 1 16 ? 10.18 27.828 1.243 1 97.5 16 THR B O 1
ATOM 2207 N N . ALA B 1 17 ? 10.102 25.719 2.002 1 97.12 17 ALA B N 1
ATOM 2208 C CA . ALA B 1 17 ? 9.523 25.188 0.77 1 97.12 17 ALA B CA 1
ATOM 2209 C C . ALA B 1 17 ? 8.156 25.797 0.492 1 97.12 17 ALA B C 1
ATOM 2211 O O . ALA B 1 17 ? 7.828 26.109 -0.655 1 97.12 17 ALA B O 1
ATOM 2212 N N . LEU B 1 18 ? 7.363 25.969 1.537 1 98.44 18 LEU B N 1
ATOM 2213 C CA . LEU B 1 18 ? 6.043 26.562 1.402 1 98.44 18 LEU B CA 1
ATOM 2214 C C . LEU B 1 18 ? 6.145 28.016 0.917 1 98.44 18 LEU B C 1
ATOM 2216 O O . LEU B 1 18 ? 5.465 28.406 -0.033 1 98.44 18 LEU B O 1
ATOM 2220 N N . ALA B 1 19 ? 6.996 28.766 1.567 1 98.38 19 ALA B N 1
ATOM 2221 C CA . ALA B 1 19 ? 7.195 30.172 1.191 1 98.38 19 ALA B CA 1
ATOM 2222 C C . ALA B 1 19 ? 7.699 30.281 -0.243 1 98.38 19 ALA B C 1
ATOM 2224 O O . ALA B 1 19 ? 7.234 31.141 -1.006 1 98.38 19 ALA B O 1
ATOM 2225 N N . ASP B 1 20 ? 8.602 29.422 -0.592 1 98 20 ASP B N 1
ATOM 2226 C CA . ASP B 1 20 ? 9.172 29.422 -1.936 1 98 20 ASP B CA 1
ATOM 2227 C C . ASP B 1 20 ? 8.102 29.156 -2.988 1 98 20 ASP B C 1
ATOM 2229 O O . ASP B 1 20 ? 8.117 29.766 -4.062 1 98 20 ASP B O 1
ATOM 2233 N N . ALA B 1 21 ? 7.23 28.25 -2.734 1 98.12 21 ALA B N 1
ATOM 2234 C CA . ALA B 1 21 ? 6.156 27.922 -3.67 1 98.12 21 ALA B CA 1
ATOM 2235 C C . ALA B 1 21 ? 5.258 29.141 -3.918 1 98.12 21 ALA B C 1
ATOM 2237 O O . ALA B 1 21 ? 4.883 29.406 -5.059 1 98.12 21 ALA B O 1
ATOM 2238 N N . PHE B 1 22 ? 4.926 29.875 -2.832 1 98.06 22 PHE B N 1
ATOM 2239 C CA . PHE B 1 22 ? 4.102 31.078 -2.977 1 98.06 22 PHE B CA 1
ATOM 2240 C C . PHE B 1 22 ? 4.828 32.125 -3.795 1 98.06 22 PHE B C 1
ATOM 2242 O O . PHE B 1 22 ? 4.234 32.75 -4.68 1 98.06 22 PHE B O 1
ATOM 2249 N N . LEU B 1 23 ? 6.102 32.312 -3.521 1 97.25 23 LEU B N 1
ATOM 2250 C CA . LEU B 1 23 ? 6.918 33.281 -4.246 1 97.25 23 LEU B CA 1
ATOM 2251 C C . LEU B 1 23 ? 6.969 32.938 -5.734 1 97.25 23 LEU B C 1
ATOM 2253 O O . LEU B 1 23 ? 6.773 33.812 -6.578 1 97.25 23 LEU B O 1
ATOM 2257 N N . ALA B 1 24 ? 7.219 31.703 -5.98 1 96.5 24 ALA B N 1
ATOM 2258 C CA . ALA B 1 24 ? 7.34 31.25 -7.363 1 96.5 24 ALA B CA 1
ATOM 2259 C C . ALA B 1 24 ? 6.035 31.453 -8.125 1 96.5 24 ALA B C 1
ATOM 2261 O O . ALA B 1 24 ? 6.055 31.703 -9.336 1 96.5 24 ALA B O 1
ATOM 2262 N N . ALA B 1 25 ? 4.945 31.406 -7.418 1 96.81 25 ALA B N 1
ATOM 2263 C CA . ALA B 1 25 ? 3.635 31.562 -8.039 1 96.81 25 ALA B CA 1
ATOM 2264 C C . ALA B 1 25 ? 3.271 33.031 -8.172 1 96.81 25 ALA B C 1
ATOM 2266 O O . ALA B 1 25 ? 2.223 33.375 -8.727 1 96.81 25 ALA B O 1
ATOM 2267 N N . GLY B 1 26 ? 4.098 33.906 -7.59 1 96.56 26 GLY B N 1
ATOM 2268 C CA . GLY B 1 26 ? 3.926 35.344 -7.805 1 96.56 26 GLY B CA 1
ATOM 2269 C C . GLY B 1 26 ? 3.162 36.031 -6.684 1 96.56 26 GLY B C 1
ATOM 2270 O O . GLY B 1 26 ? 2.766 37.188 -6.816 1 96.56 26 GLY B O 1
ATOM 2271 N N . HIS B 1 27 ? 2.932 35.344 -5.582 1 97.81 27 HIS B N 1
ATOM 2272 C CA . HIS B 1 27 ? 2.248 35.969 -4.449 1 97.81 27 HIS B CA 1
ATOM 2273 C C . HIS B 1 27 ? 3.205 36.812 -3.631 1 97.81 27 HIS B C 1
ATOM 2275 O O . HIS B 1 27 ? 4.328 36.406 -3.342 1 97.81 27 HIS B O 1
ATOM 2281 N N . PRO B 1 28 ? 2.793 38.094 -3.316 1 97.94 28 PRO B N 1
ATOM 2282 C CA . PRO B 1 28 ? 3.586 38.781 -2.307 1 97.94 28 PRO B CA 1
ATOM 2283 C C . PRO B 1 28 ? 3.695 38.031 -0.995 1 97.94 28 PRO B C 1
ATOM 2285 O O . PRO B 1 28 ? 2.676 37.719 -0.373 1 97.94 28 PRO B O 1
ATOM 2288 N N . THR B 1 29 ? 4.914 37.656 -0.625 1 98.5 29 THR B N 1
ATOM 2289 C CA . THR B 1 29 ? 5.113 36.719 0.48 1 98.5 29 THR B CA 1
ATOM 2290 C C . THR B 1 29 ? 5.957 37.375 1.58 1 98.5 29 THR B C 1
ATOM 2292 O O . THR B 1 29 ? 7.094 37.781 1.337 1 98.5 29 THR B O 1
ATOM 2295 N N . THR B 1 30 ? 5.379 37.531 2.744 1 98.62 30 THR B N 1
ATOM 2296 C CA . THR B 1 30 ? 6.09 37.938 3.951 1 98.62 30 THR B CA 1
ATOM 2297 C C . THR B 1 30 ? 6.504 36.719 4.773 1 98.62 30 THR B C 1
ATOM 2299 O O . THR B 1 30 ? 5.73 35.781 4.922 1 98.62 30 THR B O 1
ATOM 2302 N N . VAL B 1 31 ? 7.766 36.75 5.305 1 98.69 31 VAL B N 1
ATOM 2303 C CA . VAL B 1 31 ? 8.258 35.562 6.027 1 98.69 31 VAL B CA 1
ATOM 2304 C C . VAL B 1 31 ? 8.812 36 7.387 1 98.69 31 VAL B C 1
ATOM 2306 O O . VAL B 1 31 ? 9.305 37.125 7.539 1 98.69 31 VAL B O 1
ATOM 2309 N N . TRP B 1 32 ? 8.695 35.094 8.352 1 98.12 32 TRP B N 1
ATOM 2310 C CA . TRP B 1 32 ? 9.266 35.312 9.68 1 98.12 32 TRP B CA 1
ATOM 2311 C C . TRP B 1 32 ? 9.727 33.969 10.289 1 98.12 32 TRP B C 1
ATOM 2313 O O . TRP B 1 32 ? 9.07 32.938 10.117 1 98.12 32 TRP B O 1
ATOM 2323 N N . ASN B 1 33 ? 10.797 34.031 10.977 1 97.56 33 ASN B N 1
ATOM 2324 C CA . ASN B 1 33 ? 11.344 32.906 11.75 1 97.56 33 ASN B CA 1
ATOM 2325 C C . ASN B 1 33 ? 12.094 33.406 12.984 1 97.56 33 ASN B C 1
ATOM 2327 O O . ASN B 1 33 ? 12.68 34.469 12.977 1 97.56 33 ASN B O 1
ATOM 2331 N N . ARG B 1 34 ? 12.039 32.625 14.016 1 92.5 34 ARG B N 1
ATOM 2332 C CA . ARG B 1 34 ? 12.68 33 15.273 1 92.5 34 ARG B CA 1
ATOM 2333 C C . ARG B 1 34 ? 14.195 33.094 15.109 1 92.5 34 ARG B C 1
ATOM 2335 O O . ARG B 1 34 ? 14.812 34.031 15.602 1 92.5 34 ARG B O 1
ATOM 2342 N N . THR B 1 35 ? 14.742 32.094 14.375 1 90.94 35 THR B N 1
ATOM 2343 C CA . THR B 1 35 ? 16.188 32.031 14.195 1 90.94 35 THR B CA 1
ATOM 2344 C C . THR B 1 35 ? 16.625 33 13.102 1 90.94 35 THR B C 1
ATOM 2346 O O . THR B 1 35 ? 16.188 32.906 11.953 1 90.94 35 THR B O 1
ATOM 2349 N N . PRO B 1 36 ? 17.562 33.875 13.43 1 83.69 36 PRO B N 1
ATOM 2350 C CA . PRO B 1 36 ? 18.031 34.812 12.438 1 83.69 36 PRO B CA 1
ATOM 2351 C C . PRO B 1 36 ? 18.688 34.156 11.227 1 83.69 36 PRO B C 1
ATOM 2353 O O . PRO B 1 36 ? 19.344 33.125 11.367 1 83.69 36 PRO B O 1
ATOM 2356 N N . GLY B 1 37 ? 18.547 34.688 10.133 1 90.69 37 GLY B N 1
ATOM 2357 C CA . GLY B 1 37 ? 19.25 34.219 8.945 1 90.69 37 GLY B CA 1
ATOM 2358 C C . GLY B 1 37 ? 18.438 33.25 8.125 1 90.69 37 GLY B C 1
ATOM 2359 O O . GLY B 1 37 ? 18.688 33.062 6.93 1 90.69 37 GLY B O 1
ATOM 2360 N N . LYS B 1 38 ? 17.422 32.594 8.711 1 91.62 38 LYS B N 1
ATOM 2361 C CA . LYS B 1 38 ? 16.656 31.578 8.016 1 91.62 38 LYS B CA 1
ATOM 2362 C C . LYS B 1 38 ? 15.883 32.188 6.84 1 91.62 38 LYS B C 1
ATOM 2364 O O . LYS B 1 38 ? 15.617 31.484 5.848 1 91.62 38 LYS B O 1
ATOM 2369 N N . ALA B 1 39 ? 15.633 33.438 6.898 1 94.94 39 ALA B N 1
ATOM 2370 C CA . ALA B 1 39 ? 14.805 34.094 5.887 1 94.94 39 ALA B CA 1
ATOM 2371 C C . ALA B 1 39 ? 15.648 34.625 4.746 1 94.94 39 ALA B C 1
ATOM 2373 O O . ALA B 1 39 ? 15.125 35.031 3.701 1 94.94 39 ALA B O 1
ATOM 2374 N N . ASP B 1 40 ? 16.953 34.625 4.852 1 95.94 40 ASP B N 1
ATOM 2375 C CA . ASP B 1 40 ? 17.844 35.375 3.955 1 95.94 40 ASP B CA 1
ATOM 2376 C C . ASP B 1 40 ? 17.656 34.906 2.51 1 95.94 40 ASP B C 1
ATOM 2378 O O . ASP B 1 40 ? 17.516 35.719 1.604 1 95.94 40 ASP B O 1
ATOM 2382 N N . ALA B 1 41 ? 17.703 33.625 2.326 1 95.56 41 ALA B N 1
ATOM 2383 C CA . ALA B 1 41 ? 17.609 33.094 0.971 1 95.56 41 ALA B CA 1
ATOM 2384 C C . ALA B 1 41 ? 16.266 33.469 0.332 1 95.56 41 ALA B C 1
ATOM 2386 O O . ALA B 1 41 ? 16.203 33.719 -0.869 1 95.56 41 ALA B O 1
ATOM 2387 N N . LEU B 1 42 ? 15.219 33.469 1.098 1 97.81 42 LEU B N 1
ATOM 2388 C CA . LEU B 1 42 ? 13.891 33.812 0.593 1 97.81 42 LEU B CA 1
ATOM 2389 C C . LEU B 1 42 ? 13.805 35.312 0.266 1 97.81 42 LEU B C 1
ATOM 2391 O O . LEU B 1 42 ? 13.18 35.688 -0.728 1 97.81 42 LEU B O 1
ATOM 2395 N N . VAL B 1 43 ? 14.406 36.125 1.092 1 97.44 43 VAL B N 1
ATOM 2396 C CA . VAL B 1 43 ? 14.43 37.562 0.864 1 97.44 43 VAL B CA 1
ATOM 2397 C C . VAL B 1 43 ? 15.18 37.875 -0.428 1 97.44 43 VAL B C 1
ATOM 2399 O O . VAL B 1 43 ? 14.758 38.719 -1.214 1 97.44 43 VAL B O 1
ATOM 2402 N N . ALA B 1 44 ? 16.266 37.125 -0.593 1 97.25 44 ALA B N 1
ATOM 2403 C CA . ALA B 1 44 ? 17.031 37.281 -1.817 1 97.25 44 ALA B CA 1
ATOM 2404 C C . ALA B 1 44 ? 16.203 36.938 -3.049 1 97.25 44 ALA B C 1
ATOM 2406 O O . ALA B 1 44 ? 16.453 37.469 -4.137 1 97.25 44 ALA B O 1
ATOM 2407 N N . ARG B 1 45 ? 15.172 36.188 -2.877 1 96.19 45 ARG B N 1
ATOM 2408 C CA . ARG B 1 45 ? 14.32 35.781 -3.986 1 96.19 45 ARG B CA 1
ATOM 2409 C C . ARG B 1 45 ? 13.055 36.625 -4.066 1 96.19 45 ARG B C 1
ATOM 2411 O O . ARG B 1 45 ? 12.188 36.344 -4.902 1 96.19 45 ARG B O 1
ATOM 2418 N N . GLY B 1 46 ? 12.906 37.562 -3.098 1 97.44 46 GLY B N 1
ATOM 2419 C CA . GLY B 1 46 ? 11.82 38.5 -3.273 1 97.44 46 GLY B CA 1
ATOM 2420 C C . GLY B 1 46 ? 10.867 38.531 -2.094 1 97.44 46 GLY B C 1
ATOM 2421 O O . GLY B 1 46 ? 9.938 39.344 -2.068 1 97.44 46 GLY B O 1
ATOM 2422 N N . ALA B 1 47 ? 11.039 37.75 -1.075 1 98.25 47 ALA B N 1
ATOM 2423 C CA . ALA B 1 47 ? 10.172 37.75 0.098 1 98.25 47 ALA B CA 1
ATOM 2424 C C . ALA B 1 47 ? 10.453 38.969 0.972 1 98.25 47 ALA B C 1
ATOM 2426 O O . ALA B 1 47 ? 11.531 39.562 0.887 1 98.25 47 ALA B O 1
ATOM 2427 N N . THR B 1 48 ? 9.531 39.375 1.682 1 98.25 48 THR B N 1
ATOM 2428 C CA . THR B 1 48 ? 9.703 40.438 2.674 1 98.25 48 THR B CA 1
ATOM 2429 C C . THR B 1 48 ? 9.906 39.844 4.066 1 98.25 48 THR B C 1
ATOM 2431 O O . THR B 1 48 ? 9.094 39.031 4.531 1 98.25 48 THR B O 1
ATOM 2434 N N . ARG B 1 49 ? 10.977 40.219 4.715 1 98.12 49 ARG B N 1
ATOM 2435 C CA . ARG B 1 49 ? 11.234 39.75 6.074 1 98.12 49 ARG B CA 1
ATOM 2436 C C . ARG B 1 49 ? 10.5 40.625 7.098 1 98.12 49 ARG B C 1
ATOM 2438 O O . ARG B 1 49 ? 10.656 41.844 7.117 1 98.12 49 ARG B O 1
ATOM 2445 N N . ALA B 1 50 ? 9.664 40 7.848 1 97.81 50 ALA B N 1
ATOM 2446 C CA . ALA B 1 50 ? 9.07 40.688 8.984 1 97.81 50 ALA B CA 1
ATOM 2447 C C . ALA B 1 50 ? 10.016 40.688 10.18 1 97.81 50 ALA B C 1
ATOM 2449 O O . ALA B 1 50 ? 10.68 39.688 10.461 1 97.81 50 ALA B O 1
ATOM 2450 N N . ALA B 1 51 ? 10.055 41.719 10.977 1 96.19 51 ALA B N 1
ATOM 2451 C CA . ALA B 1 51 ? 10.953 41.844 12.117 1 96.19 51 ALA B CA 1
ATOM 2452 C C . ALA B 1 51 ? 10.352 41.219 13.367 1 96.19 51 ALA B C 1
ATOM 2454 O O . ALA B 1 51 ? 11.078 40.781 14.266 1 96.19 51 ALA B O 1
ATOM 2455 N N . THR B 1 52 ? 9.047 41.25 13.398 1 96.81 52 THR B N 1
ATOM 2456 C CA . THR B 1 52 ? 8.328 40.688 14.539 1 96.81 52 THR B CA 1
ATOM 2457 C C . THR B 1 52 ? 7.168 39.812 14.07 1 96.81 52 THR B C 1
ATOM 2459 O O . THR B 1 52 ? 6.762 39.875 12.914 1 96.81 52 THR B O 1
ATOM 2462 N N . VAL B 1 53 ? 6.68 39 14.992 1 97.75 53 VAL B N 1
ATOM 2463 C CA . VAL B 1 53 ? 5.523 38.156 14.688 1 97.75 53 VAL B CA 1
ATOM 2464 C C . VAL B 1 53 ? 4.312 39.031 14.383 1 97.75 53 VAL B C 1
ATOM 2466 O O . VAL B 1 53 ? 3.533 38.75 13.477 1 97.75 53 VAL B O 1
ATOM 2469 N N . THR B 1 54 ? 4.176 40.156 15.109 1 98.06 54 THR B N 1
ATOM 2470 C CA . THR B 1 54 ? 3.076 41.094 14.891 1 98.06 54 THR B CA 1
ATOM 2471 C C . THR B 1 54 ? 3.119 41.656 13.477 1 98.06 54 THR B C 1
ATOM 2473 O O . THR B 1 54 ? 2.098 41.688 12.781 1 98.06 54 THR B O 1
ATOM 2476 N N . GLU B 1 55 ? 4.316 42.062 13.07 1 97.75 55 GLU B N 1
ATOM 2477 C CA . GLU B 1 55 ? 4.484 42.594 11.711 1 97.75 55 GLU B CA 1
ATOM 2478 C C . GLU B 1 55 ? 4.137 41.5 10.68 1 97.75 55 GLU B C 1
ATOM 2480 O O . GLU B 1 55 ? 3.51 41.812 9.664 1 97.75 55 GLU B O 1
ATOM 2485 N N . ALA B 1 56 ? 4.547 40.312 10.969 1 98.06 56 ALA B N 1
ATOM 2486 C CA . ALA B 1 56 ? 4.305 39.219 10.047 1 98.06 56 ALA B CA 1
ATOM 2487 C C . ALA B 1 56 ? 2.811 38.969 9.875 1 98.06 56 ALA B C 1
ATOM 2489 O O . ALA B 1 56 ? 2.314 38.875 8.742 1 98.06 56 ALA B O 1
ATOM 2490 N N . VAL B 1 57 ? 2.055 38.875 10.984 1 98.12 57 VAL B N 1
ATOM 2491 C CA . VAL B 1 57 ? 0.657 38.469 10.906 1 98.12 57 VAL B CA 1
ATOM 2492 C C . VAL B 1 57 ? -0.187 39.594 10.352 1 98.12 57 VAL B C 1
ATOM 2494 O O . VAL B 1 57 ? -1.24 39.375 9.75 1 98.12 57 VAL B O 1
ATOM 2497 N N . THR B 1 58 ? 0.267 40.875 10.445 1 97.75 58 THR B N 1
ATOM 2498 C CA . THR B 1 58 ? -0.521 42 9.984 1 97.75 58 THR B CA 1
ATOM 2499 C C . THR B 1 58 ? -0.229 42.312 8.516 1 97.75 58 THR B C 1
ATOM 2501 O O . THR B 1 58 ? -0.966 43.062 7.871 1 97.75 58 THR B O 1
ATOM 2504 N N . ALA B 1 59 ? 0.784 41.656 7.996 1 98 59 ALA B N 1
ATOM 2505 C CA . ALA B 1 59 ? 1.24 41.969 6.641 1 98 59 ALA B CA 1
ATOM 2506 C C . ALA B 1 59 ? 0.312 41.344 5.602 1 98 59 ALA B C 1
ATOM 2508 O O . ALA B 1 59 ? 0.332 41.719 4.434 1 98 59 ALA B O 1
ATOM 2509 N N . SER B 1 60 ? -0.483 40.344 5.961 1 97.75 60 SER B N 1
ATOM 2510 C CA . SER B 1 60 ? -1.289 39.625 4.988 1 97.75 60 SER B CA 1
ATOM 2511 C C . SER B 1 60 ? -2.609 39.156 5.598 1 97.75 60 SER B C 1
ATOM 2513 O O . SER B 1 60 ? -2.711 39 6.812 1 97.75 60 SER B O 1
ATOM 2515 N N . GLU B 1 61 ? -3.576 38.969 4.789 1 95.81 61 GLU B N 1
ATOM 2516 C CA . GLU B 1 61 ? -4.832 38.375 5.223 1 95.81 61 GLU B CA 1
ATOM 2517 C C . GLU B 1 61 ? -4.652 36.875 5.543 1 95.81 61 GLU B C 1
ATOM 2519 O O . GLU B 1 61 ? -5.188 36.375 6.539 1 95.81 61 GLU B O 1
ATOM 2524 N N . LEU B 1 62 ? -3.932 36.188 4.691 1 98 62 LEU B N 1
ATOM 2525 C CA . LEU B 1 62 ? -3.678 34.781 4.848 1 98 62 LEU B CA 1
ATOM 2526 C C . LEU B 1 62 ? -2.33 34.531 5.52 1 98 62 LEU B C 1
ATOM 2528 O O . LEU B 1 62 ? -1.289 34.938 4.992 1 98 62 LEU B O 1
ATOM 2532 N N . VAL B 1 63 ? -2.365 33.906 6.68 1 98.69 63 VAL B N 1
ATOM 2533 C CA . VAL B 1 63 ? -1.169 33.594 7.461 1 98.69 63 VAL B CA 1
ATOM 2534 C C . VAL B 1 63 ? -0.987 32.094 7.57 1 98.69 63 VAL B C 1
ATOM 2536 O O . VAL B 1 63 ? -1.857 31.391 8.094 1 98.69 63 VAL B O 1
ATOM 2539 N N . VAL B 1 64 ? 0.141 31.562 7.066 1 98.81 64 VAL B N 1
ATOM 2540 C CA . VAL B 1 64 ? 0.487 30.141 7.148 1 98.81 64 VAL B CA 1
ATOM 2541 C C . VAL B 1 64 ? 1.55 29.938 8.227 1 98.81 64 VAL B C 1
ATOM 2543 O O . VAL B 1 64 ? 2.582 30.609 8.227 1 98.81 64 VAL B O 1
ATOM 2546 N N . VAL B 1 65 ? 1.249 29.062 9.141 1 98.75 65 VAL B N 1
ATOM 2547 C CA . VAL B 1 65 ? 2.217 28.781 10.195 1 98.75 65 VAL B CA 1
ATOM 2548 C C . VAL B 1 65 ? 2.674 27.328 10.109 1 98.75 65 VAL B C 1
ATOM 2550 O O . VAL B 1 65 ? 1.855 26.422 9.922 1 98.75 65 VAL B O 1
ATOM 2553 N N . CYS B 1 66 ? 3.902 27.062 10.102 1 98.38 66 CYS B N 1
ATOM 2554 C CA . CYS B 1 66 ? 4.555 25.766 10.055 1 98.38 66 CYS B CA 1
ATOM 2555 C C . CYS B 1 66 ? 5.805 25.75 10.93 1 98.38 66 CYS B C 1
ATOM 2557 O O . CYS B 1 66 ? 6.891 26.094 10.469 1 98.38 66 CYS B O 1
ATOM 2559 N N . VAL B 1 67 ? 5.617 25.328 12.188 1 97.31 67 VAL B N 1
ATOM 2560 C CA . VAL B 1 67 ? 6.691 25.375 13.172 1 97.31 67 VAL B CA 1
ATOM 2561 C C . VAL B 1 67 ? 6.855 24 13.82 1 97.31 67 VAL B C 1
ATOM 2563 O O . VAL B 1 67 ? 6.434 22.984 13.25 1 97.31 67 VAL B O 1
ATOM 2566 N N . LEU B 1 68 ? 7.562 23.875 14.859 1 92.94 68 LEU B N 1
ATOM 2567 C CA . LEU B 1 68 ? 8.031 22.609 15.406 1 92.94 68 LEU B CA 1
ATOM 2568 C C . LEU B 1 68 ? 6.859 21.766 15.891 1 92.94 68 LEU B C 1
ATOM 2570 O O . LEU B 1 68 ? 6.801 20.562 15.617 1 92.94 68 LEU B O 1
ATOM 2574 N N . ASP B 1 69 ? 5.98 22.375 16.703 1 94.56 69 ASP B N 1
ATOM 2575 C CA . ASP B 1 69 ? 4.867 21.641 17.297 1 94.56 69 ASP B CA 1
ATOM 2576 C C . ASP B 1 69 ? 3.762 22.578 17.766 1 94.56 69 ASP B C 1
ATOM 2578 O O . ASP B 1 69 ? 3.832 23.781 17.531 1 94.56 69 ASP B O 1
ATOM 2582 N N . ASP B 1 70 ? 2.764 22.016 18.297 1 95.94 70 ASP B N 1
ATOM 2583 C CA . ASP B 1 70 ? 1.588 22.766 18.719 1 95.94 70 ASP B CA 1
ATOM 2584 C C . ASP B 1 70 ? 1.95 23.797 19.781 1 95.94 70 ASP B C 1
ATOM 2586 O O . ASP B 1 70 ? 1.425 24.906 19.781 1 95.94 70 ASP B O 1
ATOM 2590 N N . ALA B 1 71 ? 2.809 23.422 20.688 1 96.38 71 ALA B N 1
ATOM 2591 C CA . ALA B 1 71 ? 3.234 24.328 21.734 1 96.38 71 ALA B CA 1
ATOM 2592 C C . ALA B 1 71 ? 3.91 25.562 21.141 1 96.38 71 ALA B C 1
ATOM 2594 O O . ALA B 1 71 ? 3.674 26.688 21.594 1 96.38 71 ALA B O 1
ATOM 2595 N N . ALA B 1 72 ? 4.703 25.359 20.172 1 96.69 72 ALA B N 1
ATOM 2596 C CA . ALA B 1 72 ? 5.379 26.469 19.5 1 96.69 72 ALA B CA 1
ATOM 2597 C C . ALA B 1 72 ? 4.375 27.391 18.797 1 96.69 72 ALA B C 1
ATOM 2599 O O . ALA B 1 72 ? 4.551 28.609 18.781 1 96.69 72 ALA B O 1
ATOM 2600 N N . VAL B 1 73 ? 3.357 26.859 18.234 1 97.81 73 VAL B N 1
ATOM 2601 C CA . VAL B 1 73 ? 2.314 27.656 17.578 1 97.81 73 VAL B CA 1
ATOM 2602 C C . VAL B 1 73 ? 1.658 28.578 18.609 1 97.81 73 VAL B C 1
ATOM 2604 O O . VAL B 1 73 ? 1.522 29.781 18.359 1 97.81 73 VAL B O 1
ATOM 2607 N N . ARG B 1 74 ? 1.31 28.016 19.688 1 96.06 74 ARG B N 1
ATOM 2608 C CA . ARG B 1 74 ? 0.625 28.781 20.734 1 96.06 74 ARG B CA 1
ATOM 2609 C C . ARG B 1 74 ? 1.527 29.875 21.297 1 96.06 74 ARG B C 1
ATOM 2611 O O . ARG B 1 74 ? 1.088 31 21.484 1 96.06 74 ARG B O 1
ATOM 2618 N N . GLU B 1 75 ? 2.697 29.5 21.562 1 95.94 75 GLU B N 1
ATOM 2619 C CA . GLU B 1 75 ? 3.66 30.453 22.094 1 95.94 75 GLU B CA 1
ATOM 2620 C C . GLU B 1 75 ? 3.848 31.625 21.141 1 95.94 75 GLU B C 1
ATOM 2622 O O . GLU B 1 75 ? 4.004 32.781 21.578 1 95.94 75 GLU B O 1
ATOM 2627 N N . LEU B 1 76 ? 3.793 31.312 19.906 1 96.5 76 LEU B N 1
ATOM 2628 C CA . LEU B 1 76 ? 4.047 32.312 18.859 1 96.5 76 LEU B CA 1
ATOM 2629 C C . LEU B 1 76 ? 2.83 33.188 18.656 1 96.5 76 LEU B C 1
ATOM 2631 O O . LEU B 1 76 ? 2.967 34.406 18.484 1 96.5 76 LEU B O 1
ATOM 2635 N N . LEU B 1 77 ? 1.661 32.656 18.656 1 97.19 77 LEU B N 1
ATOM 2636 C CA . LEU B 1 77 ? 0.505 33.375 18.156 1 97.19 77 LEU B CA 1
ATOM 2637 C C . LEU B 1 77 ? -0.334 33.938 19.297 1 97.19 77 LEU B C 1
ATOM 2639 O O . LEU B 1 77 ? -1.069 34.906 19.109 1 97.19 77 LEU B O 1
ATOM 2643 N N . ALA B 1 78 ? -0.253 33.344 20.469 1 95.81 78 ALA B N 1
ATOM 2644 C CA . ALA B 1 78 ? -1.064 33.781 21.609 1 95.81 78 ALA B CA 1
ATOM 2645 C C . ALA B 1 78 ? -0.85 35.281 21.891 1 95.81 78 ALA B C 1
ATOM 2647 O O . ALA B 1 78 ? -1.812 36.031 22.078 1 95.81 78 ALA B O 1
ATOM 2648 N N . PRO B 1 79 ? 0.431 35.75 21.891 1 97.06 79 PRO B N 1
ATOM 2649 C CA . PRO B 1 79 ? 0.675 37.156 22.219 1 97.06 79 PRO B CA 1
ATOM 2650 C C . PRO B 1 79 ? 0.145 38.094 21.156 1 97.06 79 PRO B C 1
ATOM 2652 O O . PRO B 1 79 ? 0.018 39.312 21.406 1 97.06 79 PRO B O 1
ATOM 2655 N N . VAL B 1 80 ? -0.151 37.656 19.969 1 97.88 80 VAL B N 1
ATOM 2656 C CA . VAL B 1 80 ? -0.542 38.531 18.875 1 97.88 80 VAL B CA 1
ATOM 2657 C C . VAL B 1 80 ? -1.96 38.188 18.422 1 97.88 80 VAL B C 1
ATOM 2659 O O . VAL B 1 80 ? -2.324 38.438 17.266 1 97.88 80 VAL B O 1
ATOM 2662 N N . THR B 1 81 ? -2.75 37.594 19.25 1 97.88 81 THR B N 1
ATOM 2663 C CA . THR B 1 81 ? -4.105 37.156 18.969 1 97.88 81 THR B CA 1
ATOM 2664 C C . THR B 1 81 ? -4.949 38.281 18.391 1 97.88 81 THR B C 1
ATOM 2666 O O . THR B 1 81 ? -5.656 38.094 17.406 1 97.88 81 THR B O 1
ATOM 2669 N N . GLU B 1 82 ? -4.832 39.438 18.984 1 97.44 82 GLU B N 1
ATOM 2670 C CA . GLU B 1 82 ? -5.633 40.562 18.547 1 97.44 82 GLU B CA 1
ATOM 2671 C C . GLU B 1 82 ? -5.25 41 17.141 1 97.44 82 GLU B C 1
ATOM 2673 O O . GLU B 1 82 ? -6.102 41.438 16.359 1 97.44 82 GLU B O 1
ATOM 2678 N N . SER B 1 83 ? -4.016 40.906 16.812 1 98.06 83 SER B N 1
ATOM 2679 C CA . SER B 1 83 ? -3.537 41.281 15.492 1 98.06 83 SER B CA 1
ATOM 2680 C C . SER B 1 83 ? -4.012 40.281 14.43 1 98.06 83 SER B C 1
ATOM 2682 O O . SER B 1 83 ? -4.02 40.625 13.234 1 98.06 83 SER B O 1
ATOM 2684 N N . LEU B 1 84 ? -4.398 39.125 14.82 1 98.19 84 LEU B N 1
ATOM 2685 C CA . LEU B 1 84 ? -4.848 38.062 13.914 1 98.19 84 LEU B CA 1
ATOM 2686 C C . LEU B 1 84 ? -6.34 38.188 13.633 1 98.19 84 LEU B C 1
ATOM 2688 O O . LEU B 1 84 ? -6.855 37.594 12.695 1 98.19 84 LEU B O 1
ATOM 2692 N N . ARG B 1 85 ? -7.023 39 14.5 1 97.75 85 ARG B N 1
ATOM 2693 C CA . ARG B 1 85 ? -8.469 39.156 14.336 1 97.75 85 ARG B CA 1
ATOM 2694 C C . ARG B 1 85 ? -8.812 39.562 12.906 1 97.75 85 ARG B C 1
ATOM 2696 O O . ARG B 1 85 ? -8.203 40.469 12.359 1 97.75 85 ARG B O 1
ATOM 2703 N N . GLY B 1 86 ? -9.75 38.844 12.328 1 97.38 86 GLY B N 1
ATOM 2704 C CA . GLY B 1 86 ? -10.227 39.156 10.984 1 97.38 86 GLY B CA 1
ATOM 2705 C C . GLY B 1 86 ? -9.391 38.5 9.891 1 97.38 86 GLY B C 1
ATOM 2706 O O . GLY B 1 86 ? -9.75 38.562 8.719 1 97.38 86 GLY B O 1
ATOM 2707 N N . ARG B 1 87 ? -8.32 37.875 10.227 1 97.81 87 ARG B N 1
ATOM 2708 C CA . ARG B 1 87 ? -7.438 37.219 9.258 1 97.81 87 ARG B CA 1
ATOM 2709 C C . ARG B 1 87 ? -7.699 35.719 9.211 1 97.81 87 ARG B C 1
ATOM 2711 O O . ARG B 1 87 ? -8.578 35.188 9.914 1 97.81 87 ARG B O 1
ATOM 2718 N N . VAL B 1 88 ? -7.062 35.062 8.289 1 98.19 88 VAL B N 1
ATOM 2719 C CA . VAL B 1 88 ? -7.184 33.594 8.125 1 98.19 88 VAL B CA 1
ATOM 2720 C C . VAL B 1 88 ? -5.859 32.938 8.477 1 98.19 88 VAL B C 1
ATOM 2722 O O . VAL B 1 88 ? -4.82 33.25 7.895 1 98.19 88 VAL B O 1
ATOM 2725 N N . LEU B 1 89 ? -5.918 32.094 9.469 1 98.56 89 LEU B N 1
ATOM 2726 C CA . LEU B 1 89 ? -4.758 31.328 9.891 1 98.56 89 LEU B CA 1
ATOM 2727 C C . LEU B 1 89 ? -4.828 29.906 9.328 1 98.56 89 LEU B C 1
ATOM 2729 O O . LEU B 1 89 ? -5.801 29.188 9.562 1 98.56 89 LEU B O 1
ATOM 2733 N N . VAL B 1 90 ? -3.865 29.516 8.5 1 98.75 90 VAL B N 1
ATOM 2734 C CA . VAL B 1 90 ? -3.678 28.141 8.039 1 98.75 90 VAL B CA 1
ATOM 2735 C C . VAL B 1 90 ? -2.541 27.484 8.82 1 98.75 90 VAL B C 1
ATOM 2737 O O . VAL B 1 90 ? -1.377 27.875 8.672 1 98.75 90 VAL B O 1
ATOM 2740 N N . ASN B 1 91 ? -2.867 26.547 9.633 1 98.75 91 ASN B N 1
ATOM 2741 C CA . ASN B 1 91 ? -1.874 25.844 10.43 1 98.75 91 ASN B CA 1
ATOM 2742 C C . ASN B 1 91 ? -1.404 24.562 9.75 1 98.75 91 ASN B C 1
ATOM 2744 O O . ASN B 1 91 ? -2.178 23.625 9.594 1 98.75 91 ASN B O 1
ATOM 2748 N N . LEU B 1 92 ? -0.182 24.5 9.336 1 98.56 92 LEU B N 1
ATOM 2749 C CA . LEU B 1 92 ? 0.395 23.328 8.703 1 98.56 92 LEU B CA 1
ATOM 2750 C C . LEU B 1 92 ? 1.458 22.688 9.594 1 98.56 92 LEU B C 1
ATOM 2752 O O . LEU B 1 92 ? 2.34 21.984 9.109 1 98.56 92 LEU B O 1
ATOM 2756 N N . THR B 1 93 ? 1.428 23.094 10.906 1 97.62 93 THR B N 1
ATOM 2757 C CA . THR B 1 93 ? 2.254 22.453 11.922 1 97.62 93 THR B CA 1
ATOM 2758 C C . THR B 1 93 ? 1.682 21.078 12.305 1 97.62 93 THR B C 1
ATOM 2760 O O . THR B 1 93 ? 0.474 20.953 12.516 1 97.62 93 THR B O 1
ATOM 2763 N N . THR B 1 94 ? 2.564 20.109 12.398 1 94.69 94 THR B N 1
ATOM 2764 C CA . THR B 1 94 ? 2.123 18.766 12.789 1 94.69 94 THR B CA 1
ATOM 2765 C C . THR B 1 94 ? 1.595 18.766 14.219 1 94.69 94 THR B C 1
ATOM 2767 O O . THR B 1 94 ? 2.217 19.344 15.117 1 94.69 94 THR B O 1
ATOM 2770 N N . GLY B 1 95 ? 0.451 18.188 14.398 1 95.06 95 GLY B N 1
ATOM 2771 C CA . GLY B 1 95 ? -0.17 18.078 15.711 1 95.06 95 GLY B CA 1
ATOM 2772 C C . GLY B 1 95 ? -1.211 16.984 15.789 1 95.06 95 GLY B C 1
ATOM 2773 O O . GLY B 1 95 ? -1.33 16.172 14.883 1 95.06 95 GLY B O 1
ATOM 2774 N N . SER B 1 96 ? -1.928 16.906 16.938 1 96.94 96 SER B N 1
ATOM 2775 C CA . SER B 1 96 ? -2.971 15.906 17.156 1 96.94 96 SER B CA 1
ATOM 2776 C C . SER B 1 96 ? -4.348 16.453 16.797 1 96.94 96 SER B C 1
ATOM 2778 O O . SER B 1 96 ? -4.527 17.672 16.688 1 96.94 96 SER B O 1
ATOM 2780 N N . PRO B 1 97 ? -5.293 15.547 16.578 1 97.44 97 PRO B N 1
ATOM 2781 C CA . PRO B 1 97 ? -6.66 16 16.312 1 97.44 97 PRO B CA 1
ATOM 2782 C C . PRO B 1 97 ? -7.207 16.891 17.438 1 97.44 97 PRO B C 1
ATOM 2784 O O . PRO B 1 97 ? -7.879 17.891 17.172 1 97.44 97 PRO B O 1
ATOM 2787 N N . GLU B 1 98 ? -6.867 16.531 18.641 1 97.38 98 GLU B N 1
ATOM 2788 C CA . GLU B 1 98 ? -7.328 17.297 19.797 1 97.38 98 GLU B CA 1
ATOM 2789 C C . GLU B 1 98 ? -6.73 18.703 19.797 1 97.38 98 GLU B C 1
ATOM 2791 O O . GLU B 1 98 ? -7.426 19.688 20.078 1 97.38 98 GLU B O 1
ATOM 2796 N N . GLN B 1 99 ? -5.496 18.781 19.484 1 97.75 99 GLN B N 1
ATOM 2797 C CA . GLN B 1 99 ? -4.82 20.062 19.406 1 97.75 99 GLN B CA 1
ATOM 2798 C C . GLN B 1 99 ? -5.41 20.938 18.297 1 97.75 99 GLN B C 1
ATOM 2800 O O . GLN B 1 99 ? -5.617 22.141 18.5 1 97.75 99 GLN B O 1
ATOM 2805 N N . ALA B 1 100 ? -5.676 20.359 17.172 1 97.94 100 ALA B N 1
ATOM 2806 C CA . ALA B 1 100 ? -6.27 21.078 16.047 1 97.94 100 ALA B CA 1
ATOM 2807 C C . ALA B 1 100 ? -7.633 21.656 16.406 1 97.94 100 ALA B C 1
ATOM 2809 O O . ALA B 1 100 ? -7.938 22.812 16.094 1 97.94 100 ALA B O 1
ATOM 2810 N N . ARG B 1 101 ? -8.414 20.859 17.078 1 98.31 101 ARG B N 1
ATOM 2811 C CA . ARG B 1 101 ? -9.742 21.297 17.516 1 98.31 101 ARG B CA 1
ATOM 2812 C C . ARG B 1 101 ? -9.641 22.422 18.531 1 98.31 101 ARG B C 1
ATOM 2814 O O . ARG B 1 101 ? -10.43 23.375 18.5 1 98.31 101 ARG B O 1
ATOM 2821 N N . ALA B 1 102 ? -8.695 22.281 19.406 1 98.12 102 ALA B N 1
ATOM 2822 C CA . ALA B 1 102 ? -8.477 23.328 20.406 1 98.12 102 ALA B CA 1
ATOM 2823 C C . ALA B 1 102 ? -8.062 24.641 19.734 1 98.12 102 ALA B C 1
ATOM 2825 O O . ALA B 1 102 ? -8.516 25.719 20.141 1 98.12 102 ALA B O 1
ATOM 2826 N N . GLN B 1 103 ? -7.219 24.578 18.766 1 98 103 GLN B N 1
ATOM 2827 C CA . GLN B 1 103 ? -6.781 25.766 18.031 1 98 103 GLN B CA 1
ATOM 2828 C C . GLN B 1 103 ? -7.941 26.391 17.266 1 98 103 GLN B C 1
ATOM 2830 O O . GLN B 1 103 ? -8.047 27.609 17.188 1 98 103 GLN B O 1
ATOM 2835 N N . ALA B 1 104 ? -8.742 25.547 16.656 1 98.19 104 ALA B N 1
ATOM 2836 C CA . ALA B 1 104 ? -9.914 26.047 15.938 1 98.19 104 ALA B CA 1
ATOM 2837 C C . ALA B 1 104 ? -10.859 26.797 16.875 1 98.19 104 ALA B C 1
ATOM 2839 O O . ALA B 1 104 ? -11.383 27.859 16.516 1 98.19 104 ALA B O 1
ATOM 2840 N N . ALA B 1 105 ? -11.078 26.234 18.062 1 98.06 105 ALA B N 1
ATOM 2841 C CA . ALA B 1 105 ? -11.93 26.875 19.062 1 98.06 105 ALA B CA 1
ATOM 2842 C C . ALA B 1 105 ? -11.352 28.219 19.5 1 98.06 105 ALA B C 1
ATOM 2844 O O . ALA B 1 105 ? -12.078 29.203 19.609 1 98.06 105 ALA B O 1
ATOM 2845 N N . TRP B 1 106 ? -10.07 28.188 19.75 1 97.88 106 TRP B N 1
ATOM 2846 C CA . TRP B 1 106 ? -9.375 29.422 20.125 1 97.88 106 TRP B CA 1
ATOM 2847 C C . TRP B 1 106 ? -9.531 30.484 19.031 1 97.88 106 TRP B C 1
ATOM 2849 O O . TRP B 1 106 ? -9.859 31.641 19.328 1 97.88 106 TRP B O 1
ATOM 2859 N N . ALA B 1 107 ? -9.336 30.141 17.781 1 98 107 ALA B N 1
ATOM 2860 C CA . ALA B 1 107 ? -9.453 31.062 16.656 1 98 107 ALA B CA 1
ATOM 2861 C C . ALA B 1 107 ? -10.859 31.625 16.547 1 98 107 ALA B C 1
ATOM 2863 O O . ALA B 1 107 ? -11.031 32.844 16.375 1 98 107 ALA B O 1
ATOM 2864 N N . ALA B 1 108 ? -11.812 30.766 16.672 1 97.56 108 ALA B N 1
ATOM 2865 C CA . ALA B 1 108 ? -13.211 31.188 16.594 1 97.56 108 ALA B CA 1
ATOM 2866 C C . ALA B 1 108 ? -13.539 32.219 17.688 1 97.56 108 ALA B C 1
ATOM 2868 O O . ALA B 1 108 ? -14.227 33.188 17.438 1 97.56 108 ALA B O 1
ATOM 2869 N N . GLU B 1 109 ? -13.047 31.922 18.875 1 97.69 109 GLU B N 1
ATOM 2870 C CA . GLU B 1 109 ? -13.281 32.812 20.016 1 97.69 109 GLU B CA 1
ATOM 2871 C C . GLU B 1 109 ? -12.719 34.188 19.75 1 97.69 109 GLU B C 1
ATOM 2873 O O . GLU B 1 109 ? -13.227 35.188 20.297 1 97.69 109 GLU B O 1
ATOM 2878 N N . HIS B 1 110 ? -11.758 34.281 18.922 1 97.88 110 HIS B N 1
ATOM 2879 C CA . HIS B 1 110 ? -11.055 35.562 18.75 1 97.88 110 HIS B CA 1
ATOM 2880 C C . HIS B 1 110 ? -11.305 36.125 17.359 1 97.88 110 HIS B C 1
ATOM 2882 O O . HIS B 1 110 ? -10.594 37.031 16.922 1 97.88 110 HIS B O 1
ATOM 2888 N N . GLY B 1 111 ? -12.273 35.531 16.594 1 97.75 111 GLY B N 1
ATOM 2889 C CA . GLY B 1 111 ? -12.641 36.062 15.289 1 97.75 111 GLY B CA 1
ATOM 2890 C C . GLY B 1 111 ? -11.578 35.812 14.227 1 97.75 111 GLY B C 1
ATOM 2891 O O . GLY B 1 111 ? -11.375 36.656 13.344 1 97.75 111 GLY B O 1
ATOM 2892 N N . ILE B 1 112 ? -10.82 34.812 14.336 1 98.19 112 ILE B N 1
ATOM 2893 C CA . ILE B 1 112 ? -9.789 34.406 13.391 1 98.19 112 ILE B CA 1
ATOM 2894 C C . ILE B 1 112 ? -10.305 33.25 12.523 1 98.19 112 ILE B C 1
ATOM 2896 O O . ILE B 1 112 ? -10.812 32.25 13.039 1 98.19 112 ILE B O 1
ATOM 2900 N N . GLY B 1 113 ? -10.352 33.438 11.164 1 98.19 113 GLY B N 1
ATOM 2901 C CA . GLY B 1 113 ? -10.578 32.281 10.32 1 98.19 113 GLY B CA 1
ATOM 2902 C C . GLY B 1 113 ? -9.508 31.219 10.477 1 98.19 113 GLY B C 1
ATOM 2903 O O . GLY B 1 113 ? -8.32 31.531 10.609 1 98.19 113 GLY B O 1
ATOM 2904 N N . TYR B 1 114 ? -9.922 29.984 10.461 1 98.38 114 TYR B N 1
ATOM 2905 C CA . TYR B 1 114 ? -8.945 28.953 10.773 1 98.38 114 TYR B CA 1
ATOM 2906 C C . TYR B 1 114 ? -9.109 27.734 9.867 1 98.38 114 TYR B C 1
ATOM 2908 O O . TYR B 1 114 ? -10.227 27.25 9.656 1 98.38 114 TYR B O 1
ATOM 2916 N N . LEU B 1 115 ? -8.031 27.297 9.273 1 98.69 115 LEU B N 1
ATOM 2917 C CA . LEU B 1 115 ? -7.887 26.016 8.602 1 98.69 115 LEU B CA 1
ATOM 2918 C C . LEU B 1 115 ? -6.719 25.219 9.18 1 98.69 115 LEU B C 1
ATOM 2920 O O . LEU B 1 115 ? -5.621 25.766 9.352 1 98.69 115 LEU B O 1
ATOM 2924 N N . ASP B 1 116 ? -7.004 24 9.562 1 98.62 116 ASP B N 1
ATOM 2925 C CA . ASP B 1 116 ? -5.941 23.094 9.961 1 98.62 116 ASP B CA 1
ATOM 2926 C C . ASP B 1 116 ? -5.578 22.141 8.82 1 98.62 116 ASP B C 1
ATOM 2928 O O . ASP B 1 116 ? -6.457 21.609 8.148 1 98.62 116 ASP B O 1
ATOM 2932 N N . GLY B 1 117 ? -4.281 22 8.602 1 97.94 117 GLY B N 1
ATOM 2933 C CA . GLY B 1 117 ? -3.9 21.203 7.453 1 97.94 117 GLY B CA 1
ATOM 2934 C C . GLY B 1 117 ? -2.764 20.234 7.746 1 97.94 117 GLY B C 1
ATOM 2935 O O . GLY B 1 117 ? -2.246 20.203 8.867 1 97.94 117 GLY B O 1
ATOM 2936 N N . ALA B 1 118 ? -2.484 19.391 6.84 1 98 118 ALA B N 1
ATOM 2937 C CA . ALA B 1 118 ? -1.378 18.438 6.852 1 98 118 ALA B CA 1
ATOM 2938 C C . ALA B 1 118 ? -0.724 18.344 5.477 1 98 118 ALA B C 1
ATOM 2940 O O . ALA B 1 118 ? -1.412 18.188 4.461 1 98 118 ALA B O 1
ATOM 2941 N N . VAL B 1 119 ? 0.562 18.484 5.461 1 97.25 119 VAL B N 1
ATOM 2942 C CA . VAL B 1 119 ? 1.323 18.406 4.219 1 97.25 119 VAL B CA 1
ATOM 2943 C C . VAL B 1 119 ? 1.69 16.938 3.938 1 97.25 119 VAL B C 1
ATOM 2945 O O . VAL B 1 119 ? 2.432 16.328 4.703 1 97.25 119 VAL B O 1
ATOM 2948 N N . MET B 1 120 ? 1.172 16.375 2.852 1 97.12 120 MET B N 1
ATOM 2949 C CA . MET B 1 120 ? 1.386 14.977 2.531 1 97.12 120 MET B CA 1
ATOM 2950 C C . MET B 1 120 ? 2.488 14.812 1.489 1 97.12 120 MET B C 1
ATOM 2952 O O . MET B 1 120 ? 2.277 14.195 0.447 1 97.12 120 MET B O 1
ATOM 2956 N N . THR B 1 121 ? 3.584 15.375 1.693 1 93.38 121 THR B N 1
ATOM 2957 C CA . THR B 1 121 ? 4.797 15.266 0.894 1 93.38 121 THR B CA 1
ATOM 2958 C C . THR B 1 121 ? 6.004 15.789 1.665 1 93.38 121 THR B C 1
ATOM 2960 O O . THR B 1 121 ? 5.875 16.219 2.814 1 93.38 121 THR B O 1
ATOM 2963 N N . THR B 1 122 ? 7.18 15.711 1.125 1 89.62 122 THR B N 1
ATOM 2964 C CA . THR B 1 122 ? 8.406 16.281 1.685 1 89.62 122 THR B CA 1
ATOM 2965 C C . THR B 1 122 ? 8.688 17.656 1.091 1 89.62 122 THR B C 1
ATOM 2967 O O . THR B 1 122 ? 8.016 18.078 0.141 1 89.62 122 THR B O 1
ATOM 2970 N N . PRO B 1 123 ? 9.648 18.375 1.613 1 92.44 123 PRO B N 1
ATOM 2971 C CA . PRO B 1 123 ? 9.883 19.75 1.17 1 92.44 123 PRO B CA 1
ATOM 2972 C C . PRO B 1 123 ? 10.141 19.844 -0.333 1 92.44 123 PRO B C 1
ATOM 2974 O O . PRO B 1 123 ? 9.547 20.703 -1.007 1 92.44 123 PRO B O 1
ATOM 2977 N N . PRO B 1 124 ? 10.836 18.953 -0.946 1 90.81 124 PRO B N 1
ATOM 2978 C CA . PRO B 1 124 ? 11.047 19.062 -2.391 1 90.81 124 PRO B CA 1
ATOM 2979 C C . PRO B 1 124 ? 9.766 18.859 -3.191 1 90.81 124 PRO B C 1
ATOM 2981 O O . PRO B 1 124 ? 9.688 19.25 -4.355 1 90.81 124 PRO B O 1
ATOM 2984 N N . GLY B 1 125 ? 8.789 18.234 -2.58 1 93.19 125 GLY B N 1
ATOM 2985 C CA . GLY B 1 125 ? 7.555 17.922 -3.281 1 93.19 125 GLY B CA 1
ATOM 2986 C C . GLY B 1 125 ? 6.527 19.031 -3.203 1 93.19 125 GLY B C 1
ATOM 2987 O O . GLY B 1 125 ? 5.488 18.969 -3.869 1 93.19 125 GLY B O 1
ATOM 2988 N N . VAL B 1 126 ? 6.848 20.062 -2.439 1 96.62 126 VAL B N 1
ATOM 2989 C CA . VAL B 1 126 ? 5.914 21.172 -2.285 1 96.62 126 VAL B CA 1
ATOM 2990 C C . VAL B 1 126 ? 5.789 21.938 -3.605 1 96.62 126 VAL B C 1
ATOM 2992 O O . VAL B 1 126 ? 6.797 22.219 -4.258 1 96.62 126 VAL B O 1
ATOM 2995 N N . GLY B 1 127 ? 4.586 22.188 -4.027 1 97 127 GLY B N 1
ATOM 2996 C CA . GLY B 1 127 ? 4.336 22.906 -5.273 1 97 127 GLY B CA 1
ATOM 2997 C C . GLY B 1 127 ? 3.92 21.984 -6.406 1 97 127 GLY B C 1
ATOM 2998 O O . GLY B 1 127 ? 3.416 22.453 -7.434 1 97 127 GLY B O 1
ATOM 2999 N N . ASP B 1 128 ? 4.148 20.688 -6.27 1 95.75 128 ASP B N 1
ATOM 3000 C CA . ASP B 1 128 ? 3.725 19.688 -7.25 1 95.75 128 ASP B CA 1
ATOM 3001 C C . ASP B 1 128 ? 2.254 19.328 -7.062 1 95.75 128 ASP B C 1
ATOM 3003 O O . ASP B 1 128 ? 1.868 18.812 -6.012 1 95.75 128 ASP B O 1
ATOM 3007 N N . SER B 1 129 ? 1.494 19.516 -8.086 1 95.56 129 SER B N 1
ATOM 3008 C CA . SER B 1 129 ? 0.052 19.312 -8.023 1 95.56 129 SER B CA 1
ATOM 3009 C C . SER B 1 129 ? -0.284 17.828 -7.84 1 95.56 129 SER B C 1
ATOM 3011 O O . SER B 1 129 ? -1.423 17.484 -7.52 1 95.56 129 SER B O 1
ATOM 3013 N N . ALA B 1 130 ? 0.676 16.938 -7.973 1 94.31 130 ALA B N 1
ATOM 3014 C CA . ALA B 1 130 ? 0.467 15.508 -7.754 1 94.31 130 ALA B CA 1
ATOM 3015 C C . ALA B 1 130 ? 0.413 15.188 -6.262 1 94.31 130 ALA B C 1
ATOM 3017 O O . ALA B 1 130 ? -0.092 14.133 -5.867 1 94.31 130 ALA B O 1
ATOM 3018 N N . ASN B 1 131 ? 0.929 16.109 -5.445 1 96.12 131 ASN B N 1
ATOM 3019 C CA . ASN B 1 131 ? 0.954 15.906 -4 1 96.12 131 ASN B CA 1
ATOM 3020 C C . ASN B 1 131 ? -0.236 16.578 -3.316 1 96.12 131 ASN B C 1
ATOM 3022 O O . ASN B 1 131 ? -0.697 17.625 -3.756 1 96.12 131 ASN B O 1
ATOM 3026 N N . MET B 1 132 ? -0.642 15.961 -2.252 1 97.81 132 MET B N 1
ATOM 3027 C CA . MET B 1 132 ? -1.828 16.469 -1.567 1 97.81 132 MET B CA 1
ATOM 3028 C C . MET B 1 132 ? -1.438 17.344 -0.381 1 97.81 132 MET B C 1
ATOM 3030 O O . MET B 1 132 ? -0.456 17.062 0.308 1 97.81 132 MET B O 1
ATOM 3034 N N . ILE B 1 133 ? -2.191 18.344 -0.153 1 98.56 133 ILE B N 1
ATOM 3035 C CA . ILE B 1 133 ? -2.277 19.047 1.127 1 98.56 133 ILE B CA 1
ATOM 3036 C C . ILE B 1 133 ? -3.699 18.938 1.674 1 98.56 133 ILE B C 1
ATOM 3038 O O . ILE B 1 133 ? -4.66 19.297 0.988 1 98.56 133 ILE B O 1
ATOM 3042 N N . LEU B 1 134 ? -3.861 18.469 2.869 1 98.69 134 LEU B N 1
ATOM 3043 C CA . LEU B 1 134 ? -5.168 18.281 3.488 1 98.69 134 LEU B CA 1
ATOM 3044 C C . LEU B 1 134 ? -5.566 19.5 4.297 1 98.69 134 LEU B C 1
ATOM 3046 O O . LEU B 1 134 ? -4.73 20.109 4.977 1 98.69 134 LEU B O 1
ATOM 3050 N N . TYR B 1 135 ? -6.785 19.844 4.18 1 98.75 135 TYR B N 1
ATOM 3051 C CA . TYR B 1 135 ? -7.312 20.969 4.953 1 98.75 135 TYR B CA 1
ATOM 3052 C C . TYR B 1 135 ? -8.633 20.594 5.621 1 98.75 135 TYR B C 1
ATOM 3054 O O . TYR B 1 135 ? -9.461 19.891 5.023 1 98.75 135 TYR B O 1
ATOM 3062 N N . ALA B 1 136 ? -8.789 21 6.824 1 98.62 136 ALA B N 1
ATOM 3063 C CA . ALA B 1 136 ? -10.039 20.859 7.574 1 98.62 136 ALA B CA 1
ATOM 3064 C C . ALA B 1 136 ? -10.391 22.141 8.312 1 98.62 136 ALA B C 1
ATOM 3066 O O . ALA B 1 136 ? -9.508 22.828 8.836 1 98.62 136 ALA B O 1
ATOM 3067 N N . GLY B 1 137 ? -11.617 22.453 8.352 1 97.38 137 GLY B N 1
ATOM 3068 C CA . GLY B 1 137 ? -12.141 23.688 8.922 1 97.38 137 GLY B CA 1
ATOM 3069 C C . GLY B 1 137 ? -13.32 24.25 8.148 1 97.38 137 GLY B C 1
ATOM 3070 O O . GLY B 1 137 ? -14.07 23.5 7.52 1 97.38 137 GLY B O 1
ATOM 3071 N N . SER B 1 138 ? -13.477 25.562 8.156 1 94.94 138 SER B N 1
ATOM 3072 C CA . SER B 1 138 ? -14.609 26.219 7.504 1 94.94 138 SER B CA 1
ATOM 3073 C C . SER B 1 138 ? -14.602 25.969 6 1 94.94 138 SER B C 1
ATOM 3075 O O . SER B 1 138 ? -13.68 26.391 5.301 1 94.94 138 SER B O 1
ATOM 3077 N N . PRO B 1 139 ? -15.633 25.297 5.492 1 94.44 139 PRO B N 1
ATOM 3078 C CA . PRO B 1 139 ? -15.703 25.078 4.043 1 94.44 139 PRO B CA 1
ATOM 3079 C C . PRO B 1 139 ? -15.695 26.391 3.258 1 94.44 139 PRO B C 1
ATOM 3081 O O . PRO B 1 139 ? -15.133 26.453 2.16 1 94.44 139 PRO B O 1
ATOM 3084 N N . GLU B 1 140 ? -16.297 27.359 3.836 1 95.94 140 GLU B N 1
ATOM 3085 C CA . GLU B 1 140 ? -16.344 28.672 3.178 1 95.94 140 GLU B CA 1
ATOM 3086 C C . GLU B 1 140 ? -14.938 29.281 3.074 1 95.94 140 GLU B C 1
ATOM 3088 O O . GLU B 1 140 ? -14.57 29.812 2.031 1 95.94 140 GLU B O 1
ATOM 3093 N N . LEU B 1 141 ? -14.266 29.203 4.18 1 96.62 141 LEU B N 1
ATOM 3094 C CA . LEU B 1 141 ? -12.906 29.734 4.195 1 96.62 141 LEU B CA 1
ATOM 3095 C C . LEU B 1 141 ? -12.023 28.969 3.209 1 96.62 141 LEU B C 1
ATOM 3097 O O . LEU B 1 141 ? -11.219 29.578 2.494 1 96.62 141 LEU B O 1
ATOM 3101 N N . PHE 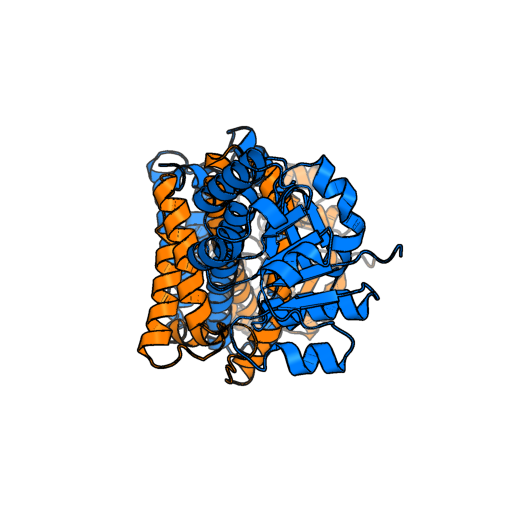B 1 142 ? -12.18 27.719 3.172 1 97.75 142 PHE B N 1
ATOM 3102 C CA . PHE B 1 142 ? -11.414 26.891 2.242 1 97.75 142 PHE B CA 1
ATOM 3103 C C . PHE B 1 142 ? -11.711 27.281 0.8 1 97.75 142 PHE B C 1
ATOM 3105 O O . PHE B 1 142 ? -10.797 27.484 0.004 1 97.75 142 PHE B O 1
ATOM 3112 N N . ALA B 1 143 ? -12.938 27.375 0.519 1 97.31 143 ALA B N 1
ATOM 3113 C CA . ALA B 1 143 ? -13.344 27.734 -0.837 1 97.31 143 ALA B CA 1
ATOM 3114 C C . ALA B 1 143 ? -12.773 29.094 -1.239 1 97.31 143 ALA B C 1
ATOM 3116 O O . ALA B 1 143 ? -12.32 29.266 -2.371 1 97.31 143 ALA B O 1
ATOM 3117 N N . ALA B 1 144 ? -12.758 30.016 -0.346 1 96.5 144 ALA B N 1
ATOM 3118 C CA . ALA B 1 144 ? -12.32 31.375 -0.615 1 96.5 144 ALA B CA 1
ATOM 3119 C C . ALA B 1 144 ? -10.828 31.438 -0.923 1 96.5 144 ALA B C 1
ATOM 3121 O O . ALA B 1 144 ? -10.367 32.312 -1.662 1 96.5 144 ALA B O 1
ATOM 3122 N N . HIS B 1 145 ? -10.078 30.453 -0.379 1 97 145 HIS B N 1
ATOM 3123 C CA . HIS B 1 145 ? -8.633 30.531 -0.512 1 97 145 HIS B CA 1
ATOM 3124 C C . HIS B 1 145 ? -8.086 29.328 -1.279 1 97 145 HIS B C 1
ATOM 3126 O O . HIS B 1 145 ? -6.871 29.109 -1.315 1 97 145 HIS B O 1
ATOM 3132 N N . ARG B 1 146 ? -8.922 28.531 -1.916 1 97.12 146 ARG B N 1
ATOM 3133 C CA . ARG B 1 146 ? -8.547 27.281 -2.559 1 97.12 146 ARG B CA 1
ATOM 3134 C C . ARG B 1 146 ? -7.52 27.516 -3.658 1 97.12 146 ARG B C 1
ATOM 3136 O O . ARG B 1 146 ? -6.547 26.766 -3.775 1 97.12 146 ARG B O 1
ATOM 3143 N N . THR B 1 147 ? -7.758 28.5 -4.449 1 96.81 147 THR B N 1
ATOM 3144 C CA . THR B 1 147 ? -6.859 28.781 -5.566 1 96.81 147 THR B CA 1
ATOM 3145 C C . THR B 1 147 ? -5.461 29.125 -5.062 1 96.81 147 THR B C 1
ATOM 3147 O O . THR B 1 147 ? -4.465 28.625 -5.605 1 96.81 147 THR B O 1
ATOM 3150 N N . THR B 1 148 ? -5.387 29.938 -4.027 1 97.38 148 THR B N 1
ATOM 3151 C CA . THR B 1 148 ? -4.102 30.297 -3.447 1 97.38 148 THR B CA 1
ATOM 3152 C C . THR B 1 148 ? -3.42 29.078 -2.828 1 97.38 148 THR B C 1
ATOM 3154 O O . THR B 1 148 ? -2.221 28.875 -3.025 1 97.38 148 THR B O 1
ATOM 3157 N N . LEU B 1 149 ? -4.18 28.25 -2.164 1 97.81 149 LEU B N 1
ATOM 3158 C CA . LEU B 1 149 ? -3.631 27.094 -1.462 1 97.81 149 LEU B CA 1
ATOM 3159 C C . LEU B 1 149 ? -3.178 26.016 -2.449 1 97.81 149 LEU B C 1
ATOM 3161 O O . LEU B 1 149 ? -2.303 25.203 -2.133 1 97.81 149 LEU B O 1
ATOM 3165 N N . ALA B 1 150 ? -3.73 26.047 -3.676 1 97.81 150 ALA B N 1
ATOM 3166 C CA . ALA B 1 150 ? -3.402 25.062 -4.703 1 97.81 150 ALA B CA 1
ATOM 3167 C C . ALA B 1 150 ? -1.967 25.234 -5.191 1 97.81 150 ALA B C 1
ATOM 3169 O O . ALA B 1 150 ? -1.41 24.344 -5.836 1 97.81 150 ALA B O 1
ATOM 3170 N N . VAL B 1 151 ? -1.387 26.391 -4.797 1 97.25 151 VAL B N 1
ATOM 3171 C CA . VAL B 1 151 ? 0.001 26.656 -5.164 1 97.25 151 VAL B CA 1
ATOM 3172 C C . VAL B 1 151 ? 0.924 25.672 -4.438 1 97.25 151 VAL B C 1
ATOM 3174 O O . VAL B 1 151 ? 2.008 25.359 -4.934 1 97.25 151 VAL B O 1
ATOM 3177 N N . LEU B 1 152 ? 0.489 25.172 -3.322 1 98.19 152 LEU B N 1
ATOM 3178 C CA . LEU B 1 152 ? 1.318 24.312 -2.477 1 98.19 152 LEU B CA 1
ATOM 3179 C C . LEU B 1 152 ? 1.212 22.859 -2.904 1 98.19 152 LEU B C 1
ATOM 3181 O O . LEU B 1 152 ? 2.068 22.047 -2.559 1 98.19 152 LEU B O 1
ATOM 3185 N N . GLY B 1 153 ? 0.218 22.453 -3.561 1 97.81 153 GLY B N 1
ATOM 3186 C CA . GLY B 1 153 ? -0.228 21.109 -3.943 1 97.81 153 GLY B CA 1
ATOM 3187 C C . GLY B 1 153 ? -1.732 21.016 -4.109 1 97.81 153 GLY B C 1
ATOM 3188 O O . GLY B 1 153 ? -2.449 22 -3.932 1 97.81 153 GLY B O 1
ATOM 3189 N N . ASP B 1 154 ? -2.207 19.906 -4.516 1 97.94 154 ASP B N 1
ATOM 3190 C CA . ASP B 1 154 ? -3.65 19.734 -4.656 1 97.94 154 ASP B CA 1
ATOM 3191 C C . ASP B 1 154 ? -4.352 19.859 -3.307 1 97.94 154 ASP B C 1
ATOM 3193 O O . ASP B 1 154 ? -4.184 19 -2.432 1 97.94 154 ASP B O 1
ATOM 3197 N N . PRO B 1 155 ? -5.117 20.891 -3.098 1 98.31 155 PRO B N 1
ATOM 3198 C CA . PRO B 1 155 ? -5.797 21.078 -1.815 1 98.31 155 PRO B CA 1
ATOM 3199 C C . PRO B 1 155 ? -7 20.156 -1.639 1 98.31 155 PRO B C 1
ATOM 3201 O O . PRO B 1 155 ? -7.941 20.203 -2.436 1 98.31 155 PRO B O 1
ATOM 3204 N N . VAL B 1 156 ? -7.023 19.328 -0.628 1 98.19 156 VAL B N 1
ATOM 3205 C CA . VAL B 1 156 ? -8.109 18.391 -0.338 1 98.19 156 VAL B CA 1
ATOM 3206 C C . VAL B 1 156 ? -8.922 18.891 0.846 1 98.19 156 VAL B C 1
ATOM 3208 O O . VAL B 1 156 ? -8.383 19.156 1.919 1 98.19 156 VAL B O 1
ATOM 3211 N N . ASP B 1 157 ? -10.234 19.062 0.646 1 98.25 157 ASP B N 1
ATOM 3212 C CA . ASP B 1 157 ? -11.148 19.516 1.686 1 98.25 157 ASP B CA 1
ATOM 3213 C C . ASP B 1 157 ? -11.688 18.344 2.498 1 98.25 157 ASP B C 1
ATOM 3215 O O . ASP B 1 157 ? -12.391 17.469 1.964 1 98.25 157 ASP B O 1
ATOM 3219 N N . LEU B 1 158 ? -11.406 18.312 3.838 1 98.12 158 LEU B N 1
ATOM 3220 C CA . LEU B 1 158 ? -11.828 17.188 4.676 1 98.12 158 LEU B CA 1
ATOM 3221 C C . LEU B 1 158 ? -13.07 17.562 5.48 1 98.12 158 LEU B C 1
ATOM 3223 O O . LEU B 1 158 ? -13.531 16.781 6.316 1 98.12 158 LEU B O 1
ATOM 3227 N N . GLY B 1 159 ? -13.531 18.797 5.297 1 97.12 159 GLY B N 1
ATOM 3228 C CA . GLY B 1 159 ? -14.758 19.188 5.965 1 97.12 159 GLY B CA 1
ATOM 3229 C C . GLY B 1 159 ? -14.516 20.078 7.168 1 97.12 159 GLY B C 1
ATOM 3230 O O . GLY B 1 159 ? -13.422 20.625 7.336 1 97.12 159 GLY B O 1
ATOM 3231 N N . PRO B 1 160 ? -15.508 20.328 8.023 1 97.44 160 PRO B N 1
ATOM 3232 C CA . PRO B 1 160 ? -15.484 21.406 9.008 1 97.44 160 PRO B CA 1
ATOM 3233 C C . PRO B 1 160 ? -14.742 21.016 10.289 1 97.44 160 PRO B C 1
ATOM 3235 O O . PRO B 1 160 ? -14.391 21.891 11.094 1 97.44 160 PRO B O 1
ATOM 3238 N N . ASP B 1 161 ? -14.555 19.703 10.555 1 98.19 161 ASP B N 1
ATOM 3239 C CA . ASP B 1 161 ? -13.875 19.281 11.766 1 98.19 161 ASP B CA 1
ATOM 3240 C C . ASP B 1 161 ? -12.367 19.484 11.648 1 98.19 161 ASP B C 1
ATOM 3242 O O . ASP B 1 161 ? -11.672 18.703 10.992 1 98.19 161 ASP B O 1
ATOM 3246 N N . ALA B 1 162 ? -11.82 20.438 12.398 1 98.25 162 ALA B N 1
ATOM 3247 C CA . ALA B 1 162 ? -10.422 20.859 12.289 1 98.25 162 ALA B CA 1
ATOM 3248 C C . ALA B 1 162 ? -9.484 19.703 12.656 1 98.25 162 ALA B C 1
ATOM 3250 O O . ALA B 1 162 ? -8.305 19.734 12.297 1 98.25 162 ALA B O 1
ATOM 3251 N N . GLY B 1 163 ? -10 18.688 13.305 1 98 163 GLY B N 1
ATOM 3252 C CA . GLY B 1 163 ? -9.164 17.578 13.75 1 98 163 GLY B CA 1
ATOM 3253 C C . GLY B 1 163 ? -8.867 16.578 12.656 1 98 163 GLY B C 1
ATOM 3254 O O . GLY B 1 163 ? -7.965 15.75 12.789 1 98 163 GLY B O 1
ATOM 3255 N N . LEU B 1 164 ? -9.555 16.672 11.516 1 98.12 164 LEU B N 1
ATOM 3256 C CA . LEU B 1 164 ? -9.484 15.625 10.508 1 98.12 164 LEU B CA 1
ATOM 3257 C C . LEU B 1 164 ? -8.18 15.711 9.727 1 98.12 164 LEU B C 1
ATOM 3259 O O . LEU B 1 164 ? -7.668 14.695 9.242 1 98.12 164 LEU B O 1
ATOM 3263 N N . GLY B 1 165 ? -7.59 16.891 9.625 1 98 165 GLY B N 1
ATOM 3264 C CA . GLY B 1 165 ? -6.293 16.984 8.977 1 98 165 GLY B CA 1
ATOM 3265 C C . GLY B 1 165 ? -5.23 16.141 9.641 1 98 165 GLY B C 1
ATOM 3266 O O . GLY B 1 165 ? -4.578 15.32 8.984 1 98 165 GLY B O 1
ATOM 3267 N N . SER B 1 166 ? -5.113 16.344 10.961 1 97.62 166 SER B N 1
ATOM 3268 C CA . SER B 1 166 ? -4.125 15.594 11.734 1 97.62 166 SER B CA 1
ATOM 3269 C C . SER B 1 166 ? -4.473 14.109 11.797 1 97.62 166 SER B C 1
ATOM 3271 O O . SER B 1 166 ? -3.582 13.258 11.766 1 97.62 166 SER B O 1
ATOM 3273 N N . LEU B 1 167 ? -5.742 13.82 11.898 1 98.06 167 LEU B N 1
ATOM 3274 C CA . LEU B 1 167 ? -6.184 12.438 11.969 1 98.06 167 LEU B CA 1
ATOM 3275 C C . LEU B 1 167 ? -5.852 11.688 10.688 1 98.06 167 LEU B C 1
ATOM 3277 O O . LEU B 1 167 ? -5.316 10.57 10.734 1 98.06 167 LEU B O 1
ATOM 3281 N N . TYR B 1 168 ? -6.207 12.297 9.516 1 98.5 168 TYR B N 1
ATOM 3282 C CA . TYR B 1 168 ? -5.879 11.703 8.219 1 98.5 168 TYR B CA 1
ATOM 3283 C C . TYR B 1 168 ? -4.371 11.555 8.055 1 98.5 168 TYR B C 1
ATOM 3285 O O . TYR B 1 168 ? -3.891 10.516 7.59 1 98.5 168 TYR B O 1
ATOM 3293 N N . ASP B 1 169 ? -3.656 12.602 8.438 1 98.06 169 ASP B N 1
ATOM 3294 C CA . ASP B 1 169 ? -2.203 12.555 8.328 1 98.06 169 ASP B CA 1
ATOM 3295 C C . ASP B 1 169 ? -1.631 11.352 9.078 1 98.06 169 ASP B C 1
ATOM 3297 O O . ASP B 1 169 ? -0.863 10.57 8.508 1 98.06 169 ASP B O 1
ATOM 3301 N N . ALA B 1 170 ? -2.041 11.18 10.336 1 97.88 170 ALA B N 1
ATOM 3302 C CA . ALA B 1 170 ? -1.565 10.062 11.148 1 97.88 170 ALA B CA 1
ATOM 3303 C C . ALA B 1 170 ? -1.926 8.727 10.516 1 97.88 170 ALA B C 1
ATOM 3305 O O . ALA B 1 170 ? -1.081 7.832 10.406 1 97.88 170 ALA B O 1
ATOM 3306 N N . GLY B 1 171 ? -3.168 8.586 10.102 1 98.44 171 GLY B N 1
ATOM 3307 C CA . GLY B 1 171 ? -3.621 7.352 9.477 1 98.44 171 GLY B CA 1
ATOM 3308 C C . GLY B 1 171 ? -2.896 7.039 8.18 1 98.44 171 GLY B C 1
ATOM 3309 O O . GLY B 1 171 ? -2.525 5.891 7.93 1 98.44 171 GLY B O 1
ATOM 3310 N N . LEU B 1 172 ? -2.689 8.07 7.34 1 98.69 172 LEU B N 1
ATOM 3311 C CA . LEU B 1 172 ? -2.037 7.895 6.047 1 98.69 172 LEU B CA 1
ATOM 3312 C C . LEU B 1 172 ? -0.559 7.566 6.223 1 98.69 172 LEU B C 1
ATOM 3314 O O . LEU B 1 172 ? 0.007 6.789 5.449 1 98.69 172 LEU B O 1
ATOM 3318 N N . LEU B 1 173 ? 0.051 8.164 7.25 1 98.12 173 LEU B N 1
ATOM 3319 C CA . LEU B 1 173 ? 1.424 7.773 7.559 1 98.12 173 LEU B CA 1
ATOM 3320 C C . LEU B 1 173 ? 1.487 6.328 8.039 1 98.12 173 LEU B C 1
ATOM 3322 O O . LEU B 1 173 ? 2.404 5.59 7.676 1 98.12 173 LEU B O 1
ATOM 3326 N N . GLY B 1 174 ? 0.522 5.926 8.844 1 98.56 174 GLY B N 1
ATOM 3327 C CA . GLY B 1 174 ? 0.422 4.527 9.227 1 98.56 174 GLY B CA 1
ATOM 3328 C C . GLY B 1 174 ? 0.325 3.59 8.039 1 98.56 174 GLY B C 1
ATOM 3329 O O . GLY B 1 174 ? 1.003 2.561 7.996 1 98.56 174 GLY B O 1
ATOM 3330 N N . LEU B 1 175 ? -0.544 3.951 7.09 1 98.81 175 LEU B N 1
ATOM 3331 C CA . LEU B 1 175 ? -0.661 3.189 5.848 1 98.81 175 LEU B CA 1
ATOM 3332 C C . LEU B 1 175 ? 0.673 3.145 5.113 1 98.81 175 LEU B C 1
ATOM 3334 O O . LEU B 1 175 ? 1.081 2.088 4.625 1 98.81 175 LEU B O 1
ATOM 3338 N N . MET B 1 176 ? 1.363 4.254 5.051 1 98.56 176 MET B N 1
ATOM 3339 C CA . MET B 1 176 ? 2.65 4.328 4.367 1 98.56 176 MET B CA 1
ATOM 3340 C C . MET B 1 176 ? 3.662 3.379 5 1 98.56 176 MET B C 1
ATOM 3342 O O . MET B 1 176 ? 4.324 2.613 4.301 1 98.56 176 MET B O 1
ATOM 3346 N N . TRP B 1 177 ? 3.779 3.408 6.34 1 98.62 177 TRP B N 1
ATOM 3347 C CA . TRP B 1 177 ? 4.734 2.539 7.02 1 98.62 177 TRP B CA 1
ATOM 3348 C C . TRP B 1 177 ? 4.367 1.071 6.82 1 98.62 177 TRP B C 1
ATOM 3350 O O . TRP B 1 177 ? 5.25 0.212 6.742 1 98.62 177 TRP B O 1
ATOM 3360 N N . SER B 1 178 ? 3.062 0.78 6.773 1 98.81 178 SER B N 1
ATOM 3361 C CA . SER B 1 178 ? 2.623 -0.583 6.492 1 98.81 178 SER B CA 1
ATOM 3362 C C . SER B 1 178 ? 3.01 -1.012 5.082 1 98.81 178 SER B C 1
ATOM 3364 O O . SER B 1 178 ? 3.516 -2.117 4.879 1 98.81 178 SER B O 1
ATOM 3366 N N . VAL B 1 179 ? 2.801 -0.125 4.105 1 98.81 179 VAL B N 1
ATOM 3367 C CA . VAL B 1 179 ? 3.203 -0.417 2.734 1 98.81 179 VAL B CA 1
ATOM 3368 C C . VAL B 1 179 ? 4.711 -0.649 2.678 1 98.81 179 VAL B C 1
ATOM 3370 O O . VAL B 1 179 ? 5.172 -1.646 2.117 1 98.81 179 VAL B O 1
ATOM 3373 N N . PHE B 1 180 ? 5.492 0.25 3.309 1 98.62 180 PHE B N 1
ATOM 3374 C CA . PHE B 1 180 ? 6.941 0.113 3.316 1 98.62 180 PHE B CA 1
ATOM 3375 C C . PHE B 1 180 ? 7.355 -1.213 3.943 1 98.62 180 PHE B C 1
ATOM 3377 O O . PHE B 1 180 ? 8.219 -1.917 3.41 1 98.62 180 PHE B O 1
ATOM 3384 N N . GLY B 1 181 ? 6.742 -1.497 5.094 1 98.44 181 GLY B N 1
ATOM 3385 C CA . GLY B 1 181 ? 7.09 -2.738 5.766 1 98.44 181 GLY B CA 1
ATOM 3386 C C . GLY B 1 181 ? 6.887 -3.965 4.895 1 98.44 181 GLY B C 1
ATOM 3387 O O . GLY B 1 181 ? 7.789 -4.797 4.766 1 98.44 181 GLY B O 1
ATOM 3388 N N . GLY B 1 182 ? 5.656 -4.082 4.301 1 98.75 182 GLY B N 1
ATOM 3389 C CA . GLY B 1 182 ? 5.375 -5.203 3.418 1 98.75 182 GLY B CA 1
ATOM 3390 C C . GLY B 1 182 ? 6.273 -5.238 2.195 1 98.75 182 GLY B C 1
ATOM 3391 O O . GLY B 1 182 ? 6.746 -6.305 1.797 1 98.75 182 GLY B O 1
ATOM 3392 N N . TRP B 1 183 ? 6.523 -4.098 1.584 1 98.88 183 TRP B N 1
ATOM 3393 C CA . TRP B 1 183 ? 7.348 -3.984 0.385 1 98.88 183 TRP B CA 1
ATOM 3394 C C . TRP B 1 183 ? 8.797 -4.34 0.688 1 98.88 183 TRP B C 1
ATOM 3396 O O . TRP B 1 183 ? 9.445 -5.047 -0.088 1 98.88 183 TRP B O 1
ATOM 3406 N N . LEU B 1 184 ? 9.336 -3.805 1.815 1 98.75 184 LEU B N 1
ATOM 3407 C CA . LEU B 1 184 ? 10.711 -4.102 2.195 1 98.75 184 LEU B CA 1
ATOM 3408 C C . LEU B 1 184 ? 10.883 -5.586 2.496 1 98.75 184 LEU B C 1
ATOM 3410 O O . LEU B 1 184 ? 11.875 -6.195 2.084 1 98.75 184 LEU B O 1
ATOM 3414 N N . HIS B 1 185 ? 9.938 -6.16 3.244 1 98.69 185 HIS B N 1
ATOM 3415 C CA . HIS B 1 185 ? 9.961 -7.594 3.506 1 98.69 185 HIS B CA 1
ATOM 3416 C C . HIS B 1 185 ? 10 -8.391 2.205 1 98.69 185 HIS B C 1
ATOM 3418 O O . HIS B 1 185 ? 10.836 -9.289 2.047 1 98.69 185 HIS B O 1
ATOM 3424 N N . ALA B 1 186 ? 9.102 -8.023 1.267 1 98.69 186 ALA B N 1
ATOM 3425 C CA . ALA B 1 186 ? 9.008 -8.727 -0.012 1 98.69 186 ALA B CA 1
ATOM 3426 C C . ALA B 1 186 ? 10.273 -8.523 -0.844 1 98.69 186 ALA B C 1
ATOM 3428 O O . ALA B 1 186 ? 10.719 -9.438 -1.534 1 98.69 186 ALA B O 1
ATOM 3429 N N . SER B 1 187 ? 10.844 -7.301 -0.794 1 98.69 187 SER B N 1
ATOM 3430 C CA . SER B 1 187 ? 12.078 -7.012 -1.515 1 98.69 187 SER B CA 1
ATOM 3431 C C . SER B 1 187 ? 13.25 -7.824 -0.964 1 98.69 187 SER B C 1
ATOM 3433 O O . SER B 1 187 ? 14.102 -8.281 -1.723 1 98.69 187 SER B O 1
ATOM 3435 N N . ALA B 1 188 ? 13.273 -7.926 0.366 1 98.5 188 ALA B N 1
ATOM 3436 C CA . ALA B 1 188 ? 14.297 -8.773 0.976 1 98.5 188 ALA B CA 1
ATOM 3437 C C . ALA B 1 188 ? 14.148 -10.227 0.534 1 98.5 188 ALA B C 1
ATOM 3439 O O . ALA B 1 188 ? 15.133 -10.891 0.213 1 98.5 188 ALA B O 1
ATOM 3440 N N . LEU B 1 189 ? 12.914 -10.695 0.507 1 98 189 LEU B N 1
ATOM 3441 C CA . LEU B 1 189 ? 12.602 -12.047 0.072 1 98 189 LEU B CA 1
ATOM 3442 C C . LEU B 1 189 ? 13.062 -12.281 -1.363 1 98 189 LEU B C 1
ATOM 3444 O O . LEU B 1 189 ? 13.766 -13.25 -1.644 1 98 189 LEU B O 1
ATOM 3448 N N . ALA B 1 190 ? 12.664 -11.406 -2.279 1 97.88 190 ALA B N 1
ATOM 3449 C CA . ALA B 1 190 ? 13.055 -11.5 -3.684 1 97.88 190 ALA B CA 1
ATOM 3450 C C . ALA B 1 190 ? 14.562 -11.375 -3.842 1 97.88 190 ALA B C 1
ATOM 3452 O O . ALA B 1 190 ? 15.172 -12.078 -4.652 1 97.88 190 ALA B O 1
ATOM 3453 N N . GLY B 1 191 ? 15.156 -10.477 -3.068 1 97.75 191 GLY B N 1
ATOM 3454 C CA . GLY B 1 191 ? 16.594 -10.25 -3.119 1 97.75 191 GLY B CA 1
ATOM 3455 C C . GLY B 1 191 ? 17.406 -11.477 -2.744 1 97.75 191 GLY B C 1
ATOM 3456 O O . GLY B 1 191 ? 18.5 -11.672 -3.252 1 97.75 191 GLY B O 1
ATOM 3457 N N . ALA B 1 192 ? 16.891 -12.258 -1.835 1 96.94 192 ALA B N 1
ATOM 3458 C CA . ALA B 1 192 ? 17.562 -13.484 -1.426 1 96.94 192 ALA B CA 1
ATOM 3459 C C . ALA B 1 192 ? 17.734 -14.438 -2.607 1 96.94 192 ALA B C 1
ATOM 3461 O O . ALA B 1 192 ? 18.641 -15.289 -2.602 1 96.94 192 ALA B O 1
ATOM 3462 N N . ASP B 1 193 ? 16.906 -14.312 -3.641 1 96.5 193 ASP B N 1
ATOM 3463 C CA . ASP B 1 193 ? 17.016 -15.117 -4.852 1 96.5 193 ASP B CA 1
ATOM 3464 C C . ASP B 1 193 ? 17.594 -14.297 -6.004 1 96.5 193 ASP B C 1
ATOM 3466 O O . ASP B 1 193 ? 17.391 -14.633 -7.176 1 96.5 193 ASP B O 1
ATOM 3470 N N . GLY B 1 194 ? 18.172 -13.172 -5.715 1 96.81 194 GLY B N 1
ATOM 3471 C CA . GLY B 1 194 ? 18.953 -12.43 -6.684 1 96.81 194 GLY B CA 1
ATOM 3472 C C . GLY B 1 194 ? 18.141 -11.414 -7.465 1 96.81 194 GLY B C 1
ATOM 3473 O O . GLY B 1 194 ? 18.625 -10.828 -8.438 1 96.81 194 GLY B O 1
ATOM 3474 N N . VAL B 1 195 ? 16.953 -11.141 -7.109 1 98.06 195 VAL B N 1
ATOM 3475 C CA . VAL B 1 195 ? 16.125 -10.172 -7.801 1 98.06 195 VAL B CA 1
ATOM 3476 C C . VAL B 1 195 ? 16.438 -8.766 -7.293 1 98.06 195 VAL B C 1
ATOM 3478 O O . VAL B 1 195 ? 16.281 -8.477 -6.105 1 98.06 195 VAL B O 1
ATOM 3481 N N . PRO B 1 196 ? 16.906 -7.844 -8.164 1 98.5 196 PRO B N 1
ATOM 3482 C CA . PRO B 1 196 ? 17.109 -6.461 -7.73 1 98.5 196 PRO B CA 1
ATOM 3483 C C . PRO B 1 196 ? 15.82 -5.805 -7.223 1 98.5 196 PRO B C 1
ATOM 3485 O O . PRO B 1 196 ? 14.734 -6.078 -7.75 1 98.5 196 PRO B O 1
ATOM 3488 N N . ALA B 1 197 ? 16 -4.957 -6.238 1 98.62 197 ALA B N 1
ATOM 3489 C CA . ALA B 1 197 ? 14.859 -4.273 -5.652 1 98.62 197 ALA B CA 1
ATOM 3490 C C . ALA B 1 197 ? 14.086 -3.492 -6.711 1 98.62 197 ALA B C 1
ATOM 3492 O O . ALA B 1 197 ? 12.852 -3.445 -6.68 1 98.62 197 ALA B O 1
ATOM 3493 N N . ARG B 1 198 ? 14.781 -2.869 -7.684 1 98.44 198 ARG B N 1
ATOM 3494 C CA . ARG B 1 198 ? 14.133 -2.07 -8.719 1 98.44 198 ARG B CA 1
ATOM 3495 C C . ARG B 1 198 ? 13.211 -2.93 -9.578 1 98.44 198 ARG B C 1
ATOM 3497 O O . ARG B 1 198 ? 12.133 -2.484 -9.977 1 98.44 198 ARG B O 1
ATOM 3504 N N . GLU B 1 199 ? 13.609 -4.168 -9.859 1 98.25 199 GLU B N 1
ATOM 3505 C CA . GLU B 1 199 ? 12.805 -5.07 -10.68 1 98.25 199 GLU B CA 1
ATOM 3506 C C . GLU B 1 199 ? 11.547 -5.52 -9.945 1 98.25 199 GLU B C 1
ATOM 3508 O O . GLU B 1 199 ? 10.453 -5.504 -10.508 1 98.25 199 GLU B O 1
ATOM 3513 N N . PHE B 1 200 ? 11.742 -5.883 -8.68 1 98.75 200 PHE B N 1
ATOM 3514 C CA . PHE B 1 200 ? 10.578 -6.27 -7.895 1 98.75 200 PHE B CA 1
ATOM 3515 C C . PHE B 1 200 ? 9.617 -5.098 -7.742 1 98.75 200 PHE B C 1
ATOM 3517 O O . PHE B 1 200 ? 8.398 -5.273 -7.828 1 98.75 200 PHE B O 1
ATOM 3524 N N . THR B 1 201 ? 10.148 -3.896 -7.5 1 98.81 201 THR B N 1
ATOM 3525 C CA . THR B 1 201 ? 9.344 -2.707 -7.25 1 98.81 201 THR B CA 1
ATOM 3526 C C . THR B 1 201 ? 8.469 -2.379 -8.461 1 98.81 201 THR B C 1
ATOM 3528 O O . THR B 1 201 ? 7.336 -1.925 -8.312 1 98.81 201 THR B O 1
ATOM 3531 N N . ALA B 1 202 ? 8.977 -2.6 -9.664 1 98 202 ALA B N 1
ATOM 3532 C CA . ALA B 1 202 ? 8.195 -2.338 -10.867 1 98 202 ALA B CA 1
ATOM 3533 C C . ALA B 1 202 ? 6.91 -3.154 -10.883 1 98 202 ALA B C 1
ATOM 3535 O O . ALA B 1 202 ? 5.844 -2.643 -11.234 1 98 202 ALA B O 1
ATOM 3536 N N . VAL B 1 203 ? 6.934 -4.395 -10.43 1 98.38 203 VAL B N 1
ATOM 3537 C CA . VAL B 1 203 ? 5.77 -5.273 -10.375 1 98.38 203 VAL B CA 1
ATOM 3538 C C . VAL B 1 203 ? 4.895 -4.898 -9.18 1 98.38 203 VAL B C 1
ATOM 3540 O O . VAL B 1 203 ? 3.666 -4.867 -9.289 1 98.38 203 VAL B O 1
ATOM 3543 N N . ALA B 1 204 ? 5.555 -4.551 -8.055 1 98.62 204 ALA B N 1
ATOM 3544 C CA . ALA B 1 204 ? 4.852 -4.203 -6.824 1 98.62 204 ALA B CA 1
ATOM 3545 C C . ALA B 1 204 ? 3.986 -2.961 -7.02 1 98.62 204 ALA B C 1
ATOM 3547 O O . ALA B 1 204 ? 2.865 -2.891 -6.512 1 98.62 204 ALA B O 1
ATOM 3548 N N . THR B 1 205 ? 4.539 -1.917 -7.742 1 97.56 205 THR B N 1
ATOM 3549 C CA . THR B 1 205 ? 3.795 -0.684 -7.965 1 97.56 205 THR B CA 1
ATOM 3550 C C . THR B 1 205 ? 2.539 -0.953 -8.789 1 97.56 205 THR B C 1
ATOM 3552 O O . THR B 1 205 ? 1.485 -0.364 -8.539 1 97.56 205 THR B O 1
ATOM 3555 N N . ARG B 1 206 ? 2.598 -1.839 -9.719 1 96.31 206 ARG B N 1
ATOM 3556 C CA . ARG B 1 206 ? 1.42 -2.234 -10.484 1 96.31 206 ARG B CA 1
ATOM 3557 C C . ARG B 1 206 ? 0.42 -2.979 -9.602 1 96.31 206 ARG B C 1
ATOM 3559 O O . ARG B 1 206 ? -0.788 -2.75 -9.703 1 96.31 206 ARG B O 1
ATOM 3566 N N . TRP B 1 207 ? 0.938 -3.842 -8.781 1 97.62 207 TRP B N 1
ATOM 3567 C CA . TRP B 1 207 ? 0.106 -4.621 -7.871 1 97.62 207 TRP B CA 1
ATOM 3568 C C . TRP B 1 207 ? -0.685 -3.705 -6.941 1 97.62 207 TRP B C 1
ATOM 3570 O O . TRP B 1 207 ? -1.838 -3.994 -6.609 1 97.62 207 TRP B O 1
ATOM 3580 N N . LEU B 1 208 ? -0.126 -2.594 -6.535 1 97.31 208 LEU B N 1
ATOM 3581 C CA . LEU B 1 208 ? -0.794 -1.663 -5.633 1 97.31 208 LEU B CA 1
ATOM 3582 C C . LEU B 1 208 ? -2.068 -1.111 -6.266 1 97.31 208 LEU B C 1
ATOM 3584 O O . LEU B 1 208 ? -3.027 -0.792 -5.559 1 97.31 208 LEU B O 1
ATOM 3588 N N . ARG B 1 209 ? -2.121 -1.094 -7.598 1 93.38 209 ARG B N 1
ATOM 3589 C CA . ARG B 1 209 ? -3.344 -0.659 -8.266 1 93.38 209 ARG B CA 1
ATOM 3590 C C . ARG B 1 209 ? -4.48 -1.644 -8.023 1 93.38 209 ARG B C 1
ATOM 3592 O O . ARG B 1 209 ? -5.605 -1.238 -7.719 1 93.38 209 ARG B O 1
ATOM 3599 N N . THR B 1 210 ? -4.18 -2.883 -8.156 1 93.69 210 THR B N 1
ATOM 3600 C CA . THR B 1 210 ? -5.168 -3.924 -7.898 1 93.69 210 THR B CA 1
ATOM 3601 C C . THR B 1 210 ? -5.59 -3.91 -6.43 1 93.69 210 THR B C 1
ATOM 3603 O O . THR B 1 210 ? -6.777 -4.027 -6.121 1 93.69 210 THR B O 1
ATOM 3606 N N . VAL B 1 211 ? -4.625 -3.75 -5.562 1 96.38 211 VAL B N 1
ATOM 3607 C CA . VAL B 1 211 ? -4.898 -3.727 -4.129 1 96.38 211 VAL B CA 1
ATOM 3608 C C . VAL B 1 211 ? -5.812 -2.551 -3.797 1 96.38 211 VAL B C 1
ATOM 3610 O O . VAL B 1 211 ? -6.711 -2.672 -2.961 1 96.38 211 VAL B O 1
ATOM 3613 N N . SER B 1 212 ? -5.59 -1.389 -4.457 1 96.25 212 SER B N 1
ATOM 3614 C CA . SER B 1 212 ? -6.43 -0.212 -4.258 1 96.25 212 SER B CA 1
ATOM 3615 C C . SER B 1 212 ? -7.875 -0.491 -4.656 1 96.25 212 SER B C 1
ATOM 3617 O O . SER B 1 212 ? -8.805 0.025 -4.035 1 96.25 212 SER B O 1
ATOM 3619 N N . TRP B 1 213 ? -8.055 -1.265 -5.699 1 93.12 213 TRP B N 1
ATOM 3620 C CA . TRP B 1 213 ? -9.398 -1.647 -6.121 1 93.12 213 TRP B CA 1
ATOM 3621 C C . TRP B 1 213 ? -10.086 -2.486 -5.047 1 93.12 213 TRP B C 1
ATOM 3623 O O . TRP B 1 213 ? -11.266 -2.279 -4.75 1 93.12 213 TRP B O 1
ATOM 3633 N N . PHE B 1 214 ? -9.359 -3.447 -4.457 1 94.19 214 PHE B N 1
ATOM 3634 C CA . PHE B 1 214 ? -9.906 -4.234 -3.359 1 94.19 214 PHE B CA 1
ATOM 3635 C C . PHE B 1 214 ? -10.305 -3.338 -2.195 1 94.19 214 PHE B C 1
ATOM 3637 O O . PHE B 1 214 ? -11.375 -3.518 -1.605 1 94.19 214 PHE B O 1
ATOM 3644 N N . MET B 1 215 ? -9.477 -2.338 -1.858 1 97.38 215 MET B N 1
ATOM 3645 C CA . MET B 1 215 ? -9.75 -1.415 -0.76 1 97.38 215 MET B CA 1
ATOM 3646 C C . MET B 1 215 ? -11.086 -0.702 -0.965 1 97.38 215 MET B C 1
ATOM 3648 O O . MET B 1 215 ? -11.859 -0.546 -0.021 1 97.38 215 MET B O 1
ATOM 3652 N N . THR B 1 216 ? -11.352 -0.264 -2.176 1 96.62 216 THR B N 1
ATOM 3653 C CA . THR B 1 216 ? -12.57 0.479 -2.477 1 96.62 216 THR B CA 1
ATOM 3654 C C . THR B 1 216 ? -13.805 -0.386 -2.24 1 96.62 216 THR B C 1
ATOM 3656 O O . THR B 1 216 ? -14.773 0.063 -1.63 1 96.62 216 THR B O 1
ATOM 3659 N N . GLY B 1 217 ? -13.75 -1.654 -2.732 1 95.06 217 GLY B N 1
ATOM 3660 C CA . GLY B 1 217 ? -14.852 -2.568 -2.477 1 95.06 217 GLY B CA 1
ATOM 3661 C C . GLY B 1 217 ? -15.047 -2.867 -1.002 1 95.06 217 GLY B C 1
ATOM 3662 O O . GLY B 1 217 ? -16.172 -2.898 -0.514 1 95.06 217 GLY B O 1
ATOM 3663 N N . TYR B 1 218 ? -13.945 -3.072 -0.306 1 97.31 218 TYR B N 1
ATOM 3664 C CA . TYR B 1 218 ? -13.984 -3.387 1.117 1 97.31 218 TYR B CA 1
ATOM 3665 C C . TYR B 1 218 ? -14.5 -2.201 1.924 1 97.31 218 TYR B C 1
ATOM 3667 O O . TYR B 1 218 ? -15.164 -2.379 2.949 1 97.31 218 TYR B O 1
ATOM 3675 N N . ALA B 1 219 ? -14.164 -0.941 1.488 1 98.5 219 ALA B N 1
ATOM 3676 C CA . ALA B 1 219 ? -14.648 0.249 2.184 1 98.5 219 ALA B CA 1
ATOM 3677 C C . ALA B 1 219 ? -16.172 0.289 2.209 1 98.5 219 ALA B C 1
ATOM 3679 O O . ALA B 1 219 ? -16.766 0.681 3.213 1 98.5 219 ALA B O 1
ATOM 3680 N N . GLU B 1 220 ? -16.797 -0.108 1.104 1 97.75 220 GLU B N 1
ATOM 3681 C CA . GLU B 1 220 ? -18.25 -0.165 1.039 1 97.75 220 GLU B CA 1
ATOM 3682 C C . GLU B 1 220 ? -18.812 -1.18 2.035 1 97.75 220 GLU B C 1
ATOM 3684 O O . GLU B 1 220 ? -19.828 -0.931 2.676 1 97.75 220 GLU B O 1
ATOM 3689 N N . GLN B 1 221 ? -18.172 -2.316 2.137 1 97.81 221 GLN B N 1
ATOM 3690 C CA . GLN B 1 221 ? -18.578 -3.348 3.084 1 97.81 221 GLN B CA 1
ATOM 3691 C C . GLN B 1 221 ? -18.484 -2.842 4.52 1 97.81 221 GLN B C 1
ATOM 3693 O O . GLN B 1 221 ? -19.391 -3.072 5.324 1 97.81 221 GLN B O 1
ATOM 3698 N N . ILE B 1 222 ? -17.406 -2.17 4.828 1 98.31 222 ILE B N 1
ATOM 3699 C CA . ILE B 1 222 ? -17.172 -1.634 6.164 1 98.31 222 ILE B CA 1
ATOM 3700 C C . ILE B 1 222 ? -18.281 -0.644 6.523 1 98.31 222 ILE B C 1
ATOM 3702 O O . ILE B 1 222 ? -18.844 -0.711 7.613 1 98.31 222 ILE B O 1
ATOM 3706 N N . ASP B 1 223 ? -18.578 0.26 5.586 1 98.5 223 ASP B N 1
ATOM 3707 C CA . ASP B 1 223 ? -19.609 1.262 5.836 1 98.5 223 ASP B CA 1
ATOM 3708 C C . ASP B 1 223 ? -20.969 0.607 6.02 1 98.5 223 ASP B C 1
ATOM 3710 O O . ASP B 1 223 ? -21.797 1.07 6.82 1 98.5 223 ASP B O 1
ATOM 3714 N N . ALA B 1 224 ? -21.219 -0.528 5.301 1 97.75 224 ALA B N 1
ATOM 3715 C CA . ALA B 1 224 ? -22.5 -1.24 5.383 1 97.75 224 ALA B CA 1
ATOM 3716 C C . ALA B 1 224 ? -22.531 -2.154 6.602 1 97.75 224 ALA B C 1
ATOM 3718 O O . ALA B 1 224 ? -23.609 -2.588 7.027 1 97.75 224 ALA B O 1
ATOM 3719 N N . GLY B 1 225 ? -21.391 -2.502 7.16 1 96.75 225 GLY B N 1
ATOM 3720 C CA . GLY B 1 225 ? -21.297 -3.475 8.242 1 96.75 225 GLY B CA 1
ATOM 3721 C C . GLY B 1 225 ? -21.578 -4.895 7.789 1 96.75 225 GLY B C 1
ATOM 3722 O O . GLY B 1 225 ? -22.156 -5.684 8.539 1 96.75 225 GLY B O 1
ATOM 3723 N N . GLU B 1 226 ? -21.328 -5.168 6.492 1 97.12 226 GLU B N 1
ATOM 3724 C CA . GLU B 1 226 ? -21.531 -6.477 5.879 1 97.12 226 GLU B CA 1
ATOM 3725 C C . GLU B 1 226 ? -20.25 -6.965 5.195 1 97.12 226 GLU B C 1
ATOM 3727 O O . GLU B 1 226 ? -19.641 -6.234 4.41 1 97.12 226 GLU B O 1
ATOM 3732 N N . TYR B 1 227 ? -19.922 -8.18 5.523 1 97.25 227 TYR B N 1
ATOM 3733 C CA . TYR B 1 227 ? -18.641 -8.695 5.059 1 97.25 227 TYR B CA 1
ATOM 3734 C C . TYR B 1 227 ? -18.828 -10.008 4.309 1 97.25 227 TYR B C 1
ATOM 3736 O O . TYR B 1 227 ? -18.297 -11.047 4.727 1 97.25 227 TYR B O 1
ATOM 3744 N N . PRO B 1 228 ? -19.5 -9.938 3.229 1 93.88 228 PRO B N 1
ATOM 3745 C CA . PRO B 1 228 ? -19.703 -11.172 2.473 1 93.88 228 PRO B CA 1
ATOM 3746 C C . PRO B 1 228 ? -18.391 -11.734 1.915 1 93.88 228 PRO B C 1
ATOM 3748 O O . PRO B 1 228 ? -17.547 -10.977 1.425 1 93.88 228 PRO B O 1
ATOM 3751 N N . GLY B 1 229 ? -18.094 -13 2.08 1 87.88 229 GLY B N 1
ATOM 3752 C CA . GLY B 1 229 ? -16.875 -13.672 1.637 1 87.88 229 GLY B CA 1
ATOM 3753 C C . GLY B 1 229 ? -16.906 -14.055 0.169 1 87.88 229 GLY B C 1
ATOM 3754 O O . GLY B 1 229 ? -16.5 -15.156 -0.201 1 87.88 229 GLY B O 1
ATOM 3755 N N . ALA B 1 230 ? -17.406 -13.219 -0.725 1 79.94 230 ALA B N 1
ATOM 3756 C CA . ALA B 1 230 ? -17.656 -13.562 -2.123 1 79.94 230 ALA B CA 1
ATOM 3757 C C . ALA B 1 230 ? -16.359 -13.617 -2.914 1 79.94 230 ALA B C 1
ATOM 3759 O O . ALA B 1 230 ? -16.234 -14.367 -3.887 1 79.94 230 ALA B O 1
ATOM 3760 N N . ASP B 1 231 ? -15.344 -12.859 -2.588 1 79.69 231 ASP B N 1
ATOM 3761 C CA . ASP B 1 231 ? -14.078 -12.844 -3.312 1 79.69 231 ASP B CA 1
ATOM 3762 C C . ASP B 1 231 ? -13.086 -13.836 -2.705 1 79.69 231 ASP B C 1
ATOM 3764 O O . ASP B 1 231 ? -12.883 -14.93 -3.236 1 79.69 231 ASP B O 1
ATOM 3768 N N . ALA B 1 232 ? -12.453 -13.578 -1.676 1 85.5 232 ALA B N 1
ATOM 3769 C CA . ALA B 1 232 ? -11.57 -14.445 -0.903 1 85.5 232 ALA B CA 1
ATOM 3770 C C . ALA B 1 232 ? -11.852 -14.32 0.592 1 85.5 232 ALA B C 1
ATOM 3772 O O . ALA B 1 232 ? -11.75 -13.234 1.16 1 85.5 232 ALA B O 1
ATOM 3773 N N . THR B 1 233 ? -12.172 -15.492 1.176 1 93.5 233 THR B N 1
ATOM 3774 C CA . THR B 1 233 ? -12.492 -15.484 2.598 1 93.5 233 THR B CA 1
ATOM 3775 C C . THR B 1 233 ? -11.227 -15.359 3.441 1 93.5 233 THR B C 1
ATOM 3777 O O . THR B 1 233 ? -10.117 -15.539 2.936 1 93.5 233 THR B O 1
ATOM 3780 N N . ILE B 1 234 ? -11.375 -15.047 4.688 1 96.88 234 ILE B N 1
ATOM 3781 C CA . ILE B 1 234 ? -10.258 -14.969 5.625 1 96.88 234 ILE B CA 1
ATOM 3782 C C . ILE B 1 234 ? -9.578 -16.328 5.734 1 96.88 234 ILE B C 1
ATOM 3784 O O . ILE B 1 234 ? -8.352 -16.406 5.812 1 96.88 234 ILE B O 1
ATOM 3788 N N . ASP B 1 235 ? -10.367 -17.422 5.652 1 94.94 235 ASP B N 1
ATOM 3789 C CA . ASP B 1 235 ? -9.805 -18.766 5.711 1 94.94 235 ASP B CA 1
ATOM 3790 C C . ASP B 1 235 ? -8.844 -19 4.551 1 94.94 235 ASP B C 1
ATOM 3792 O O . ASP B 1 235 ? -7.773 -19.594 4.73 1 94.94 235 ASP B O 1
ATOM 3796 N N . VAL B 1 236 ? -9.242 -18.547 3.404 1 90.38 236 VAL B N 1
ATOM 3797 C CA . VAL B 1 236 ? -8.414 -18.703 2.215 1 90.38 236 VAL B CA 1
ATOM 3798 C C . VAL B 1 236 ? -7.109 -17.922 2.396 1 90.38 236 VAL B C 1
ATOM 3800 O O . VAL B 1 236 ? -6.039 -18.391 2.014 1 90.38 236 VAL B O 1
ATOM 3803 N N . GLN B 1 237 ? -7.184 -16.766 2.982 1 94.94 237 GLN B N 1
ATOM 3804 C CA . GLN B 1 237 ? -6.008 -15.922 3.193 1 94.94 237 GLN B CA 1
ATOM 3805 C C . GLN B 1 237 ? -5.078 -16.531 4.238 1 94.94 237 GLN B C 1
ATOM 3807 O O . GLN B 1 237 ? -3.855 -16.438 4.117 1 94.94 237 GLN B O 1
ATOM 3812 N N . VAL B 1 238 ? -5.664 -17.141 5.262 1 95.81 238 VAL B N 1
ATOM 3813 C CA . VAL B 1 238 ? -4.871 -17.797 6.289 1 95.81 238 VAL B CA 1
ATOM 3814 C C . VAL B 1 238 ? -4.047 -18.922 5.664 1 95.81 238 VAL B C 1
ATOM 3816 O O . VAL B 1 238 ? -2.871 -19.094 5.992 1 95.81 238 VAL B O 1
ATOM 3819 N N . ALA B 1 239 ? -4.621 -19.625 4.746 1 90.81 239 ALA B N 1
ATOM 3820 C CA . ALA B 1 239 ? -3.898 -20.688 4.051 1 90.81 239 ALA B CA 1
ATOM 3821 C C . ALA B 1 239 ? -2.791 -20.109 3.172 1 90.81 239 ALA B C 1
ATOM 3823 O O . ALA B 1 239 ? -1.688 -20.656 3.115 1 90.81 239 ALA B O 1
ATOM 3824 N N . ALA B 1 240 ? -3.07 -19.016 2.549 1 92.56 240 ALA B N 1
ATOM 3825 C CA . ALA B 1 240 ? -2.137 -18.422 1.6 1 92.56 240 ALA B CA 1
ATOM 3826 C C . ALA B 1 240 ? -0.917 -17.844 2.318 1 92.56 240 ALA B C 1
ATOM 3828 O O . ALA B 1 240 ? 0.199 -17.906 1.795 1 92.56 240 ALA B O 1
ATOM 3829 N N . ILE B 1 241 ? -1.105 -17.266 3.531 1 97.25 241 ILE B N 1
ATOM 3830 C CA . ILE B 1 241 ? -0 -16.578 4.199 1 97.25 241 ILE B CA 1
ATOM 3831 C C . ILE B 1 241 ? 1.034 -17.609 4.656 1 97.25 241 ILE B C 1
ATOM 3833 O O . ILE B 1 241 ? 2.197 -17.266 4.887 1 97.25 241 ILE B O 1
ATOM 3837 N N . GLY B 1 242 ? 0.637 -18.875 4.797 1 95.5 242 GLY B N 1
ATOM 3838 C CA . GLY B 1 242 ? 1.582 -19.938 5.082 1 95.5 242 GLY B CA 1
ATOM 3839 C C . GLY B 1 242 ? 2.699 -20.047 4.059 1 95.5 242 GLY B C 1
ATOM 3840 O O . GLY B 1 242 ? 3.848 -20.312 4.414 1 95.5 242 GLY B O 1
ATOM 3841 N N . HIS B 1 243 ? 2.4 -19.812 2.805 1 94.94 243 HIS B N 1
ATOM 3842 C CA . HIS B 1 243 ? 3.404 -19.844 1.746 1 94.94 243 HIS B CA 1
ATOM 3843 C C . HIS B 1 243 ? 4.438 -18.734 1.943 1 94.94 243 HIS B C 1
ATOM 3845 O O . HIS B 1 243 ? 5.625 -18.938 1.688 1 94.94 243 HIS B O 1
ATOM 3851 N N . LEU B 1 244 ? 3.965 -17.547 2.342 1 97.5 244 LEU B N 1
ATOM 3852 C CA . LEU B 1 244 ? 4.875 -16.438 2.588 1 97.5 244 LEU B CA 1
ATOM 3853 C C . LEU B 1 244 ? 5.805 -16.75 3.756 1 97.5 244 LEU B C 1
ATOM 3855 O O . LEU B 1 244 ? 7.012 -16.516 3.672 1 97.5 244 LEU B O 1
ATOM 3859 N N . LEU B 1 245 ? 5.223 -17.266 4.84 1 97.88 245 LEU B N 1
ATOM 3860 C CA . LEU B 1 245 ? 6.012 -17.609 6.02 1 97.88 245 LEU B CA 1
ATOM 3861 C C . LEU B 1 245 ? 7.051 -18.672 5.684 1 97.88 245 LEU B C 1
ATOM 3863 O O . LEU B 1 245 ? 8.211 -18.562 6.082 1 97.88 245 LEU B O 1
ATOM 3867 N N . HIS B 1 246 ? 6.648 -19.625 4.91 1 96.31 246 HIS B N 1
ATOM 3868 C CA . HIS B 1 246 ? 7.562 -20.672 4.469 1 96.31 246 HIS B CA 1
ATOM 3869 C C . HIS B 1 246 ? 8.695 -20.094 3.631 1 96.31 246 HIS B C 1
ATOM 3871 O O . HIS B 1 246 ? 9.867 -20.406 3.863 1 96.31 246 HIS B O 1
ATOM 3877 N N . ALA B 1 247 ? 8.391 -19.312 2.633 1 96.19 247 ALA B N 1
ATOM 3878 C CA . ALA B 1 247 ? 9.391 -18.703 1.764 1 96.19 247 ALA B CA 1
ATOM 3879 C C . ALA B 1 247 ? 10.391 -17.875 2.57 1 96.19 247 ALA B C 1
ATOM 3881 O O . ALA B 1 247 ? 11.594 -17.906 2.312 1 96.19 247 ALA B O 1
ATOM 3882 N N . GLY B 1 248 ? 9.859 -17.047 3.521 1 97.5 248 GLY B N 1
ATOM 3883 C CA . GLY B 1 248 ? 10.719 -16.25 4.379 1 97.5 248 GLY B CA 1
ATOM 3884 C C . GLY B 1 248 ? 11.672 -17.094 5.219 1 97.5 248 GLY B C 1
ATOM 3885 O O . GLY B 1 248 ? 12.867 -16.812 5.281 1 97.5 248 GLY B O 1
ATOM 3886 N N . GLU B 1 249 ? 11.125 -18.141 5.852 1 96.81 249 GLU B N 1
ATOM 3887 C CA . GLU B 1 249 ? 11.93 -19.031 6.68 1 96.81 249 GLU B CA 1
ATOM 3888 C C . GLU B 1 249 ? 13.039 -19.703 5.859 1 96.81 249 GLU B C 1
ATOM 3890 O O . GLU B 1 249 ? 14.188 -19.766 6.301 1 96.81 249 GLU B O 1
ATOM 3895 N N . ALA B 1 250 ? 12.719 -20.172 4.707 1 96 250 ALA B N 1
ATOM 3896 C CA . ALA B 1 250 ? 13.656 -20.875 3.836 1 96 250 ALA B CA 1
ATOM 3897 C C . ALA B 1 250 ? 14.805 -19.953 3.416 1 96 250 ALA B C 1
ATOM 3899 O O . ALA B 1 250 ? 15.883 -20.422 3.043 1 96 250 ALA B O 1
ATOM 3900 N N . ARG B 1 251 ? 14.633 -18.672 3.52 1 96.69 251 ARG B N 1
ATOM 3901 C CA . ARG B 1 251 ? 15.625 -17.719 3.023 1 96.69 251 ARG B CA 1
ATOM 3902 C C . ARG B 1 251 ? 16.188 -16.875 4.164 1 96.69 251 ARG B C 1
ATOM 3904 O O . ARG B 1 251 ? 16.906 -15.898 3.924 1 96.69 251 ARG B O 1
ATOM 3911 N N . GLY B 1 252 ? 15.758 -17.141 5.414 1 96.69 252 GLY B N 1
ATOM 3912 C CA . GLY B 1 252 ? 16.266 -16.438 6.582 1 96.69 252 GLY B CA 1
ATOM 3913 C C . GLY B 1 252 ? 15.727 -15.016 6.707 1 96.69 252 GLY B C 1
ATOM 3914 O O . GLY B 1 252 ? 16.406 -14.133 7.223 1 96.69 252 GLY B O 1
ATOM 3915 N N . ILE B 1 253 ? 14.586 -14.742 6.133 1 97.44 253 ILE B N 1
ATOM 3916 C CA . ILE B 1 253 ? 13.961 -13.43 6.207 1 97.44 253 ILE B CA 1
ATOM 3917 C C . ILE B 1 253 ? 13.133 -13.328 7.484 1 97.44 253 ILE B C 1
ATOM 3919 O O . ILE B 1 253 ? 12.43 -14.273 7.852 1 97.44 253 ILE B O 1
ATOM 3923 N N . ASP B 1 254 ? 13.18 -12.211 8.219 1 96.88 254 ASP B N 1
ATOM 3924 C CA . ASP B 1 254 ? 12.414 -11.953 9.438 1 96.88 254 ASP B CA 1
ATOM 3925 C C . ASP B 1 254 ? 10.914 -11.961 9.156 1 96.88 254 ASP B C 1
ATOM 3927 O O . ASP B 1 254 ? 10.414 -11.133 8.391 1 96.88 254 ASP B O 1
ATOM 3931 N N . ASN B 1 255 ? 10.18 -12.836 9.75 1 97.62 255 ASN B N 1
ATOM 3932 C CA . ASN B 1 255 ? 8.766 -13.047 9.461 1 97.62 255 ASN B CA 1
ATOM 3933 C C . ASN B 1 255 ? 7.871 -12.344 10.477 1 97.62 255 ASN B C 1
ATOM 3935 O O . ASN B 1 255 ? 6.652 -12.539 10.484 1 97.62 255 ASN B O 1
ATOM 3939 N N . ARG B 1 256 ? 8.391 -11.453 11.375 1 97.31 256 ARG B N 1
ATOM 3940 C CA . ARG B 1 256 ? 7.59 -10.844 12.43 1 97.31 256 ARG B CA 1
ATOM 3941 C C . ARG B 1 256 ? 6.383 -10.109 11.852 1 97.31 256 ARG B C 1
ATOM 3943 O O . ARG B 1 256 ? 5.285 -10.18 12.406 1 97.31 256 ARG B O 1
ATOM 3950 N N . LEU B 1 257 ? 6.5 -9.477 10.641 1 97.88 257 LEU B N 1
ATOM 3951 C CA . LEU B 1 257 ? 5.414 -8.695 10.055 1 97.88 257 LEU B CA 1
ATOM 3952 C C . LEU B 1 257 ? 4.32 -9.609 9.508 1 97.88 257 LEU B C 1
ATOM 3954 O O . LEU B 1 257 ? 3.16 -9.5 9.914 1 97.88 257 LEU B O 1
ATOM 3958 N N . PRO B 1 258 ? 4.629 -10.586 8.625 1 98.25 258 PRO B N 1
ATOM 3959 C CA . PRO B 1 258 ? 3.553 -11.484 8.195 1 98.25 258 PRO B CA 1
ATOM 3960 C C . PRO B 1 258 ? 2.957 -12.297 9.344 1 98.25 258 PRO B C 1
ATOM 3962 O O . PRO B 1 258 ? 1.776 -12.656 9.305 1 98.25 258 PRO B O 1
ATOM 3965 N N . GLU B 1 259 ? 3.725 -12.57 10.383 1 98.44 259 GLU B N 1
ATOM 3966 C CA . GLU B 1 259 ? 3.188 -13.266 11.555 1 98.44 259 GLU B CA 1
ATOM 3967 C C . GLU B 1 259 ? 2.125 -12.43 12.258 1 98.44 259 GLU B C 1
ATOM 3969 O O . GLU B 1 259 ? 1.123 -12.961 12.734 1 98.44 259 GLU B O 1
ATOM 3974 N N . LEU B 1 260 ? 2.363 -11.141 12.352 1 98.19 260 LEU B N 1
ATOM 3975 C CA . LEU B 1 260 ? 1.341 -10.273 12.922 1 98.19 260 LEU B CA 1
ATOM 3976 C C . LEU B 1 260 ? 0.068 -10.305 12.086 1 98.19 260 LEU B C 1
ATOM 3978 O O . LEU B 1 260 ? -1.038 -10.336 12.625 1 98.19 260 LEU B O 1
ATOM 3982 N N . HIS B 1 261 ? 0.164 -10.281 10.742 1 98.19 261 HIS B N 1
ATOM 3983 C CA . HIS B 1 261 ? -1.009 -10.359 9.875 1 98.19 261 HIS B CA 1
ATOM 3984 C C . HIS B 1 261 ? -1.749 -11.68 10.07 1 98.19 261 HIS B C 1
ATOM 3986 O O . HIS B 1 261 ? -2.982 -11.703 10.102 1 98.19 261 HIS B O 1
ATOM 3992 N N . LEU B 1 262 ? -0.967 -12.75 10.203 1 98.44 262 LEU B N 1
ATOM 3993 C CA . LEU B 1 262 ? -1.578 -14.047 10.469 1 98.44 262 LEU B CA 1
ATOM 3994 C C . LEU B 1 262 ? -2.346 -14.023 11.789 1 98.44 262 LEU B C 1
ATOM 3996 O O . LEU B 1 262 ? -3.453 -14.555 11.875 1 98.44 262 LEU B O 1
ATOM 4000 N N . ASP B 1 263 ? -1.757 -13.383 12.797 1 98 263 ASP B N 1
ATOM 4001 C CA . ASP B 1 263 ? -2.414 -13.289 14.102 1 98 263 ASP B CA 1
ATOM 4002 C C . ASP B 1 263 ? -3.742 -12.539 13.992 1 98 263 ASP B C 1
ATOM 4004 O O . ASP B 1 263 ? -4.73 -12.93 14.617 1 98 263 ASP B O 1
ATOM 4008 N N . LEU B 1 264 ? -3.785 -11.469 13.227 1 97.31 264 LEU B N 1
ATOM 4009 C CA . LEU B 1 264 ? -5.012 -10.703 13.023 1 97.31 264 LEU B CA 1
ATOM 4010 C C . LEU B 1 264 ? -6.066 -11.547 12.312 1 97.31 264 LEU B C 1
ATOM 4012 O O . LEU B 1 264 ? -7.242 -11.523 12.688 1 97.31 264 LEU B O 1
ATOM 4016 N N . MET B 1 265 ? -5.668 -12.297 11.312 1 97.81 265 MET B N 1
ATOM 4017 C CA . MET B 1 265 ? -6.59 -13.164 10.586 1 97.81 265 MET B CA 1
ATOM 4018 C C . MET B 1 265 ? -7.125 -14.266 11.492 1 97.81 265 MET B C 1
ATOM 4020 O O . MET B 1 265 ? -8.328 -14.539 11.508 1 97.81 265 MET B O 1
ATOM 4024 N N . ARG B 1 266 ? -6.234 -14.844 12.281 1 98.06 266 ARG B N 1
ATOM 4025 C CA . ARG B 1 266 ? -6.621 -15.945 13.156 1 98.06 266 ARG B CA 1
ATOM 4026 C C . ARG B 1 266 ? -7.602 -15.477 14.227 1 98.06 266 ARG B C 1
ATOM 4028 O O . ARG B 1 266 ? -8.516 -16.219 14.609 1 98.06 266 ARG B O 1
ATOM 4035 N N . ALA B 1 267 ? -7.371 -14.312 14.742 1 97.44 267 ALA B N 1
ATOM 4036 C CA . ALA B 1 267 ? -8.305 -13.75 15.711 1 97.44 267 ALA B CA 1
ATOM 4037 C C . ALA B 1 267 ? -9.719 -13.688 15.133 1 97.44 267 ALA B C 1
ATOM 4039 O O . ALA B 1 267 ? -10.695 -13.977 15.828 1 97.44 267 ALA B O 1
ATOM 4040 N N . ALA B 1 268 ? -9.875 -13.297 13.875 1 97.25 268 ALA B N 1
ATOM 4041 C CA . ALA B 1 268 ? -11.18 -13.258 13.219 1 97.25 268 ALA B CA 1
ATOM 4042 C C . ALA B 1 268 ? -11.75 -14.656 13.039 1 97.25 268 ALA B C 1
ATOM 4044 O O . ALA B 1 268 ? -12.945 -14.883 13.266 1 97.25 268 ALA B O 1
ATOM 4045 N N . VAL B 1 269 ? -10.891 -15.625 12.656 1 97.81 269 VAL B N 1
ATOM 4046 C CA . VAL B 1 269 ? -11.32 -17.016 12.461 1 97.81 269 VAL B CA 1
ATOM 4047 C C . VAL B 1 269 ? -11.82 -17.578 13.781 1 97.81 269 VAL B C 1
ATOM 4049 O O . VAL B 1 269 ? -12.883 -18.203 13.836 1 97.81 269 VAL B O 1
ATOM 4052 N N . ASP B 1 270 ? -11.078 -17.312 14.852 1 97.75 270 ASP B N 1
ATOM 4053 C CA . ASP B 1 270 ? -11.422 -17.812 16.188 1 97.75 270 ASP B CA 1
ATOM 4054 C C . ASP B 1 270 ? -12.75 -17.234 16.656 1 97.75 270 ASP B C 1
ATOM 4056 O O . ASP B 1 270 ? -13.477 -17.875 17.422 1 97.75 270 ASP B O 1
ATOM 4060 N N . ALA B 1 271 ? -13.109 -16.109 16.172 1 97.19 271 ALA B N 1
ATOM 4061 C CA . ALA B 1 271 ? -14.359 -15.445 16.547 1 97.19 271 ALA B CA 1
ATOM 4062 C C . ALA B 1 271 ? -15.5 -15.906 15.641 1 97.19 271 ALA B C 1
ATOM 4064 O O . ALA B 1 271 ? -16.625 -15.406 15.742 1 97.19 271 ALA B O 1
ATOM 4065 N N . GLY B 1 272 ? -15.266 -16.844 14.695 1 97.38 272 GLY B N 1
ATOM 4066 C CA . GLY B 1 272 ? -16.312 -17.453 13.875 1 97.38 272 GLY B CA 1
ATOM 4067 C C . 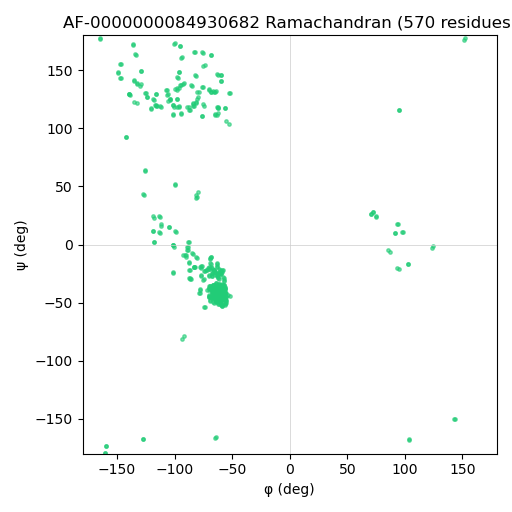GLY B 1 272 ? -16.5 -16.75 12.547 1 97.38 272 GLY B C 1
ATOM 4068 O O . GLY B 1 272 ? -17.516 -16.938 11.875 1 97.38 272 GLY B O 1
ATOM 4069 N N . HIS B 1 273 ? -15.477 -15.938 12.148 1 97.69 273 HIS B N 1
ATOM 4070 C CA . HIS B 1 273 ? -15.656 -15.117 10.953 1 97.69 273 HIS B CA 1
ATOM 4071 C C . HIS B 1 273 ? -14.727 -15.57 9.828 1 97.69 273 HIS B C 1
ATOM 4073 O O . HIS B 1 273 ? -14.352 -14.773 8.969 1 97.69 273 HIS B O 1
ATOM 4079 N N . GLY B 1 274 ? -14.281 -16.797 9.82 1 97.25 274 GLY B N 1
ATOM 4080 C CA . GLY B 1 274 ? -13.398 -17.328 8.805 1 97.25 274 GLY B CA 1
ATOM 4081 C C . GLY B 1 274 ? -13.961 -17.219 7.398 1 97.25 274 GLY B C 1
ATOM 4082 O O . GLY B 1 274 ? -13.211 -17.094 6.43 1 97.25 274 GLY B O 1
ATOM 4083 N N . GLY B 1 275 ? -15.289 -17.234 7.277 1 96.56 275 GLY B N 1
ATOM 4084 C CA . GLY B 1 275 ? -15.961 -17.203 5.988 1 96.56 275 GLY B CA 1
ATOM 4085 C C . GLY B 1 275 ? -16.219 -15.789 5.488 1 96.56 275 GLY B C 1
ATOM 4086 O O . GLY B 1 275 ? -16.703 -15.594 4.371 1 96.56 275 GLY B O 1
ATOM 4087 N N . ASP B 1 276 ? -15.867 -14.766 6.242 1 97.44 276 ASP B N 1
ATOM 4088 C CA . ASP B 1 276 ? -16.109 -13.367 5.891 1 97.44 276 ASP B CA 1
ATOM 4089 C C . ASP B 1 276 ? -15.016 -12.844 4.953 1 97.44 276 ASP B C 1
ATOM 4091 O O . ASP B 1 276 ? -13.984 -13.492 4.77 1 97.44 276 ASP B O 1
ATOM 4095 N N . SER B 1 277 ? -15.344 -11.672 4.359 1 96.56 277 SER B N 1
ATOM 4096 C CA . SER B 1 277 ? -14.312 -10.969 3.596 1 96.56 277 SER B CA 1
ATOM 4097 C C . SER B 1 277 ? -13.219 -10.43 4.508 1 96.56 277 SER B C 1
ATOM 4099 O O . SER B 1 277 ? -13.406 -10.344 5.727 1 96.56 277 SER B O 1
ATOM 4101 N N . TYR B 1 278 ? -12.117 -10.102 3.943 1 96.75 278 TYR B N 1
ATOM 4102 C CA . TYR B 1 278 ? -10.969 -9.633 4.703 1 96.75 278 TYR B CA 1
ATOM 4103 C C . TYR B 1 278 ? -11.289 -8.336 5.43 1 96.75 278 TYR B C 1
ATOM 4105 O O . TYR B 1 278 ? -10.68 -8.023 6.461 1 96.75 278 TYR B O 1
ATOM 4113 N N . ALA B 1 279 ? -12.258 -7.543 4.93 1 97.5 279 ALA B N 1
ATOM 4114 C CA . ALA B 1 279 ? -12.641 -6.266 5.527 1 97.5 279 ALA B CA 1
ATOM 4115 C C . ALA B 1 279 ? -13.086 -6.449 6.977 1 97.5 279 ALA B C 1
ATOM 4117 O O . ALA B 1 279 ? -13.031 -5.512 7.773 1 97.5 279 ALA B O 1
ATOM 4118 N N . ARG B 1 280 ? -13.492 -7.707 7.285 1 97.56 280 ARG B N 1
ATOM 4119 C CA . ARG B 1 280 ? -13.953 -8.047 8.625 1 97.56 280 ARG B CA 1
ATOM 4120 C C . ARG B 1 280 ? -12.867 -7.773 9.664 1 97.56 280 ARG B C 1
ATOM 4122 O O . ARG B 1 280 ? -13.172 -7.488 10.828 1 97.56 280 ARG B O 1
ATOM 4129 N N . ILE B 1 281 ? -11.656 -7.75 9.273 1 97.94 281 ILE B N 1
ATOM 4130 C CA . ILE B 1 281 ? -10.508 -7.621 10.172 1 97.94 281 ILE B CA 1
ATOM 4131 C C . ILE B 1 281 ? -10.531 -6.246 10.836 1 97.94 281 ILE B C 1
ATOM 4133 O O . ILE B 1 281 ? -9.93 -6.055 11.898 1 97.94 281 ILE B O 1
ATOM 4137 N N . ILE B 1 282 ? -11.219 -5.262 10.242 1 98.19 282 ILE B N 1
ATOM 4138 C CA . ILE B 1 282 ? -11.297 -3.93 10.828 1 98.19 282 ILE B CA 1
ATOM 4139 C C . ILE B 1 282 ? -11.875 -4.016 12.234 1 98.19 282 ILE B C 1
ATOM 4141 O O . ILE B 1 282 ? -11.5 -3.236 13.117 1 98.19 282 ILE B O 1
ATOM 4145 N N . GLU B 1 283 ? -12.75 -5.008 12.492 1 96.5 283 GLU B N 1
ATOM 4146 C CA . GLU B 1 283 ? -13.398 -5.152 13.789 1 96.5 283 GLU B CA 1
ATOM 4147 C C . GLU B 1 283 ? -12.383 -5.512 14.875 1 96.5 283 GLU B C 1
ATOM 4149 O O . GLU B 1 283 ? -12.602 -5.242 16.062 1 96.5 283 GLU B O 1
ATOM 4154 N N . ASN B 1 284 ? -11.227 -6.121 14.414 1 94.56 284 ASN B N 1
ATOM 4155 C CA . ASN B 1 284 ? -10.141 -6.418 15.352 1 94.56 284 ASN B CA 1
ATOM 4156 C C . ASN B 1 284 ? -9.453 -5.145 15.828 1 94.56 284 ASN B C 1
ATOM 4158 O O . ASN B 1 284 ? -8.898 -5.117 16.938 1 94.56 284 ASN B O 1
ATOM 4162 N N . PHE B 1 285 ? -9.508 -4.117 14.992 1 95.5 285 PHE B N 1
ATOM 4163 C CA . PHE B 1 285 ? -8.828 -2.875 15.336 1 95.5 285 PHE B CA 1
ATOM 4164 C C . PHE B 1 285 ? -9.734 -1.992 16.188 1 95.5 285 PHE B C 1
ATOM 4166 O O . PHE B 1 285 ? -9.242 -1.217 17.016 1 95.5 285 PHE B O 1
ATOM 4173 N N . ARG B 1 286 ? -11.164 -2.09 16.031 1 92.31 286 ARG B N 1
ATOM 4174 C CA . ARG B 1 286 ? -12.141 -1.263 16.734 1 92.31 286 ARG B CA 1
ATOM 4175 C C . ARG B 1 286 ? -12.391 -1.794 18.141 1 92.31 286 ARG B C 1
ATOM 4177 O O . ARG B 1 286 ? -13.133 -1.184 18.906 1 92.31 286 ARG B O 1
ATOM 4184 N N . LYS B 1 287 ? -11.594 -2.271 19.109 1 71.44 287 LYS B N 1
ATOM 4185 C CA . LYS B 1 287 ? -11.898 -2.859 20.406 1 71.44 287 LYS B CA 1
ATOM 4186 C C . LYS B 1 287 ? -13.016 -2.092 21.109 1 71.44 287 LYS B C 1
ATOM 4188 O O . LYS B 1 287 ? -13.203 -0.899 20.859 1 71.44 287 LYS B O 1
#

Sequence (574 aa):
MNAQSITVIGLGQMGTALADAFLAAGHPTTVWNRTPGKADALVARGATRAATVTEAVTASELVVVCVLDDAAVRELLAPVTESLRGRVLVNLTTGSPEQARAQAAWAAEHGIGYLDGAVMTTPPGVGDSANMILYAGSPELFAAHRTTLAVLGDPVDLGPDAGLGSLYDAGLLGLMWSVFGGWLHASALAGADGVPAREFTAVATRWLRTVSWFMTGYAEQIDAGEYPGADATIDVQVAAIGHLLHAGEARGIDNRLPELHLDLMRAAVDAGHGGDSYARIIENFRKMNAQSITVIGLGQMGTALADAFLAAGHPTTVWNRTPGKADALVARGATRAATVTEAVTASELVVVCVLDDAAVRELLAPVTESLRGRVLVNLTTGSPEQARAQAAWAAEHGIGYLDGAVMTTPPGVGDSANMILYAGSPELFAAHRTTLAVLGDPVDLGPDAGLGSLYDAGLLGLMWSVFGGWLHASALAGADGVPAREFTAVATRWLRTVSWFMTGYAEQIDAGEYPGADATIDVQVAAIGHLLHAGEARGIDNRLPELHLDLMRAAVDAGHGGDSYARIIENFRK

pLDDT: mean 96.45, std 4.42, range [51.56, 98.88]

Foldseek 3Di:
DPAFAEEQEAQDLQSVLQQVLSVVVPHAYEYEYPDPPSCVVVVVSPHHYDPALLSRLLRGQEYEYEHAELVVVCVRCVVNLQSQANGEYEYAYAYALVSQQVVLVVCVVSNHHYKYKYWQDGSVCFQPQVGEIEIEADPVVCVVCVVSVCSGYRYDYPYHRRRVRNVVVVVVVVVVVLLVVVLVLVQVLVVLVPDHSVRSVVVVVVVVVVVVVVVVVLVVCVVVVHFALPDHFLLNVLVVLVVVVVSCVVSVGDCPSSVVVNVLSVVCVVVVRRRGHPSSSVVVVVD/DPAFEEEQEAQDLQSVLQQVLSVVVPHAYEYEYPDPPSCVVVVVSPHHYDPALLSRLLVGQHYEYEHAELVVVCVRCVVNLQSQANGEYEYAYAYALVSQQVVLVVCVVSNHHYKYKYWQDGSVCFQPQVGEIEIEADPVVCVVCVVSVCSGYRYDYPYHRRRVRNVVVVVVVVVVVLLVVVLVLVLVLVVLVPDHSVRSVVVVVVVVVVVVVVVVVLVVCVVVVHFALPDHFLLNVLVVLVVVVVSCVVSVGDCPSSVVVNVLSVVCVVVVRRRGHPSSSVVVVVD

Radius of gyration: 27.52 Å; Cα contacts (8 Å, |Δi|>4): 1147; chains: 2; bounding box: 46×84×57 Å

Organism: Streptomyces venezuelae (strain ATCC 10712 / CBS 650.69 / DSM 40230 / JCM 4526 / NBRC 13096 / PD 04745) (NCBI:txid953739)

Solvent-accessible surface area (backbone atoms only — not comparable to full-atom values): 28560 Å² total; per-residue (Å²): 126,89,66,52,48,33,17,34,36,25,49,51,70,55,27,41,29,53,47,48,29,40,44,74,72,59,23,55,34,36,35,35,53,91,60,82,70,60,57,48,70,48,37,75,74,66,35,42,76,36,93,44,68,63,53,31,48,63,68,20,55,39,31,36,35,28,52,87,31,61,66,54,48,48,68,62,42,59,85,39,44,77,61,34,41,76,23,35,40,36,38,50,34,63,56,48,33,66,54,34,40,51,50,44,50,53,26,54,76,52,49,22,44,49,34,26,24,30,72,62,64,55,46,89,46,47,42,38,62,90,30,46,28,37,32,7,14,49,63,65,59,46,63,74,41,41,75,68,49,36,42,49,6,37,65,41,83,69,41,61,54,24,23,48,14,31,45,49,46,33,24,52,50,44,23,45,54,23,35,50,50,18,44,34,47,25,37,40,54,44,36,72,76,69,40,50,34,54,64,54,44,60,56,48,55,56,48,48,55,57,50,45,52,52,49,56,58,37,18,51,27,58,66,68,72,46,45,71,36,82,82,56,22,35,51,56,49,59,59,52,50,50,55,34,51,49,57,24,59,78,66,48,32,61,50,67,64,65,49,52,53,48,49,52,50,46,54,40,37,74,72,71,43,29,65,21,19,61,59,52,51,33,63,70,28,49,104,127,89,67,53,46,31,17,34,35,25,47,51,68,53,27,42,30,52,47,48,27,40,44,74,72,59,24,54,35,34,34,36,52,92,59,82,70,58,57,49,70,49,39,76,73,66,34,42,78,36,92,43,69,62,53,29,47,61,68,21,54,40,31,36,37,27,52,87,31,59,67,54,50,48,68,61,43,61,86,39,44,75,61,36,41,78,21,34,41,37,38,51,34,63,55,47,33,67,55,34,39,50,50,44,51,53,28,56,76,53,50,22,44,48,35,26,25,30,70,61,63,55,46,89,46,46,41,37,63,90,31,47,28,35,32,6,13,50,61,66,60,46,62,76,42,40,75,68,50,37,41,50,6,37,65,41,82,69,41,63,52,24,23,48,15,31,47,48,48,31,26,51,49,45,22,46,53,23,34,49,51,18,45,35,48,24,37,41,54,42,36,72,74,68,41,52,32,52,64,53,44,60,55,50,54,54,46,49,55,58,50,44,54,52,48,54,59,34,19,52,25,58,66,69,73,46,47,71,36,80,85,58,23,36,50,57,48,58,60,52,50,49,54,34,51,48,56,25,58,78,65,47,33,62,51,68,64,64,49,53,54,49,50,53,50,47,56,38,37,75,73,72,43,29,65,20,20,60,57,52,51,34,62,70,27,49,103